Protein 2IMP (pdb70)

Foldseek 3Di:
DQEEAFWFAFLDGHDDPDDDKDFAAFQFFRDGNYIYDQDFLVLLVRLLVSLQVCQVVLLPDQLLVLLVLLLLLLVLLVVCLVVLLVLLCRLLFFASVLSSVLSNVLSVLLNVLSVCRVPDDFDWDDDPDPQKTKTKDKAFLEEEEEEEDSPSQLSSVSLPLSLNSSRRYAYEYETAQRRCVSVSVSSVSSSVVCPRTSRYIYDYHHCVGSVLSNQQPLSHQEYEYEEALVSVVSSVVNNVVNVHHYYFHAWAAEEAEELQFPLVLVLCQQLVQCLSTQNQDRAGHQHYEYADNCVVVNVVVNLVSQVPADEHRSVVDNPHSHTFFNDDVLLVLLLVLLVQQVVVPKDWPDFSDFDDDGGHDGGQTETEPGDLPRCSVADPNRHNYHYYHYDHDLCVRLVSSQPYQKAFYYEYGHDDPVSVVVSVVSHRHPYYYYSHHTDDDQQGWRDMDHSSDDQTTHHPSNSSVRIDIDIDIGHD

Organism: Escherichia coli (strain K12) (NCBI:txid83333)

Radius of gyration: 23.16 Å; Cα contacts (8 Å, |Δi|>4): 1154; chains: 1; bounding box: 42×64×69 Å

Secondary structure (DSSP, 8-state):
--EEPPEEETTEEE----S-EEEEE-TTT--EEEEEE---HHHHHHHHHHHHHHHHHHHHS-HHHHHHHHHHHHHHHHHTHHHHHHHHHHHH---HHHHHHHHHHHHHHHHHHHTTTTT---EEE--SSTTEEEEEEEEE-SEEEEE--SSSHHHHHHHHHHHHHHTT-EEEEE--TTS-HHHHHHHHHHHHHT--TTSEEE--S-IIIIIHHHHH-TTEEEEEEBS-HHHHHHHHHHHHTTT-B--B-----EEEE-TTS-HHHHHHHHHTTSSTTTT--SSS-SEEEEEGGGHHHHHHHHHHHHHT--BS-TTT-SS-SB---SSHHHHHHHHHHHHHHHHTT-EEEE------SSS-----EEEES--TTSGGGGS---SSEEEEEEESSHHHHHHHHH-SSEESEEEEE---HHHHHHHHHH--SSEEEESS-----TTS-B--EETTBSS-BSHHHHHHTTEEEEEEEEE-

Structure (mmCIF, N/CA/C/O backbone):
data_2IMP
#
_entry.id   2IMP
#
_cell.length_a   143.034
_cell.length_b   143.034
_cell.length_c   109.364
_cell.angle_alpha   90.00
_cell.angle_beta   90.00
_cell.angle_gamma   120.00
#
_symmetry.space_group_name_H-M   'P 64 2 2'
#
loop_
_entity.id
_entity.type
_entity.pdbx_description
1 polymer 'Lactaldehyde dehydrogenase'
2 non-polymer 'SULFATE ION'
3 non-polymer '1,4-DIHYDRONICOTINAMIDE ADENINE DINUCLEOTIDE'
4 non-polymer 'LACTIC ACID'
5 water water
#
loop_
_atom_site.group_PDB
_atom_site.id
_atom_site.type_symbol
_atom_site.label_atom_id
_atom_site.label_alt_id
_atom_site.label_comp_id
_atom_site.label_asym_id
_atom_site.label_entity_id
_atom_site.label_seq_id
_atom_site.pdbx_PDB_ins_code
_atom_site.Cartn_x
_atom_site.Cartn_y
_atom_site.Cartn_z
_atom_site.occupancy
_atom_site.B_iso_or_equiv
_atom_site.auth_seq_id
_atom_site.auth_comp_id
_atom_site.auth_asym_id
_atom_site.auth_atom_id
_atom_site.pdbx_PDB_model_num
ATOM 1 N N . VAL A 1 3 ? 53.976 13.726 66.295 1.00 48.15 3 VAL A N 1
ATOM 2 C CA . VAL A 1 3 ? 54.430 12.748 67.332 1.00 47.35 3 VAL A CA 1
ATOM 3 C C . VAL A 1 3 ? 53.597 11.431 67.303 1.00 44.41 3 VAL A C 1
ATOM 4 O O . VAL A 1 3 ? 54.164 10.337 67.261 1.00 46.84 3 VAL A O 1
ATOM 8 N N . PRO A 1 4 ? 52.255 11.530 67.346 1.00 40.39 4 PRO A N 1
ATOM 9 C CA . PRO A 1 4 ? 51.469 12.763 67.431 1.00 38.06 4 PRO A CA 1
ATOM 10 C C . PRO A 1 4 ? 51.327 13.177 68.912 1.00 35.77 4 PRO A C 1
ATOM 11 O O . PRO A 1 4 ? 50.785 12.433 69.730 1.00 35.99 4 PRO A O 1
ATOM 15 N N . VAL A 1 5 ? 51.839 14.356 69.239 1.00 32.29 5 VAL A N 1
ATOM 16 C CA . VAL A 1 5 ? 51.786 14.848 70.602 1.00 29.99 5 VAL A CA 1
ATOM 17 C C . VAL A 1 5 ? 50.358 14.985 71.158 1.00 29.80 5 VAL A C 1
ATOM 18 O O . VAL A 1 5 ? 49.429 15.351 70.439 1.00 30.78 5 VAL A O 1
ATOM 22 N N . GLN A 1 6 ? 50.200 14.650 72.432 1.00 28.95 6 GLN A N 1
ATOM 23 C CA . GLN A 1 6 ? 48.913 14.767 73.102 1.00 28.20 6 GLN A CA 1
ATOM 24 C C . GLN A 1 6 ? 48.927 16.007 74.018 1.00 26.09 6 GLN A C 1
ATOM 25 O O . GLN A 1 6 ? 49.587 16.019 75.056 1.00 27.09 6 GLN A O 1
ATOM 31 N N . HIS A 1 7 ? 48.211 17.044 73.600 1.00 23.49 7 HIS A N 1
ATOM 32 C CA . HIS A 1 7 ? 48.188 18.308 74.323 1.00 20.42 7 HIS A CA 1
ATOM 33 C C . HIS A 1 7 ? 47.366 18.381 75.619 1.00 18.86 7 HIS A C 1
ATOM 34 O O . HIS A 1 7 ? 46.302 17.771 75.742 1.00 18.23 7 HIS A O 1
ATOM 41 N N . PRO A 1 8 ? 47.888 19.120 76.611 1.00 18.09 8 PRO A N 1
ATOM 42 C CA . PRO A 1 8 ? 47.226 19.314 77.900 1.00 16.43 8 PRO A CA 1
ATOM 43 C C . PRO A 1 8 ? 46.542 20.698 77.835 1.00 18.41 8 PRO A C 1
ATOM 44 O O . PRO A 1 8 ? 46.863 21.514 76.963 1.00 16.60 8 PRO A O 1
ATOM 48 N N . MET A 1 9 ? 45.605 20.944 78.740 1.00 17.20 9 MET A N 1
ATOM 49 C CA . MET A 1 9 ? 44.963 22.242 78.787 1.00 17.03 9 MET A CA 1
ATOM 50 C C . MET A 1 9 ? 45.772 23.195 79.684 1.00 16.55 9 MET A C 1
ATOM 51 O O . MET A 1 9 ? 46.688 22.759 80.387 1.00 17.55 9 MET A O 1
ATOM 56 N N . TYR A 1 10 ? 45.468 24.481 79.630 1.00 13.94 10 TYR A N 1
ATOM 57 C CA . TYR A 1 10 ? 46.160 25.423 80.489 1.00 13.85 10 TYR A CA 1
ATOM 58 C C . TYR A 1 10 ? 45.166 26.081 81.445 1.00 14.19 10 TYR A C 1
ATOM 59 O O . TYR A 1 10 ? 44.417 26.976 81.057 1.00 13.81 10 TYR A O 1
ATOM 68 N N . ILE A 1 11 ? 45.154 25.596 82.681 1.00 15.84 11 ILE A N 1
ATOM 69 C CA . ILE A 1 11 ? 44.231 26.078 83.693 1.00 16.69 11 ILE A CA 1
ATOM 70 C C . ILE A 1 11 ? 44.888 26.554 85.006 1.00 17.38 11 ILE A C 1
ATOM 71 O O . ILE A 1 11 ? 45.695 25.846 85.607 1.00 18.70 11 ILE A O 1
ATOM 76 N N . ASP A 1 12 ? 44.523 27.761 85.422 1.00 14.77 12 ASP A N 1
ATOM 77 C CA . ASP A 1 12 ? 45.031 28.371 86.641 1.00 14.72 12 ASP A CA 1
ATOM 78 C C . ASP A 1 12 ? 46.575 28.438 86.773 1.00 14.65 12 ASP A C 1
ATOM 79 O O . ASP A 1 12 ? 47.140 28.072 87.808 1.00 11.39 12 ASP A O 1
ATOM 84 N N . GLY A 1 13 ? 47.237 28.894 85.714 1.00 13.99 13 GLY A N 1
ATOM 85 C CA . GLY A 1 13 ? 48.678 29.052 85.757 1.00 13.24 13 GLY A CA 1
ATOM 86 C C . GLY A 1 13 ? 49.552 27.830 85.554 1.00 17.10 13 GLY A C 1
ATOM 87 O O . GLY A 1 13 ? 50.760 27.892 85.795 1.00 17.33 13 GLY A O 1
ATOM 88 N N . GLN A 1 14 ? 48.966 26.726 85.108 1.00 15.26 14 GLN A N 1
ATOM 89 C CA . GLN A 1 14 ? 49.742 25.512 84.871 1.00 18.26 14 GLN A CA 1
ATOM 90 C C . GLN A 1 14 ? 49.123 24.586 83.809 1.00 17.90 14 GLN A C 1
ATOM 91 O O . GLN A 1 14 ? 47.907 24.593 83.603 1.00 18.22 14 GLN A O 1
ATOM 97 N N . PHE A 1 15 ? 49.960 23.820 83.122 1.00 17.43 15 PHE A N 1
ATOM 98 C CA . PHE A 1 15 ? 49.420 22.872 82.169 1.00 20.25 15 PHE A CA 1
ATOM 99 C C . PHE A 1 15 ? 48.859 21.649 82.914 1.00 21.12 15 PHE A C 1
ATOM 100 O O . PHE A 1 15 ? 49.518 21.106 83.799 1.00 21.91 15 PHE A O 1
ATOM 108 N N . VAL A 1 16 ? 47.636 21.258 82.583 1.00 22.90 16 VAL A N 1
ATOM 109 C CA . VAL A 1 16 ? 47.010 20.121 83.235 1.00 24.35 16 VAL A CA 1
ATOM 110 C C . VAL A 1 16 ? 46.799 18.915 82.308 1.00 24.92 16 VAL A C 1
ATOM 111 O O . VAL A 1 16 ? 46.054 18.995 81.331 1.00 25.39 16 VAL A O 1
ATOM 115 N N . THR A 1 17 ? 47.468 17.811 82.622 1.00 26.49 17 THR A N 1
ATOM 116 C CA . THR A 1 17 ? 47.341 16.606 81.816 1.00 28.98 17 THR A CA 1
ATOM 117 C C . THR A 1 17 ? 45.925 16.003 81.817 1.00 30.33 17 THR A C 1
ATOM 118 O O . THR A 1 17 ? 45.343 15.753 82.870 1.00 32.72 17 THR A O 1
ATOM 122 N N . TRP A 1 18 ? 45.399 15.781 80.621 1.00 32.44 18 TRP A N 1
ATOM 123 C CA . TRP A 1 18 ? 44.071 15.217 80.436 1.00 36.33 18 TRP A CA 1
ATOM 124 C C . TRP A 1 18 ? 43.927 13.759 80.926 1.00 39.55 18 TRP A C 1
ATOM 125 O O . TRP A 1 18 ? 44.662 12.875 80.487 1.00 40.94 18 TRP A O 1
ATOM 136 N N . ARG A 1 19 ? 42.977 13.527 81.826 1.00 43.29 19 ARG A N 1
ATOM 137 C CA . ARG A 1 19 ? 42.751 12.189 82.358 1.00 46.81 19 ARG A CA 1
ATOM 138 C C . ARG A 1 19 ? 41.605 11.413 81.676 1.00 47.99 19 ARG A C 1
ATOM 139 O O . ARG A 1 19 ? 41.385 10.235 81.963 1.00 49.47 19 ARG A O 1
ATOM 147 N N . GLY A 1 20 ? 40.889 12.083 80.779 1.00 48.73 20 GLY A N 1
ATOM 148 C CA . GLY A 1 20 ? 39.798 11.430 80.080 1.00 48.63 20 GLY A CA 1
ATOM 149 C C . GLY A 1 20 ? 40.322 10.399 79.100 1.00 49.31 20 GLY A C 1
ATOM 150 O O . GLY A 1 20 ? 41.523 10.345 78.822 1.00 49.16 20 GLY A O 1
ATOM 151 N N . ASP A 1 21 ? 39.421 9.575 78.576 1.00 49.56 21 ASP A N 1
ATOM 152 C CA . ASP A 1 21 ? 39.796 8.539 77.619 1.00 48.95 21 ASP A CA 1
ATOM 153 C C . ASP A 1 21 ? 39.582 8.941 76.153 1.00 47.09 21 ASP A C 1
ATOM 154 O O . ASP A 1 21 ? 40.127 8.318 75.240 1.00 47.47 21 ASP A O 1
ATOM 159 N N . ALA A 1 22 ? 38.783 9.984 75.948 1.00 44.11 22 ALA A N 1
ATOM 160 C CA . ALA A 1 22 ? 38.488 10.457 74.606 1.00 40.45 22 ALA A CA 1
ATOM 161 C C . ALA A 1 22 ? 39.387 11.605 74.110 1.00 38.76 22 ALA A C 1
ATOM 162 O O . ALA A 1 22 ? 39.587 12.608 74.800 1.00 38.14 22 ALA A O 1
ATOM 164 N N . TRP A 1 23 ? 39.930 11.421 72.913 1.00 35.34 23 TRP A N 1
ATOM 165 C CA . TRP A 1 23 ? 40.780 12.418 72.291 1.00 33.33 23 TRP A CA 1
ATOM 166 C C . TRP A 1 23 ? 40.303 12.816 70.887 1.00 30.99 23 TRP A C 1
ATOM 167 O O . TRP A 1 23 ? 39.607 12.058 70.218 1.00 31.04 23 TRP A O 1
ATOM 178 N N . ILE A 1 24 ? 40.673 14.015 70.467 1.00 29.29 24 ILE A N 1
ATOM 179 C CA . ILE A 1 24 ? 40.322 14.495 69.143 1.00 26.24 24 ILE A CA 1
ATOM 180 C C . ILE A 1 24 ? 41.573 14.622 68.259 1.00 25.58 24 ILE A C 1
ATOM 181 O O . ILE A 1 24 ? 42.542 15.281 68.641 1.00 23.43 24 ILE A O 1
ATOM 186 N N . ASP A 1 25 ? 41.559 13.970 67.104 1.00 25.60 25 ASP A N 1
ATOM 187 C CA . ASP A 1 25 ? 42.706 14.045 66.215 1.00 26.07 25 ASP A CA 1
ATOM 188 C C . ASP A 1 25 ? 42.806 15.363 65.432 1.00 24.60 25 ASP A C 1
ATOM 189 O O . ASP A 1 25 ? 41.821 15.834 64.872 1.00 23.92 25 ASP A O 1
ATOM 194 N N . VAL A 1 26 ? 43.992 15.955 65.430 1.00 23.35 26 VAL A N 1
ATOM 195 C CA . VAL A 1 26 ? 44.225 17.156 64.650 1.00 22.29 26 VAL A CA 1
ATOM 196 C C . VAL A 1 26 ? 44.972 16.766 63.359 1.00 24.09 26 VAL A C 1
ATOM 197 O O . VAL A 1 26 ? 46.084 16.240 63.406 1.00 23.94 26 VAL A O 1
ATOM 201 N N . VAL A 1 27 ? 44.331 17.007 62.225 1.00 24.54 27 VAL A N 1
ATOM 202 C CA . VAL A 1 27 ? 44.881 16.626 60.940 1.00 26.74 27 VAL A CA 1
ATOM 203 C C . VAL A 1 27 ? 45.464 17.747 60.064 1.00 26.71 27 VAL A C 1
ATOM 204 O O . VAL A 1 27 ? 45.034 18.896 60.137 1.00 29.27 27 VAL A O 1
ATOM 208 N N . ASN A 1 28 ? 46.453 17.387 59.251 1.00 26.12 28 ASN A N 1
ATOM 209 C CA . ASN A 1 28 ? 47.042 18.317 58.301 1.00 24.12 28 ASN A CA 1
ATOM 210 C C . ASN A 1 28 ? 46.158 18.345 57.037 1.00 24.58 28 ASN A C 1
ATOM 211 O O . ASN A 1 28 ? 46.106 17.372 56.294 1.00 27.17 28 ASN A O 1
ATOM 216 N N . PRO A 1 29 ? 45.458 19.458 56.792 1.00 24.15 29 PRO A N 1
ATOM 217 C CA . PRO A 1 29 ? 44.576 19.579 55.628 1.00 23.68 29 PRO A CA 1
ATOM 218 C C . PRO A 1 29 ? 45.216 19.286 54.242 1.00 24.27 29 PRO A C 1
ATOM 219 O O . PRO A 1 29 ? 44.510 19.022 53.268 1.00 21.71 29 PRO A O 1
ATOM 223 N N . ALA A 1 30 ? 46.538 19.340 54.166 1.00 26.53 30 ALA A N 1
ATOM 224 C CA . ALA A 1 30 ? 47.219 19.072 52.907 1.00 28.27 30 ALA A CA 1
ATOM 225 C C . ALA A 1 30 ? 47.498 17.570 52.655 1.00 29.08 30 ALA A C 1
ATOM 226 O O . ALA A 1 30 ? 47.459 17.105 51.517 1.00 28.87 30 ALA A O 1
ATOM 228 N N . THR A 1 31 ? 47.752 16.835 53.735 1.00 29.87 31 THR A N 1
ATOM 229 C CA . THR A 1 31 ? 48.073 15.415 53.654 1.00 30.85 31 THR A CA 1
ATOM 230 C C . THR A 1 31 ? 47.116 14.468 54.414 1.00 32.78 31 THR A C 1
ATOM 231 O O . THR A 1 31 ? 47.218 13.245 54.291 1.00 32.44 31 THR A O 1
ATOM 235 N N . GLU A 1 32 ? 46.206 15.043 55.191 1.00 32.88 32 GLU A N 1
ATOM 236 C CA . GLU A 1 32 ? 45.272 14.257 55.982 1.00 33.57 32 GLU A CA 1
ATOM 237 C C . GLU A 1 32 ? 45.932 13.420 57.098 1.00 32.93 32 GLU A C 1
ATOM 238 O O . GLU A 1 32 ? 45.293 12.563 57.705 1.00 34.77 32 GLU A O 1
ATOM 244 N N . ALA A 1 33 ? 47.208 13.678 57.354 1.00 30.84 33 ALA A N 1
ATOM 245 C CA . ALA A 1 33 ? 47.917 12.967 58.406 1.00 31.66 33 ALA A CA 1
ATOM 246 C C . ALA A 1 33 ? 47.700 13.594 59.803 1.00 31.48 33 ALA A C 1
ATOM 247 O O . ALA A 1 33 ? 47.575 14.815 59.926 1.00 31.53 33 ALA A O 1
ATOM 249 N N . VAL A 1 34 ? 47.650 12.749 60.830 1.00 29.72 34 VAL A N 1
ATOM 250 C CA . VAL A 1 34 ? 47.458 13.212 62.198 1.00 28.46 34 VAL A CA 1
ATOM 251 C C . VAL A 1 34 ? 48.719 13.881 62.790 1.00 28.46 34 VAL A C 1
ATOM 252 O O . VAL A 1 34 ? 49.730 13.226 63.030 1.00 28.32 34 VAL A O 1
ATOM 256 N N . ILE A 1 35 ? 48.638 15.186 63.014 1.00 27.34 35 ILE A N 1
ATOM 257 C CA . ILE A 1 35 ? 49.769 15.934 63.536 1.00 26.54 35 ILE A CA 1
ATOM 258 C C . ILE A 1 35 ? 49.776 16.110 65.071 1.00 25.61 35 ILE A C 1
ATOM 259 O O . ILE A 1 35 ? 50.813 16.371 65.681 1.00 26.39 35 ILE A O 1
ATOM 264 N N . SER A 1 36 ? 48.606 15.953 65.673 1.00 24.33 36 SER A N 1
ATOM 265 C CA . SER A 1 36 ? 48.471 16.075 67.112 1.00 22.99 36 SER A CA 1
ATOM 266 C C . SER A 1 36 ? 47.097 15.645 67.611 1.00 21.65 36 SER A C 1
ATOM 267 O O . SER A 1 36 ? 46.192 15.387 66.819 1.00 22.23 36 SER A O 1
ATOM 270 N N . ARG A 1 37 ? 46.965 15.566 68.927 1.00 21.19 37 ARG A N 1
ATOM 271 C CA . ARG A 1 37 ? 45.715 15.195 69.552 1.00 22.55 37 ARG A CA 1
ATOM 272 C C . ARG A 1 37 ? 45.374 16.067 70.774 1.00 22.80 37 ARG A C 1
ATOM 273 O O . ARG A 1 37 ? 46.246 16.404 71.577 1.00 22.41 37 ARG A O 1
ATOM 281 N N . ILE A 1 38 ? 44.108 16.446 70.887 1.00 21.34 38 ILE A N 1
ATOM 282 C CA . ILE A 1 38 ? 43.677 17.250 72.014 1.00 20.72 38 ILE A CA 1
ATOM 283 C C . ILE A 1 38 ? 42.553 16.587 72.801 1.00 21.31 38 ILE A C 1
ATOM 284 O O . ILE A 1 38 ? 41.780 15.796 72.258 1.00 20.81 38 ILE A O 1
ATOM 289 N N . PRO A 1 39 ? 42.458 16.898 74.093 1.00 21.03 39 PRO A N 1
ATOM 290 C CA . PRO A 1 39 ? 41.396 16.287 74.881 1.00 22.42 39 PRO A CA 1
ATOM 291 C C . PRO A 1 39 ? 39.987 16.636 74.400 1.00 23.83 39 PRO A C 1
ATOM 292 O O . PRO A 1 39 ? 39.728 17.751 73.940 1.00 23.69 39 PRO A O 1
ATOM 296 N N . ASP A 1 40 ? 39.098 15.651 74.468 1.00 23.56 40 ASP A N 1
ATOM 297 C CA . ASP A 1 40 ? 37.711 15.880 74.118 1.00 24.34 40 ASP A CA 1
ATOM 298 C C . ASP A 1 40 ? 37.033 16.521 75.344 1.00 23.66 40 ASP A C 1
ATOM 299 O O . ASP A 1 40 ? 36.142 15.947 75.972 1.00 22.61 40 ASP A O 1
ATOM 304 N N . GLY A 1 41 ? 37.546 17.703 75.680 1.00 21.65 41 GLY A N 1
ATOM 305 C CA . GLY A 1 41 ? 37.084 18.467 76.821 1.00 20.58 41 GLY A CA 1
ATOM 306 C C . GLY A 1 41 ? 35.597 18.485 77.070 1.00 19.31 41 GLY A C 1
ATOM 307 O O . GLY A 1 41 ? 34.788 18.315 76.161 1.00 20.20 41 GLY A O 1
ATOM 308 N N . GLN A 1 42 ? 35.244 18.692 78.328 1.00 19.20 42 GLN A N 1
ATOM 309 C CA . GLN A 1 42 ? 33.852 18.748 78.736 1.00 20.67 42 GLN A CA 1
ATOM 310 C C . GLN A 1 42 ? 33.562 19.993 79.587 1.00 20.29 42 GLN A C 1
ATOM 311 O O . GLN A 1 42 ? 34.489 20.682 80.017 1.00 20.75 42 GLN A O 1
ATOM 317 N N . ALA A 1 43 ? 32.286 20.265 79.828 1.00 21.60 43 ALA A N 1
ATOM 318 C CA . ALA A 1 43 ? 31.900 21.419 80.628 1.00 22.00 43 ALA A CA 1
ATOM 319 C C . ALA A 1 43 ? 32.724 21.592 81.931 1.00 22.31 43 ALA A C 1
ATOM 320 O O . ALA A 1 43 ? 33.208 22.686 82.228 1.00 22.06 43 ALA A O 1
ATOM 322 N N . GLU A 1 44 ? 32.885 20.511 82.688 1.00 23.72 44 GLU A N 1
ATOM 323 C CA . GLU A 1 44 ? 33.650 20.579 83.928 1.00 24.01 44 GLU A CA 1
ATOM 324 C C . GLU A 1 44 ? 35.057 21.198 83.752 1.00 22.08 44 GLU A C 1
ATOM 325 O O . GLU A 1 44 ? 35.519 21.943 84.612 1.00 22.02 44 GLU A O 1
ATOM 331 N N . ASP A 1 45 ? 35.718 20.884 82.641 1.00 20.74 45 ASP A N 1
ATOM 332 C CA . ASP A 1 45 ? 37.034 21.456 82.373 1.00 20.87 45 ASP A CA 1
ATOM 333 C C . ASP A 1 45 ? 36.938 22.979 82.179 1.00 20.17 45 ASP A C 1
ATOM 334 O O . ASP A 1 45 ? 37.782 23.741 82.658 1.00 19.78 45 ASP A O 1
ATOM 339 N N . ALA A 1 46 ? 35.893 23.398 81.472 1.00 18.09 46 ALA A N 1
ATOM 340 C CA . ALA A 1 46 ? 35.651 24.816 81.266 1.00 18.64 46 ALA A CA 1
ATOM 341 C C . ALA A 1 46 ? 35.374 25.511 82.613 1.00 18.09 46 ALA A C 1
ATOM 342 O O . ALA A 1 46 ? 35.881 26.602 82.879 1.00 16.05 46 ALA A O 1
ATOM 344 N N . ARG A 1 47 ? 34.576 24.847 83.454 1.00 18.65 47 ARG A N 1
ATOM 345 C CA . ARG A 1 47 ? 34.253 25.387 84.767 1.00 20.37 47 ARG A CA 1
ATOM 346 C C . ARG A 1 47 ? 35.495 25.599 85.639 1.00 20.67 47 ARG A C 1
ATOM 347 O O . ARG A 1 47 ? 35.605 26.608 86.334 1.00 20.64 47 ARG A O 1
ATOM 355 N N . LYS A 1 48 ? 36.420 24.641 85.600 1.00 21.06 48 LYS A N 1
ATOM 356 C CA . LYS A 1 48 ? 37.655 24.778 86.362 1.00 21.37 48 LYS A CA 1
ATOM 357 C C . LYS A 1 48 ? 38.442 26.023 85.914 1.00 19.51 48 LYS A C 1
ATOM 358 O O . LYS A 1 48 ? 38.971 26.775 86.737 1.00 19.42 48 LYS A O 1
ATOM 364 N N . ALA A 1 49 ? 38.496 26.222 84.600 1.00 17.27 49 ALA A N 1
ATOM 365 C CA . ALA A 1 49 ? 39.179 27.378 84.036 1.00 16.44 49 ALA A CA 1
ATOM 366 C C . ALA A 1 49 ? 38.462 28.684 84.415 1.00 14.52 49 ALA A C 1
ATOM 367 O O . ALA A 1 49 ? 39.089 29.665 84.814 1.00 13.38 49 ALA A O 1
ATOM 369 N N . ILE A 1 50 ? 37.139 28.669 84.288 1.00 15.39 50 ILE A N 1
ATOM 370 C CA . ILE A 1 50 ? 36.340 29.828 84.642 1.00 15.52 50 ILE A CA 1
ATOM 371 C C . ILE A 1 50 ? 36.462 30.173 86.138 1.00 15.65 50 ILE A C 1
ATOM 372 O O . ILE A 1 50 ? 36.604 31.343 86.503 1.00 16.67 50 ILE A O 1
ATOM 377 N N . ASP A 1 51 ? 36.424 29.149 86.990 1.00 14.69 51 ASP A N 1
ATOM 378 C CA . ASP A 1 51 ? 36.575 29.384 88.421 1.00 15.18 51 ASP A CA 1
ATOM 379 C C . ASP A 1 51 ? 37.952 29.975 88.753 1.00 13.84 51 ASP A C 1
ATOM 380 O O . ASP A 1 51 ? 38.083 30.825 89.636 1.00 14.07 51 ASP A O 1
ATOM 385 N N . ALA A 1 52 ? 38.970 29.500 88.044 1.00 12.60 52 ALA A N 1
ATOM 386 C CA . ALA A 1 52 ? 40.316 30.015 88.236 1.00 12.06 52 ALA A CA 1
ATOM 387 C C . ALA A 1 52 ? 40.402 31.493 87.784 1.00 11.25 52 ALA A C 1
ATOM 388 O O . ALA A 1 52 ? 41.006 32.335 88.448 1.00 12.28 52 ALA A O 1
ATOM 390 N N . ALA A 1 53 ? 39.782 31.780 86.645 1.00 13.19 53 ALA A N 1
ATOM 391 C CA . ALA A 1 53 ? 39.758 33.138 86.126 1.00 13.31 53 ALA A CA 1
ATOM 392 C C . ALA A 1 53 ? 39.051 34.097 87.102 1.00 14.50 53 ALA A C 1
ATOM 393 O O . ALA A 1 53 ? 39.462 35.247 87.277 1.00 13.60 53 ALA A O 1
ATOM 395 N N . GLU A 1 54 ? 37.992 33.596 87.728 1.00 14.88 54 GLU A N 1
ATOM 396 C CA . GLU A 1 54 ? 37.248 34.379 88.700 1.00 16.09 54 GLU A CA 1
ATOM 397 C C . GLU A 1 54 ? 38.093 34.711 89.943 1.00 16.24 54 GLU A C 1
ATOM 398 O O . GLU A 1 54 ? 38.099 35.849 90.413 1.00 15.99 54 GLU A O 1
ATOM 404 N N . ARG A 1 55 ? 38.808 33.711 90.457 1.00 14.85 55 ARG A N 1
ATOM 405 C CA . ARG A 1 55 ? 39.659 33.931 91.620 1.00 13.23 55 ARG A CA 1
ATOM 406 C C . ARG A 1 55 ? 40.765 34.978 91.377 1.00 12.98 55 ARG A C 1
ATOM 407 O O . ARG A 1 55 ? 41.111 35.743 92.271 1.00 12.91 55 ARG A O 1
ATOM 415 N N . ALA A 1 56 ? 41.301 35.003 90.160 1.00 12.31 56 ALA A N 1
ATOM 416 C CA . ALA A 1 56 ? 42.381 35.926 89.819 1.00 12.78 56 ALA A CA 1
ATOM 417 C C . ALA A 1 56 ? 41.955 37.338 89.382 1.00 13.68 56 ALA A C 1
ATOM 418 O O . ALA A 1 56 ? 42.750 38.276 89.451 1.00 12.80 56 ALA A O 1
ATOM 420 N N . GLN A 1 57 ? 40.709 37.475 88.942 1.00 11.53 57 GLN A N 1
ATOM 421 C CA . GLN A 1 57 ? 40.232 38.753 88.432 1.00 12.83 57 GLN A CA 1
ATOM 422 C C . GLN A 1 57 ? 40.368 40.000 89.357 1.00 12.69 57 GLN A C 1
ATOM 423 O O . GLN A 1 57 ? 40.865 41.032 88.917 1.00 12.99 57 GLN A O 1
ATOM 429 N N . PRO A 1 58 ? 39.930 39.914 90.628 1.00 13.56 58 PRO A N 1
ATOM 430 C CA . PRO A 1 58 ? 40.045 41.073 91.526 1.00 15.24 58 PRO A CA 1
ATOM 431 C C . PRO A 1 58 ? 41.495 41.614 91.621 1.00 17.34 58 PRO A C 1
ATOM 432 O O . PRO A 1 58 ? 41.725 42.815 91.470 1.00 17.41 58 PRO A O 1
ATOM 436 N N . GLU A 1 59 ? 42.445 40.720 91.887 1.00 17.58 59 GLU A N 1
ATOM 437 C CA . GLU A 1 59 ? 43.853 41.099 91.968 1.00 20.78 59 GLU A CA 1
ATOM 438 C C . GLU A 1 59 ? 44.388 41.677 90.638 1.00 19.56 59 GLU A C 1
ATOM 439 O O . GLU A 1 59 ? 45.183 42.619 90.632 1.00 18.79 59 GLU A O 1
ATOM 445 N N . TRP A 1 60 ? 43.960 41.073 89.531 1.00 15.89 60 TRP A N 1
ATOM 446 C CA . TRP A 1 60 ? 44.379 41.522 88.211 1.00 13.38 60 TRP A CA 1
ATOM 447 C C . TRP A 1 60 ? 43.837 42.933 87.909 1.00 14.56 60 TRP A C 1
ATOM 448 O O . TRP A 1 60 ? 44.591 43.825 87.521 1.00 14.47 60 TRP A O 1
ATOM 459 N N . GLU A 1 61 ? 42.537 43.134 88.112 1.00 12.84 61 GLU A N 1
ATOM 460 C CA . GLU A 1 61 ? 41.980 44.459 87.886 1.00 12.82 61 GLU A CA 1
ATOM 461 C C . GLU A 1 61 ? 42.588 45.511 88.843 1.00 13.02 61 GLU A C 1
ATOM 462 O O . GLU A 1 61 ? 42.734 46.677 88.483 1.00 11.75 61 GLU A O 1
ATOM 468 N N . ALA A 1 62 ? 42.956 45.074 90.045 1.00 13.56 62 ALA A N 1
ATOM 469 C CA . ALA A 1 62 ? 43.556 45.974 91.024 1.00 14.76 62 ALA A CA 1
ATOM 470 C C . ALA A 1 62 ? 44.947 46.486 90.592 1.00 15.80 62 ALA A C 1
ATOM 471 O O . ALA A 1 62 ? 45.420 47.522 91.065 1.00 16.88 62 ALA A O 1
ATOM 473 N N . LEU A 1 63 ? 45.596 45.740 89.705 1.00 14.82 63 LEU A N 1
ATOM 474 C CA . LEU A 1 63 ? 46.890 46.166 89.189 1.00 14.70 63 LEU A CA 1
ATOM 475 C C . LEU A 1 63 ? 46.776 47.440 88.324 1.00 15.52 63 LEU A C 1
ATOM 476 O O . LEU A 1 63 ? 45.839 47.573 87.533 1.00 14.58 63 LEU A O 1
ATOM 481 N N . PRO A 1 64 ? 47.707 48.391 88.487 1.00 14.68 64 PRO A N 1
ATOM 482 C CA . PRO A 1 64 ? 47.617 49.601 87.663 1.00 14.26 64 PRO A CA 1
ATOM 483 C C . PRO A 1 64 ? 47.595 49.126 86.192 1.00 14.19 64 PRO A C 1
ATOM 484 O O . PRO A 1 64 ? 48.243 48.132 85.864 1.00 13.87 64 PRO A O 1
ATOM 488 N N . ALA A 1 65 ? 46.850 49.820 85.331 1.00 12.16 65 ALA A N 1
ATOM 489 C CA . ALA A 1 65 ? 46.760 49.428 83.931 1.00 11.17 65 ALA A CA 1
ATOM 490 C C . ALA A 1 65 ? 48.120 49.266 83.216 1.00 11.57 65 ALA A C 1
ATOM 491 O O . ALA A 1 65 ? 48.303 48.342 82.418 1.00 10.38 65 ALA A O 1
ATOM 493 N N . ILE A 1 66 ? 49.062 50.159 83.501 1.00 11.62 66 ILE A N 1
ATOM 494 C CA . ILE A 1 66 ? 50.360 50.051 82.852 1.00 11.36 66 ILE A CA 1
ATOM 495 C C . ILE A 1 66 ? 51.067 48.718 83.180 1.00 13.72 66 ILE A C 1
ATOM 496 O O . ILE A 1 66 ? 51.832 48.194 82.371 1.00 13.70 66 ILE A O 1
ATOM 501 N N . GLU A 1 67 ? 50.797 48.175 84.365 1.00 13.10 67 GLU A N 1
ATOM 502 C CA . GLU A 1 67 ? 51.395 46.897 84.723 1.00 13.74 67 GLU A CA 1
ATOM 503 C C . GLU A 1 67 ? 50.782 45.733 83.924 1.00 12.76 67 GLU A C 1
ATOM 504 O O . GLU A 1 67 ? 51.470 44.768 83.598 1.00 12.12 67 GLU A O 1
ATOM 510 N N . ARG A 1 68 ? 49.493 45.835 83.611 1.00 11.13 68 ARG A N 1
ATOM 511 C CA . ARG A 1 68 ? 48.876 44.805 82.794 1.00 10.22 68 ARG A CA 1
ATOM 512 C C . ARG A 1 68 ? 49.448 44.901 81.365 1.00 10.70 68 ARG A C 1
ATOM 513 O O . ARG A 1 68 ? 49.701 43.893 80.703 1.00 9.71 68 ARG A O 1
ATOM 521 N N . ALA A 1 69 ? 49.675 46.136 80.924 1.00 10.24 69 ALA A N 1
ATOM 522 C CA . ALA A 1 69 ? 50.271 46.366 79.621 1.00 10.96 69 ALA A CA 1
ATOM 523 C C . ALA A 1 69 ? 51.678 45.731 79.556 1.00 12.00 69 ALA A C 1
ATOM 524 O O . ALA A 1 69 ? 52.063 45.119 78.556 1.00 11.74 69 ALA A O 1
ATOM 526 N N . SER A 1 70 ? 52.429 45.897 80.640 1.00 13.73 70 SER A N 1
ATOM 527 C CA . SER A 1 70 ? 53.761 45.321 80.724 1.00 16.30 70 SER A CA 1
ATOM 528 C C . SER A 1 70 ? 53.708 43.788 80.515 1.00 14.68 70 SER A C 1
ATOM 529 O O . SER A 1 70 ? 54.531 43.215 79.805 1.00 15.38 70 SER A O 1
ATOM 532 N N . TRP A 1 71 ? 52.720 43.149 81.136 1.00 14.92 71 TRP A N 1
ATOM 533 C CA . TRP A 1 71 ? 52.536 41.715 80.968 1.00 13.99 71 TRP A CA 1
ATOM 534 C C . TRP A 1 71 ? 52.235 41.349 79.501 1.00 14.53 71 TRP A C 1
ATOM 535 O O . TRP A 1 71 ? 52.773 40.373 78.968 1.00 12.53 71 TRP A O 1
ATOM 546 N N . LEU A 1 72 ? 51.377 42.149 78.868 1.00 11.58 72 LEU A N 1
ATOM 547 C CA . LEU A 1 72 ? 51.039 41.931 77.468 1.00 11.57 72 LEU A CA 1
ATOM 548 C C . LEU A 1 72 ? 52.269 42.068 76.554 1.00 10.86 72 LEU A C 1
ATOM 549 O O . LEU A 1 72 ? 52.452 41.287 75.629 1.00 12.14 72 LEU A O 1
ATOM 554 N N . ARG A 1 73 ? 53.106 43.062 76.831 1.00 11.29 73 ARG A N 1
ATOM 555 C CA . ARG A 1 73 ? 54.323 43.252 76.043 1.00 11.70 73 ARG A CA 1
ATOM 556 C C . ARG A 1 73 ? 55.297 42.064 76.154 1.00 11.77 73 ARG A C 1
ATOM 557 O O . ARG A 1 73 ? 56.010 41.746 75.206 1.00 12.60 73 ARG A O 1
ATOM 565 N N . LYS A 1 74 ? 55.322 41.429 77.321 1.00 11.76 74 LYS A N 1
ATOM 566 C CA . LYS A 1 74 ? 56.165 40.261 77.503 1.00 12.83 74 LYS A CA 1
ATOM 567 C C . LYS A 1 74 ? 55.676 39.111 76.623 1.00 13.75 74 LYS A C 1
ATOM 568 O O . LYS A 1 74 ? 56.473 38.342 76.086 1.00 14.23 74 LYS A O 1
ATOM 574 N N . ILE A 1 75 ? 54.355 39.012 76.480 1.00 13.46 75 ILE A N 1
ATOM 575 C CA . ILE A 1 75 ? 53.783 37.976 75.641 1.00 13.38 75 ILE A CA 1
ATOM 576 C C . ILE A 1 75 ? 54.097 38.197 74.145 1.00 12.64 75 ILE A C 1
ATOM 577 O O . ILE A 1 75 ? 54.498 37.271 73.446 1.00 13.35 75 ILE A O 1
ATOM 582 N N . SER A 1 76 ? 53.917 39.426 73.669 1.00 12.33 76 SER A N 1
ATOM 583 C CA . SER A 1 76 ? 54.226 39.712 72.278 1.00 13.19 76 SER A CA 1
ATOM 584 C C . SER A 1 76 ? 55.706 39.441 71.977 1.00 13.49 76 SER A C 1
ATOM 585 O O . SER A 1 76 ? 56.044 38.895 70.930 1.00 15.71 76 SER A O 1
ATOM 588 N N . ALA A 1 77 ? 56.574 39.833 72.907 1.00 13.47 77 ALA A N 1
ATOM 589 C CA . ALA A 1 77 ? 57.998 39.589 72.745 1.00 15.51 77 ALA A CA 1
ATOM 590 C C . ALA A 1 77 ? 58.304 38.075 72.684 1.00 15.13 77 ALA A C 1
ATOM 591 O O . ALA A 1 77 ? 59.191 37.639 71.956 1.00 16.02 77 ALA A O 1
ATOM 593 N N . GLY A 1 78 ? 57.543 37.296 73.449 1.00 14.91 78 GLY A N 1
ATOM 594 C CA . GLY A 1 78 ? 57.725 35.855 73.446 1.00 14.30 78 GLY A CA 1
ATOM 595 C C . GLY A 1 78 ? 57.299 35.295 72.098 1.00 16.05 78 GLY A C 1
ATOM 596 O O . GLY A 1 78 ? 57.920 34.368 71.568 1.00 15.03 78 GLY A O 1
ATOM 597 N N . ILE A 1 79 ? 56.232 35.863 71.538 1.00 13.38 79 ILE A N 1
ATOM 598 C CA . ILE A 1 79 ? 55.741 35.436 70.234 1.00 13.39 79 ILE A CA 1
ATOM 599 C C . ILE A 1 79 ? 56.758 35.692 69.092 1.00 15.02 79 ILE A C 1
ATOM 600 O O . ILE A 1 79 ? 57.006 34.812 68.260 1.00 14.56 79 ILE A O 1
ATOM 605 N N . ARG A 1 80 ? 57.335 36.892 69.064 1.00 14.39 80 ARG A N 1
ATOM 606 C CA . ARG A 1 80 ? 58.323 37.205 68.041 1.00 16.93 80 ARG A CA 1
ATOM 607 C C . ARG A 1 80 ? 59.547 36.258 68.107 1.00 18.86 80 ARG A C 1
ATOM 608 O O . ARG A 1 80 ? 60.101 35.874 67.080 1.00 19.95 80 ARG A O 1
ATOM 616 N N . GLU A 1 81 ? 59.942 35.891 69.325 1.00 19.56 81 GLU A N 1
ATOM 617 C CA . GLU A 1 81 ? 61.059 34.970 69.527 1.00 23.16 81 GLU A CA 1
ATOM 618 C C . GLU A 1 81 ? 60.800 33.567 68.918 1.00 22.76 81 GLU A C 1
ATOM 619 O O . GLU A 1 81 ? 61.720 32.890 68.467 1.00 23.77 81 GLU A O 1
ATOM 625 N N . ARG A 1 82 ? 59.538 33.157 68.922 1.00 22.65 82 ARG A N 1
ATOM 626 C CA . ARG A 1 82 ? 59.146 31.865 68.377 1.00 23.11 82 ARG A CA 1
ATOM 627 C C . ARG A 1 82 ? 58.341 31.964 67.061 1.00 21.95 82 ARG A C 1
ATOM 628 O O . ARG A 1 82 ? 57.681 31.004 66.659 1.00 22.39 82 ARG A O 1
ATOM 636 N N . ALA A 1 83 ? 58.417 33.122 66.409 1.00 19.01 83 ALA A N 1
ATOM 637 C CA . ALA A 1 83 ? 57.686 33.372 65.170 1.00 18.95 83 ALA A CA 1
ATOM 638 C C . ALA A 1 83 ? 57.700 32.219 64.125 1.00 18.69 83 ALA A C 1
ATOM 639 O O . ALA A 1 83 ? 56.647 31.703 63.750 1.00 18.11 83 ALA A O 1
ATOM 641 N N . SER A 1 84 ? 58.882 31.832 63.661 1.00 18.95 84 SER A N 1
ATOM 642 C CA . SER A 1 84 ? 58.964 30.758 62.676 1.00 19.80 84 SER A CA 1
ATOM 643 C C . SER A 1 84 ? 58.322 29.442 63.169 1.00 19.01 84 SER A C 1
ATOM 644 O O . SER A 1 84 ? 57.651 28.742 62.408 1.00 19.46 84 SER A O 1
ATOM 647 N N . GLU A 1 85 ? 58.532 29.124 64.441 1.00 18.26 85 GLU A N 1
ATOM 648 C CA . GLU A 1 85 ? 57.946 27.923 65.016 1.00 19.67 85 GLU A CA 1
ATOM 649 C C . GLU A 1 85 ? 56.398 27.952 64.966 1.00 18.93 85 GLU A C 1
ATOM 650 O O . GLU A 1 85 ? 55.754 26.974 64.577 1.00 16.68 85 GLU A O 1
ATOM 656 N N . ILE A 1 86 ? 55.830 29.087 65.375 1.00 17.27 86 ILE A N 1
ATOM 657 C CA . ILE A 1 86 ? 54.386 29.273 65.371 1.00 14.38 86 ILE A CA 1
ATOM 658 C C . ILE A 1 86 ? 53.801 29.332 63.936 1.00 14.27 86 ILE A C 1
ATOM 659 O O . ILE A 1 86 ? 52.731 28.785 63.664 1.00 13.26 86 ILE A O 1
ATOM 664 N N . SER A 1 87 ? 54.520 30.002 63.036 1.00 15.30 87 SER A N 1
ATOM 665 C CA . SER A 1 87 ? 54.095 30.092 61.646 1.00 15.20 87 SER A CA 1
ATOM 666 C C . SER A 1 87 ? 53.942 28.694 61.021 1.00 17.29 87 SER A C 1
ATOM 667 O O . SER A 1 87 ? 52.975 28.419 60.303 1.00 18.01 87 SER A O 1
ATOM 670 N N .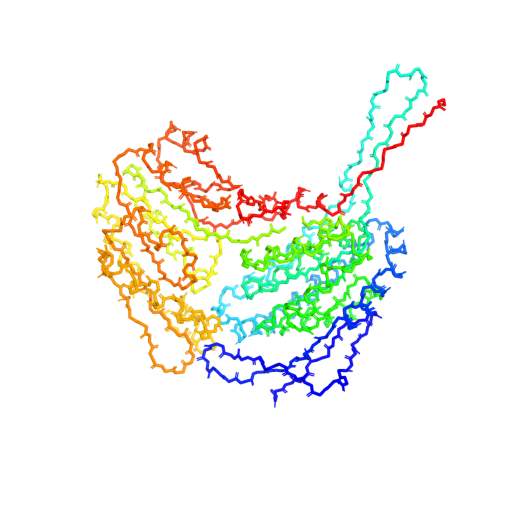 ALA A 1 88 ? 54.915 27.830 61.314 1.00 15.95 88 ALA A N 1
ATOM 671 C CA . ALA A 1 88 ? 54.899 26.464 60.817 1.00 16.97 88 ALA A CA 1
ATOM 672 C C . ALA A 1 88 ? 53.687 25.685 61.362 1.00 17.27 88 ALA A C 1
ATOM 673 O O . ALA A 1 88 ? 53.064 24.894 60.645 1.00 17.74 88 ALA A O 1
ATOM 675 N N . LEU A 1 89 ? 53.369 25.922 62.635 1.00 16.65 89 LEU A N 1
ATOM 676 C CA . LEU A 1 89 ? 52.216 25.279 63.244 1.00 15.36 89 LEU A CA 1
ATOM 677 C C . LEU A 1 89 ? 50.932 25.671 62.512 1.00 16.38 89 LEU A C 1
ATOM 678 O O . LEU A 1 89 ? 50.083 24.826 62.218 1.00 16.63 89 LEU A O 1
ATOM 683 N N . ILE A 1 90 ? 50.817 26.962 62.207 1.00 16.19 90 ILE A N 1
ATOM 684 C CA . ILE A 1 90 ? 49.654 27.461 61.489 1.00 16.81 90 ILE A CA 1
ATOM 685 C C . ILE A 1 90 ? 49.572 26.858 60.071 1.00 17.20 90 ILE A C 1
ATOM 686 O O . ILE A 1 90 ? 48.513 26.395 59.637 1.00 16.62 90 ILE A O 1
ATOM 691 N N . VAL A 1 91 ? 50.704 26.872 59.372 1.00 17.49 91 VAL A N 1
ATOM 692 C CA . VAL A 1 91 ? 50.776 26.284 58.039 1.00 18.73 91 VAL A CA 1
ATOM 693 C C . VAL A 1 91 ? 50.296 24.816 58.056 1.00 19.80 91 VAL A C 1
ATOM 694 O O . VAL A 1 91 ? 49.416 24.412 57.297 1.00 20.90 91 VAL A O 1
ATOM 698 N N . GLU A 1 92 ? 50.894 24.055 58.966 1.00 21.04 92 GLU A N 1
ATOM 699 C CA . GLU A 1 92 ? 50.609 22.643 59.154 1.00 21.31 92 GLU A CA 1
ATOM 700 C C . GLU A 1 92 ? 49.136 22.273 59.470 1.00 21.21 92 GLU A C 1
ATOM 701 O O . GLU A 1 92 ? 48.575 21.364 58.855 1.00 20.88 92 GLU A O 1
ATOM 707 N N . GLU A 1 93 ? 48.522 22.971 60.422 1.00 19.54 93 GLU A N 1
ATOM 708 C CA . GLU A 1 93 ? 47.142 22.664 60.784 1.00 18.36 93 GLU A CA 1
ATOM 709 C C . GLU A 1 93 ? 46.062 23.498 60.055 1.00 17.62 93 GLU A C 1
ATOM 710 O O . GLU A 1 93 ? 44.946 23.021 59.839 1.00 16.93 93 GLU A O 1
ATOM 716 N N . GLY A 1 94 ? 46.412 24.725 59.674 1.00 17.61 94 GLY A N 1
ATOM 717 C CA . GLY A 1 94 ? 45.462 25.593 58.999 1.00 18.12 94 GLY A CA 1
ATOM 718 C C . GLY A 1 94 ? 45.502 25.528 57.482 1.00 19.28 94 GLY A C 1
ATOM 719 O O . GLY A 1 94 ? 44.567 25.974 56.809 1.00 18.22 94 GLY A O 1
ATOM 720 N N . GLY A 1 95 ? 46.586 24.992 56.936 1.00 18.42 95 GLY A N 1
ATOM 721 C CA . GLY A 1 95 ? 46.695 24.882 55.496 1.00 19.81 95 GLY A CA 1
ATOM 722 C C . GLY A 1 95 ? 46.959 26.175 54.746 1.00 21.05 95 GLY A C 1
ATOM 723 O O . GLY A 1 95 ? 46.826 26.218 53.521 1.00 21.27 95 GLY A O 1
ATOM 724 N N . LYS A 1 96 ? 47.315 27.241 55.452 1.00 20.72 96 LYS A N 1
ATOM 725 C CA . LYS A 1 96 ? 47.603 28.481 54.751 1.00 22.62 96 LYS A CA 1
ATOM 726 C C . LYS A 1 96 ? 49.073 28.569 54.284 1.00 21.54 96 LYS A C 1
ATOM 727 O O . LYS A 1 96 ? 49.962 27.972 54.894 1.00 20.19 96 LYS A O 1
ATOM 733 N N . ILE A 1 97 ? 49.309 29.299 53.202 1.00 21.31 97 ILE A N 1
ATOM 734 C CA . ILE A 1 97 ? 50.655 29.432 52.667 1.00 21.49 97 ILE A CA 1
ATOM 735 C C . ILE A 1 97 ? 51.655 30.086 53.637 1.00 22.23 97 ILE A C 1
ATOM 736 O O . ILE A 1 97 ? 51.293 30.972 54.417 1.00 20.68 97 ILE A O 1
ATOM 741 N N . GLN A 1 98 ? 52.901 29.621 53.584 1.00 21.68 98 GLN A N 1
ATOM 742 C CA . GLN A 1 98 ? 53.957 30.127 54.452 1.00 21.87 98 GLN A CA 1
ATOM 743 C C . GLN A 1 98 ? 53.993 31.658 54.623 1.00 22.19 98 GLN A C 1
ATOM 744 O O . GLN A 1 98 ? 54.122 32.153 55.735 1.00 22.02 98 GLN A O 1
ATOM 750 N N . GLN A 1 99 ? 53.878 32.391 53.521 1.00 21.97 99 GLN A N 1
ATOM 751 C CA . GLN A 1 99 ? 53.919 33.845 53.591 1.00 22.60 99 GLN A CA 1
ATOM 752 C C . GLN A 1 99 ? 52.811 34.471 54.449 1.00 21.62 99 GLN A C 1
ATOM 753 O O . GLN A 1 99 ? 53.059 35.418 55.194 1.00 20.69 99 GLN A O 1
ATOM 759 N N . LEU A 1 100 ? 51.597 33.947 54.329 1.00 21.45 100 LEU A N 1
ATOM 760 C CA . LEU A 1 100 ? 50.497 34.478 55.114 1.00 21.34 100 LEU A CA 1
ATOM 761 C C . LEU A 1 100 ? 50.590 34.093 56.590 1.00 20.09 100 LEU A C 1
ATOM 762 O O . LEU A 1 100 ? 50.274 34.896 57.461 1.00 20.54 100 LEU A O 1
ATOM 767 N N . ALA A 1 101 ? 51.027 32.866 56.857 1.00 18.67 101 ALA A N 1
ATOM 768 C CA . ALA A 1 101 ? 51.210 32.443 58.234 1.00 18.25 101 ALA A CA 1
ATOM 769 C C . ALA A 1 101 ? 52.213 33.382 58.938 1.00 19.22 101 ALA A C 1
ATOM 770 O O . ALA A 1 101 ? 51.974 33.853 60.050 1.00 17.65 101 ALA A O 1
ATOM 772 N N . GLU A 1 102 ? 53.330 33.643 58.263 1.00 18.58 102 GLU A N 1
ATOM 773 C CA . GLU A 1 102 ? 54.334 34.548 58.804 1.00 20.15 102 GLU A CA 1
ATOM 774 C C . GLU A 1 102 ? 53.750 35.937 59.112 1.00 17.17 102 GLU A C 1
ATOM 775 O O . GLU A 1 102 ? 54.020 36.515 60.158 1.00 16.77 102 GLU A O 1
ATOM 781 N N . VAL A 1 103 ? 52.955 36.458 58.183 1.00 17.34 103 VAL A N 1
ATOM 782 C CA . VAL A 1 103 ? 52.319 37.744 58.395 1.00 17.42 103 VAL A CA 1
ATOM 783 C C . VAL A 1 103 ? 51.363 37.708 59.608 1.00 17.04 103 VAL A C 1
ATOM 784 O O . VAL A 1 103 ? 51.403 38.590 60.468 1.00 14.45 103 VAL A O 1
ATOM 788 N N . GLU A 1 104 ? 50.527 36.673 59.675 1.00 16.51 104 GLU A N 1
ATOM 789 C CA . GLU A 1 104 ? 49.618 36.549 60.805 1.00 16.04 104 GLU A CA 1
ATOM 790 C C . GLU A 1 104 ? 50.356 36.601 62.166 1.00 14.80 104 GLU A C 1
ATOM 791 O O . GLU A 1 104 ? 49.946 37.320 63.074 1.00 13.78 104 GLU A O 1
ATOM 797 N N . VAL A 1 105 ? 51.439 35.835 62.287 1.00 14.26 105 VAL A N 1
ATOM 798 C CA . VAL A 1 105 ? 52.215 35.825 63.524 1.00 13.26 105 VAL A CA 1
ATOM 799 C C . VAL A 1 105 ? 52.817 37.207 63.874 1.00 13.50 105 VAL A C 1
ATOM 800 O O . VAL A 1 105 ? 52.679 37.691 64.997 1.00 10.35 105 VAL A O 1
ATOM 804 N N . ALA A 1 106 ? 53.479 37.828 62.900 1.00 14.96 106 ALA A N 1
ATOM 805 C CA . ALA A 1 106 ? 54.048 39.149 63.121 1.00 13.71 106 ALA A CA 1
ATOM 806 C C . ALA A 1 106 ? 52.952 40.194 63.461 1.00 13.94 106 ALA A C 1
ATOM 807 O O . ALA A 1 106 ? 53.119 41.014 64.360 1.00 12.09 106 ALA A O 1
ATOM 809 N N . PHE A 1 107 ? 51.838 40.131 62.735 1.00 13.54 107 PHE A N 1
ATOM 810 C CA . PHE A 1 107 ? 50.716 41.037 62.970 1.00 14.10 107 PHE A CA 1
ATOM 811 C C . PHE A 1 107 ? 50.111 40.857 64.380 1.00 14.62 107 PHE A C 1
ATOM 812 O O . PHE A 1 107 ? 49.762 41.831 65.046 1.00 14.16 107 PHE A O 1
ATOM 820 N N . THR A 1 108 ? 49.993 39.600 64.808 1.00 12.86 108 THR A N 1
ATOM 821 C CA . THR A 1 108 ? 49.466 39.293 66.125 1.00 13.09 108 THR A CA 1
ATOM 822 C C . THR A 1 108 ? 50.301 39.950 67.251 1.00 12.91 108 THR A C 1
ATOM 823 O O . THR A 1 108 ? 49.753 40.512 68.202 1.00 13.15 108 THR A O 1
ATOM 827 N N . ALA A 1 109 ? 51.623 39.876 67.112 1.00 12.54 109 ALA A N 1
ATOM 828 C CA . ALA A 1 109 ? 52.519 40.492 68.076 1.00 12.04 109 ALA A CA 1
ATOM 829 C C . ALA A 1 109 ? 52.364 42.023 68.074 1.00 11.18 109 ALA A C 1
ATOM 830 O O . ALA A 1 109 ? 52.304 42.648 69.131 1.00 12.02 109 ALA A O 1
ATOM 832 N N . ASP A 1 110 ? 52.309 42.613 66.882 1.00 10.85 110 ASP A N 1
ATOM 833 C CA . ASP A 1 110 ? 52.118 44.056 66.788 1.00 13.03 110 ASP A CA 1
ATOM 834 C C . ASP A 1 110 ? 50.747 44.481 67.357 1.00 11.00 110 ASP A C 1
ATOM 835 O O . ASP A 1 110 ? 50.625 45.511 68.014 1.00 12.88 110 ASP A O 1
ATOM 840 N N . TYR A 1 111 ? 49.733 43.661 67.103 1.00 10.76 111 TYR A N 1
ATOM 841 C CA . TYR A 1 111 ? 48.394 43.935 67.613 1.00 9.83 111 TYR A CA 1
ATOM 842 C C . TYR A 1 111 ? 48.371 43.982 69.154 1.00 9.66 111 TYR A C 1
ATOM 843 O O . TYR A 1 111 ? 47.789 44.887 69.750 1.00 8.39 111 TYR A O 1
ATOM 852 N N . ILE A 1 112 ? 49.017 42.999 69.777 1.00 8.59 112 ILE A N 1
ATOM 853 C CA . ILE A 1 112 ? 49.098 42.957 71.234 1.00 8.80 112 ILE A CA 1
ATOM 854 C C . ILE A 1 112 ? 49.793 44.220 71.793 1.00 8.83 112 ILE A C 1
ATOM 855 O O . ILE A 1 112 ? 49.308 44.835 72.734 1.00 8.16 112 ILE A O 1
ATOM 860 N N . ASP A 1 113 ? 50.926 44.585 71.198 1.00 9.93 113 ASP A N 1
ATOM 861 C CA . ASP A 1 113 ? 51.631 45.791 71.607 1.00 12.04 113 ASP A CA 1
ATOM 862 C C . ASP A 1 113 ? 50.732 47.034 71.450 1.00 11.11 113 ASP A C 1
ATOM 863 O O . ASP A 1 113 ? 50.675 47.886 72.334 1.00 12.05 113 ASP A O 1
ATOM 868 N N . TYR A 1 114 ? 50.055 47.116 70.306 1.00 10.69 114 TYR A N 1
ATOM 869 C CA . TYR A 1 114 ? 49.135 48.217 70.049 1.00 11.55 114 TYR A CA 1
ATOM 870 C C . TYR A 1 114 ? 48.060 48.315 71.151 1.00 10.58 114 TYR A C 1
ATOM 871 O O . TYR A 1 114 ? 47.825 49.389 71.709 1.00 12.15 114 TYR A O 1
ATOM 880 N N . MET A 1 115 ? 47.432 47.184 71.462 1.00 10.02 115 MET A N 1
ATOM 881 C CA . MET A 1 115 ? 46.420 47.155 72.513 1.00 10.16 115 MET A CA 1
ATOM 882 C C . MET A 1 115 ? 46.971 47.541 73.903 1.00 9.85 115 MET A C 1
ATOM 883 O O . MET A 1 115 ? 46.317 48.258 74.661 1.00 9.68 115 MET A O 1
ATOM 888 N N . ALA A 1 116 ? 48.179 47.075 74.219 1.00 8.36 116 ALA A N 1
ATOM 889 C CA . ALA A 1 116 ? 48.793 47.407 75.500 1.00 9.36 116 ALA A CA 1
ATOM 890 C C . ALA A 1 116 ? 48.941 48.936 75.692 1.00 9.87 116 ALA A C 1
ATOM 891 O O . ALA A 1 116 ? 48.957 49.436 76.813 1.00 10.70 116 ALA A O 1
ATOM 893 N N . GLU A 1 117 ? 49.036 49.645 74.572 1.00 10.09 117 GLU A N 1
ATOM 894 C CA . GLU A 1 117 ? 49.179 51.094 74.582 1.00 11.70 117 GLU A CA 1
ATOM 895 C C . GLU A 1 117 ? 47.921 51.842 75.081 1.00 10.34 117 GLU A C 1
ATOM 896 O O . GLU A 1 117 ? 47.974 53.041 75.342 1.00 9.39 117 GLU A O 1
ATOM 902 N N . TRP A 1 118 ? 46.805 51.125 75.193 1.00 10.62 118 TRP A N 1
ATOM 903 C CA . TRP A 1 118 ? 45.570 51.730 75.690 1.00 9.52 118 TRP A CA 1
ATOM 904 C C . TRP A 1 118 ? 45.558 51.927 77.218 1.00 8.88 118 TRP A C 1
ATOM 905 O O . TRP A 1 118 ? 44.723 52.659 77.747 1.00 8.66 118 TRP A O 1
ATOM 916 N N . ALA A 1 119 ? 46.505 51.282 77.899 1.00 9.51 119 ALA A N 1
ATOM 917 C CA . ALA A 1 119 ? 46.602 51.327 79.358 1.00 9.74 119 ALA A CA 1
ATOM 918 C C . ALA A 1 119 ? 46.262 52.677 80.040 1.00 12.14 119 ALA A C 1
ATOM 919 O O . ALA A 1 119 ? 45.363 52.742 80.877 1.00 13.74 119 ALA A O 1
ATOM 921 N N . ARG A 1 120 ? 46.997 53.726 79.697 1.00 12.55 120 ARG A N 1
ATOM 922 C CA . ARG A 1 120 ? 46.765 55.042 80.288 1.00 12.90 120 ARG A CA 1
ATOM 923 C C . ARG A 1 120 ? 45.827 55.931 79.450 1.00 15.40 120 ARG A C 1
ATOM 924 O O . ARG A 1 120 ? 45.694 57.123 79.720 1.00 16.58 120 ARG A O 1
ATOM 932 N N . ARG A 1 121 ? 45.185 55.341 78.448 1.00 14.15 121 ARG A N 1
ATOM 933 C CA . ARG A 1 121 ? 44.343 56.111 77.549 1.00 13.76 121 ARG A CA 1
ATOM 934 C C . ARG A 1 121 ? 42.811 55.937 77.618 1.00 14.44 121 ARG A C 1
ATOM 935 O O . ARG A 1 121 ? 42.089 56.899 77.349 1.00 15.22 121 ARG A O 1
ATOM 943 N N . TYR A 1 122 ? 42.303 54.751 77.942 1.00 12.17 122 TYR A N 1
ATOM 944 C CA . TYR A 1 122 ? 40.850 54.645 77.997 1.00 13.12 122 TYR A CA 1
ATOM 945 C C . TYR A 1 122 ? 40.295 55.534 79.123 1.00 14.58 122 TYR A C 1
ATOM 946 O O . TYR A 1 122 ? 40.724 55.445 80.275 1.00 15.34 122 TYR A O 1
ATOM 955 N N . GLU A 1 123 ? 39.371 56.415 78.761 1.00 14.55 123 GLU A N 1
ATOM 956 C CA . GLU A 1 123 ? 38.853 57.383 79.716 1.00 16.12 123 GLU A CA 1
ATOM 957 C C . GLU A 1 123 ? 37.424 57.218 80.242 1.00 15.13 123 GLU A C 1
ATOM 958 O O . GLU A 1 123 ? 36.530 56.760 79.539 1.00 15.80 123 GLU A O 1
ATOM 964 N N . GLY A 1 124 ? 37.254 57.626 81.496 1.00 14.82 124 GLY A N 1
ATOM 965 C CA . GLY A 1 124 ? 35.956 57.635 82.128 1.00 13.48 124 GLY A CA 1
ATOM 966 C C . GLY A 1 124 ? 35.531 59.077 81.880 1.00 14.94 124 GLY A C 1
ATOM 967 O O . GLY A 1 124 ? 36.251 59.818 81.209 1.00 12.25 124 GLY A O 1
ATOM 968 N N . GLU A 1 125 ? 34.390 59.502 82.404 1.00 14.86 125 GLU A N 1
ATOM 969 C CA . GLU A 1 125 ? 33.954 60.868 82.158 1.00 15.97 125 GLU A CA 1
ATOM 970 C C . GLU A 1 125 ? 33.361 61.584 83.373 1.00 14.94 125 GLU A C 1
ATOM 971 O O . GLU A 1 125 ? 32.872 60.954 84.306 1.00 14.79 125 GLU A O 1
ATOM 977 N N . ILE A 1 126 ? 33.447 62.906 83.349 1.00 14.70 126 ILE A N 1
ATOM 978 C CA . ILE A 1 126 ? 32.860 63.733 84.385 1.00 14.49 126 ILE A CA 1
ATOM 979 C C . ILE A 1 126 ? 31.718 64.559 83.758 1.00 15.42 126 ILE A C 1
ATOM 980 O O . ILE A 1 126 ? 31.942 65.407 82.888 1.00 16.83 126 ILE A O 1
ATOM 985 N N . ILE A 1 127 ? 30.499 64.258 84.189 1.00 15.98 127 ILE A N 1
ATOM 986 C CA . ILE A 1 127 ? 29.304 64.874 83.640 1.00 14.70 127 ILE A CA 1
ATOM 987 C C . ILE A 1 127 ? 28.636 65.945 84.503 1.00 13.85 127 ILE A C 1
ATOM 988 O O . ILE A 1 127 ? 28.432 65.751 85.702 1.00 11.01 127 ILE A O 1
ATOM 993 N N . GLN A 1 128 ? 28.300 67.067 83.873 1.00 13.32 128 GLN A N 1
ATOM 994 C CA . GLN A 1 128 ? 27.620 68.144 84.576 1.00 13.55 128 GLN A CA 1
ATOM 995 C C . GLN A 1 128 ? 26.259 67.691 85.120 1.00 12.84 128 GLN A C 1
ATOM 996 O O . GLN A 1 128 ? 25.479 67.052 84.408 1.00 10.25 128 GLN A O 1
ATOM 1002 N N . SER A 1 129 ? 25.994 68.009 86.377 1.00 12.09 129 SER A N 1
ATOM 1003 C CA . SER A 1 129 ? 24.728 67.650 86.993 1.00 13.40 129 SER A CA 1
ATOM 1004 C C . SER A 1 129 ? 23.750 68.831 87.096 1.00 12.70 129 SER A C 1
ATOM 1005 O O . SER A 1 129 ? 24.180 69.980 87.082 1.00 14.54 129 SER A O 1
ATOM 1008 N N . ASP A 1 130 ? 22.453 68.544 87.169 1.00 13.27 130 ASP A N 1
ATOM 1009 C CA . ASP A 1 130 ? 21.457 69.603 87.340 1.00 14.67 130 ASP A CA 1
ATOM 1010 C C . ASP A 1 130 ? 21.358 70.024 88.830 1.00 16.00 130 ASP A C 1
ATOM 1011 O O . ASP A 1 130 ? 20.795 71.070 89.163 1.00 15.26 130 ASP A O 1
ATOM 1016 N N . ARG A 1 131 ? 21.915 69.179 89.699 1.00 14.95 131 ARG A N 1
ATOM 1017 C CA . ARG A 1 131 ? 21.897 69.406 91.140 1.00 18.69 131 ARG A CA 1
ATOM 1018 C C . ARG A 1 131 ? 23.095 70.175 91.702 1.00 20.22 131 ARG A C 1
ATOM 1019 O O . ARG A 1 131 ? 24.246 69.796 91.479 1.00 18.45 131 ARG A O 1
ATOM 1027 N N . PRO A 1 132 ? 22.825 71.253 92.456 1.00 21.31 132 PRO A N 1
ATOM 1028 C CA . PRO A 1 132 ? 23.872 72.076 93.059 1.00 21.77 132 PRO A CA 1
ATOM 1029 C C . PRO A 1 132 ? 24.833 71.218 93.916 1.00 21.40 132 PRO A C 1
ATOM 1030 O O . PRO A 1 132 ? 24.394 70.394 94.722 1.00 21.28 132 PRO A O 1
ATOM 1034 N N . GLY A 1 133 ? 26.131 71.417 93.719 1.00 21.75 133 GLY A N 1
ATOM 1035 C CA . GLY A 1 133 ? 27.115 70.686 94.498 1.00 23.63 133 GLY A CA 1
ATOM 1036 C C . GLY A 1 133 ? 27.266 69.204 94.204 1.00 23.57 133 GLY A C 1
ATOM 1037 O O . GLY A 1 133 ? 27.977 68.503 94.927 1.00 23.46 133 GLY A O 1
ATOM 1038 N N . GLU A 1 134 ? 26.597 68.707 93.167 1.00 22.08 134 GLU A N 1
ATOM 1039 C CA . GLU A 1 134 ? 26.731 67.296 92.831 1.00 20.02 134 GLU A CA 1
ATOM 1040 C C . GLU A 1 134 ? 27.687 67.020 91.664 1.00 19.04 134 GLU A C 1
ATOM 1041 O O . GLU A 1 134 ? 27.717 67.755 90.679 1.00 18.98 134 GLU A O 1
ATOM 1047 N N . ASN A 1 135 ? 28.472 65.963 91.808 1.00 20.10 135 ASN A N 1
ATOM 1048 C CA . ASN A 1 135 ? 29.387 65.525 90.767 1.00 20.78 135 ASN A CA 1
ATOM 1049 C C . ASN A 1 135 ? 28.975 64.157 90.205 1.00 20.02 135 ASN A C 1
ATOM 1050 O O . ASN A 1 135 ? 28.775 63.208 90.965 1.00 20.26 135 ASN A O 1
ATOM 1055 N N . ILE A 1 136 ? 28.825 64.072 88.891 1.00 17.19 136 ILE A N 1
ATOM 1056 C CA . ILE A 1 136 ? 28.483 62.811 88.268 1.00 15.08 136 ILE A CA 1
ATOM 1057 C C . ILE A 1 136 ? 29.732 62.189 87.628 1.00 15.38 136 ILE A C 1
ATOM 1058 O O . ILE A 1 136 ? 30.204 62.647 86.589 1.00 15.15 136 ILE A O 1
ATOM 1063 N N . LEU A 1 137 ? 30.271 61.175 88.292 1.00 14.27 137 LEU A N 1
ATOM 1064 C CA . LEU A 1 137 ? 31.468 60.505 87.827 1.00 14.05 137 LEU A CA 1
ATOM 1065 C C . LEU A 1 137 ? 31.203 59.170 87.133 1.00 12.51 137 LEU A C 1
ATOM 1066 O O . LEU A 1 137 ? 30.666 58.246 87.738 1.00 11.13 137 LEU A O 1
ATOM 1071 N N . LEU A 1 138 ? 31.581 59.092 85.865 1.00 11.06 138 LEU A N 1
ATOM 1072 C CA . LEU A 1 138 ? 31.405 57.869 85.107 1.00 12.84 138 LEU A CA 1
ATOM 1073 C C . LEU A 1 138 ? 32.734 57.108 84.912 1.00 12.19 138 LEU A C 1
ATOM 1074 O O . LEU A 1 138 ? 33.582 57.490 84.099 1.00 14.22 138 LEU A O 1
ATOM 1079 N N . PHE A 1 139 ? 32.912 56.058 85.700 1.00 11.92 139 PHE A N 1
ATOM 1080 C CA . PHE A 1 139 ? 34.117 55.250 85.618 1.00 11.48 139 PHE A CA 1
ATOM 1081 C C . PHE A 1 139 ? 33.997 54.070 84.653 1.00 12.27 139 PHE A C 1
ATOM 1082 O O . PHE A 1 139 ? 32.913 53.517 84.462 1.00 12.28 139 PHE A O 1
ATOM 1090 N N . LYS A 1 140 ? 35.122 53.696 84.057 1.00 12.47 140 LYS A N 1
ATOM 1091 C CA . LYS A 1 140 ? 35.173 52.544 83.170 1.00 12.31 140 LYS A CA 1
ATOM 1092 C C . LYS A 1 140 ? 35.761 51.339 83.927 1.00 14.46 140 LYS A C 1
ATOM 1093 O O . LYS A 1 140 ? 36.935 51.349 84.295 1.00 15.20 140 LYS A O 1
ATOM 1099 N N . ARG A 1 141 ? 34.936 50.332 84.183 1.00 12.18 141 ARG A N 1
ATOM 1100 C CA . ARG A 1 141 ? 35.386 49.153 84.914 1.00 11.80 141 ARG A CA 1
ATOM 1101 C C . ARG A 1 141 ? 35.452 47.891 84.051 1.00 11.58 141 ARG A C 1
ATOM 1102 O O . ARG A 1 141 ? 34.820 47.822 83.001 1.00 9.31 141 ARG A O 1
ATOM 1110 N N . ALA A 1 142 ? 36.218 46.904 84.505 1.00 10.66 142 ALA A N 1
ATOM 1111 C CA . ALA A 1 142 ? 36.301 45.644 83.790 1.00 11.34 142 ALA A CA 1
ATOM 1112 C C . ALA A 1 142 ? 34.973 44.860 83.920 1.00 11.22 142 ALA A C 1
ATOM 1113 O O . ALA A 1 142 ? 34.187 45.123 84.831 1.00 10.07 142 ALA A O 1
ATOM 1115 N N . LEU A 1 143 ? 34.723 43.936 83.005 1.00 8.68 143 LEU A N 1
ATOM 1116 C CA . LEU A 1 143 ? 33.515 43.130 83.083 1.00 10.96 143 LEU A CA 1
ATOM 1117 C C . LEU A 1 143 ? 33.662 42.031 84.139 1.00 11.38 143 LEU A C 1
ATOM 1118 O O . LEU A 1 143 ? 32.721 41.692 84.849 1.00 10.81 143 LEU A O 1
ATOM 1123 N N . GLY A 1 144 ? 34.874 41.496 84.222 1.00 13.24 144 GLY A N 1
ATOM 1124 C CA . GLY A 1 144 ? 35.163 40.433 85.164 1.00 13.05 144 GLY A CA 1
ATOM 1125 C C . GLY A 1 144 ? 35.753 39.284 84.379 1.00 13.75 144 GLY A C 1
ATOM 1126 O O . GLY A 1 144 ? 36.820 39.422 83.784 1.00 14.42 144 GLY A O 1
ATOM 1127 N N . VAL A 1 145 ? 35.063 38.150 84.375 1.00 14.04 145 VAL A N 1
ATOM 1128 C CA . VAL A 1 145 ? 35.526 36.985 83.631 1.00 11.75 145 VAL A CA 1
ATOM 1129 C C . VAL A 1 145 ? 34.942 36.917 82.216 1.00 11.63 145 VAL A C 1
ATOM 1130 O O . VAL A 1 145 ? 33.727 36.977 82.047 1.00 12.68 145 VAL A O 1
ATOM 1134 N N . THR A 1 146 ? 35.808 36.801 81.216 1.00 10.30 146 THR A N 1
ATOM 1135 C CA . THR A 1 146 ? 35.353 36.705 79.839 1.00 10.15 146 THR A CA 1
ATOM 1136 C C . THR A 1 146 ? 35.855 35.428 79.140 1.00 12.28 146 THR A C 1
ATOM 1137 O O . THR A 1 146 ? 36.833 34.807 79.578 1.00 12.24 146 THR A O 1
ATOM 1141 N N . THR A 1 147 ? 35.169 35.032 78.074 1.00 9.89 147 THR A N 1
ATOM 1142 C CA . THR A 1 147 ? 35.574 33.851 77.339 1.00 11.37 147 THR A CA 1
ATOM 1143 C C . THR A 1 147 ? 35.692 34.109 75.835 1.00 12.45 147 THR A C 1
ATOM 1144 O O . THR A 1 147 ? 35.023 34.995 75.290 1.00 10.74 147 THR A O 1
ATOM 1148 N N . GLY A 1 148 ? 36.563 33.343 75.188 1.00 10.84 148 GLY A N 1
ATOM 1149 C CA . GLY A 1 148 ? 36.768 33.498 73.766 1.00 11.86 148 GLY A CA 1
ATOM 1150 C C . GLY A 1 148 ? 36.729 32.165 73.051 1.00 12.30 148 GLY A C 1
ATOM 1151 O O . GLY A 1 148 ? 37.419 31.214 73.420 1.00 12.74 148 GLY A O 1
ATOM 1152 N N . ILE A 1 149 ? 35.898 32.102 72.026 1.00 11.98 149 ILE A N 1
ATOM 1153 C CA . ILE A 1 149 ? 35.753 30.910 71.215 1.00 12.47 149 ILE A CA 1
ATOM 1154 C C . ILE A 1 149 ? 36.261 31.205 69.789 1.00 13.92 149 ILE A C 1
ATOM 1155 O O . ILE A 1 149 ? 35.691 32.041 69.084 1.00 12.68 149 ILE A O 1
ATOM 1160 N N . LEU A 1 150 ? 37.332 30.529 69.386 1.00 13.91 150 LEU A N 1
ATOM 1161 C CA . LEU A 1 150 ? 37.951 30.808 68.096 1.00 13.20 150 LEU A CA 1
ATOM 1162 C C . LEU A 1 150 ? 37.684 29.842 66.919 1.00 13.73 150 LEU A C 1
ATOM 1163 O O . LEU A 1 150 ? 37.447 28.651 67.109 1.00 11.17 150 LEU A O 1
ATOM 1168 N N . PRO A 1 151 ? 37.745 30.375 65.687 1.00 13.76 151 PRO A N 1
ATOM 1169 C CA . PRO A 1 151 ? 37.532 29.651 64.434 1.00 14.23 151 PRO A CA 1
ATOM 1170 C C . PRO A 1 151 ? 38.885 29.121 63.898 1.00 15.37 151 PRO A C 1
ATOM 1171 O O . PRO A 1 151 ? 3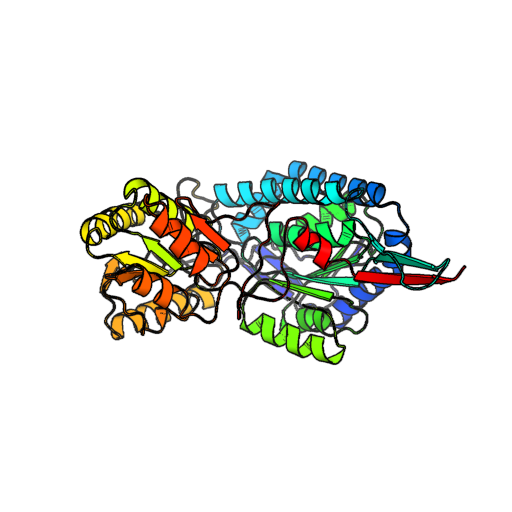9.933 29.380 64.496 1.00 14.40 151 PRO A O 1
ATOM 1175 N N . TRP A 1 152 ? 38.850 28.397 62.780 1.00 15.41 152 TRP A N 1
ATOM 1176 C CA . TRP A 1 152 ? 40.081 27.860 62.192 1.00 18.04 152 TRP A CA 1
ATOM 1177 C C . TRP A 1 152 ? 40.875 28.862 61.330 1.00 18.54 152 TRP A C 1
ATOM 1178 O O . TRP A 1 152 ? 42.071 28.678 61.111 1.00 17.48 152 TRP A O 1
ATOM 1189 N N . ASN A 1 153 ? 40.195 29.894 60.832 1.00 19.15 153 ASN A N 1
ATOM 1190 C CA . ASN A 1 153 ? 40.842 30.919 60.015 1.00 21.07 153 ASN A CA 1
ATOM 1191 C C . ASN A 1 153 ? 41.487 32.020 60.891 1.00 20.04 153 ASN A C 1
ATOM 1192 O O . ASN A 1 153 ? 40.842 32.552 61.795 1.00 18.64 153 ASN A O 1
ATOM 1197 N N . PHE A 1 154 ? 42.742 32.361 60.610 1.00 18.94 154 PHE A N 1
ATOM 1198 C CA . PHE A 1 154 ? 43.450 33.331 61.442 1.00 18.34 154 PHE A CA 1
ATOM 1199 C C . PHE A 1 154 ? 43.319 32.960 62.934 1.00 17.34 154 PHE A C 1
ATOM 1200 O O . PHE A 1 154 ? 43.061 33.812 63.786 1.00 14.93 154 PHE A O 1
ATOM 1208 N N . PRO A 1 155 ? 43.504 31.666 63.247 1.00 16.30 155 PRO A N 1
ATOM 1209 C CA . PRO A 1 155 ? 43.403 31.132 64.607 1.00 15.11 155 PRO A CA 1
ATOM 1210 C C . PRO A 1 155 ? 44.315 31.806 65.645 1.00 14.67 155 PRO A C 1
ATOM 1211 O O . PRO A 1 155 ? 43.889 32.061 66.771 1.00 15.51 155 PRO A O 1
ATOM 1215 N N . PHE A 1 156 ? 45.562 32.068 65.263 1.00 14.04 156 PHE A N 1
ATOM 1216 C CA . PHE A 1 156 ? 46.508 32.691 66.175 1.00 12.27 156 PHE A CA 1
ATOM 1217 C C . PHE A 1 156 ? 46.144 34.154 66.479 1.00 12.94 156 PHE A C 1
ATOM 1218 O O . PHE A 1 156 ? 46.021 34.552 67.643 1.00 12.36 156 PHE A O 1
ATOM 1226 N N . PHE A 1 157 ? 45.969 34.939 65.420 1.00 11.79 157 PHE A N 1
ATOM 1227 C CA . PHE A 1 157 ? 45.588 36.328 65.583 1.00 11.11 157 PHE A CA 1
ATOM 1228 C C . PHE A 1 157 ? 44.322 36.489 66.448 1.00 11.49 157 PHE A C 1
ATOM 1229 O O . PHE A 1 157 ? 44.279 37.319 67.355 1.00 12.26 157 PHE A O 1
ATOM 1237 N N . LEU A 1 158 ? 43.304 35.683 66.168 1.00 9.94 158 LEU A N 1
ATOM 1238 C CA . LEU A 1 158 ? 42.078 35.782 66.938 1.00 11.44 158 LEU A CA 1
ATOM 1239 C C . LEU A 1 158 ? 42.253 35.549 68.451 1.00 11.50 158 LEU A C 1
ATOM 1240 O O . LEU A 1 158 ? 41.435 36.013 69.246 1.00 11.56 158 LEU A O 1
ATOM 1245 N N . ILE A 1 159 ? 43.304 34.829 68.841 1.00 9.02 159 ILE A N 1
ATOM 1246 C CA . ILE A 1 159 ? 43.564 34.668 70.263 1.00 9.37 159 ILE A CA 1
ATOM 1247 C C . ILE A 1 159 ? 43.835 36.061 70.875 1.00 9.44 159 ILE A C 1
ATOM 1248 O O . ILE A 1 159 ? 43.246 36.452 71.875 1.00 10.14 159 ILE A O 1
ATOM 1253 N N . ALA A 1 160 ? 44.738 36.788 70.225 1.00 9.83 160 ALA A N 1
ATOM 1254 C CA . ALA A 1 160 ? 45.117 38.121 70.656 1.00 13.57 160 ALA A CA 1
ATOM 1255 C C . ALA A 1 160 ? 43.980 39.139 70.511 1.00 13.12 160 ALA A C 1
ATOM 1256 O O . ALA A 1 160 ? 43.776 39.985 71.382 1.00 12.12 160 ALA A O 1
ATOM 1258 N N . ARG A 1 161 ? 43.247 39.038 69.407 1.00 12.64 161 ARG A N 1
ATOM 1259 C CA . ARG A 1 161 ? 42.146 39.956 69.164 1.00 12.88 161 ARG A CA 1
ATOM 1260 C C . ARG A 1 161 ? 41.143 39.998 70.331 1.00 12.69 161 ARG A C 1
ATOM 1261 O O . ARG A 1 161 ? 40.476 41.012 70.557 1.00 11.47 161 ARG A O 1
ATOM 1269 N N . LYS A 1 162 ? 41.051 38.889 71.062 1.00 9.17 162 LYS A N 1
ATOM 1270 C CA . LYS A 1 162 ? 40.153 38.834 72.205 1.00 11.35 162 LYS A CA 1
ATOM 1271 C C . LYS A 1 162 ? 40.871 39.009 73.568 1.00 9.28 162 LYS A C 1
ATOM 1272 O O . LYS A 1 162 ? 40.460 39.830 74.366 1.00 9.24 162 LYS A O 1
ATOM 1278 N N . MET A 1 163 ? 41.952 38.263 73.798 1.00 8.76 163 MET A N 1
ATOM 1279 C CA . MET A 1 163 ? 42.674 38.348 75.067 1.00 9.10 163 MET A CA 1
ATOM 1280 C C . MET A 1 163 ? 43.428 39.676 75.351 1.00 8.13 163 MET A C 1
ATOM 1281 O O . MET A 1 163 ? 43.499 40.106 76.501 1.00 9.29 163 MET A O 1
ATOM 1286 N N . ALA A 1 164 ? 43.980 40.308 74.318 1.00 7.10 164 ALA A N 1
ATOM 1287 C CA . ALA A 1 164 ? 44.707 41.560 74.511 1.00 7.42 164 ALA A CA 1
ATOM 1288 C C . ALA A 1 164 ? 43.825 42.694 75.110 1.00 8.25 164 ALA A C 1
ATOM 1289 O O . ALA A 1 164 ? 44.166 43.268 76.146 1.00 10.09 164 ALA A O 1
ATOM 1291 N N . PRO A 1 165 ? 42.685 43.007 74.467 1.00 8.85 165 PRO A N 1
ATOM 1292 C CA . PRO A 1 165 ? 41.803 44.063 74.989 1.00 9.94 165 PRO A CA 1
ATOM 1293 C C . PRO A 1 165 ? 41.240 43.614 76.360 1.00 8.00 165 PRO A C 1
ATOM 1294 O O . PRO A 1 165 ? 41.133 44.407 77.293 1.00 9.16 165 PRO A O 1
ATOM 1298 N N . ALA A 1 166 ? 40.882 42.335 76.452 1.00 9.28 166 ALA A N 1
ATOM 1299 C CA . ALA A 1 166 ? 40.342 41.789 77.693 1.00 8.93 166 ALA A CA 1
ATOM 1300 C C . ALA A 1 166 ? 41.278 41.991 78.897 1.00 9.08 166 ALA A C 1
ATOM 1301 O O . ALA A 1 166 ? 40.879 42.565 79.916 1.00 9.53 166 ALA A O 1
ATOM 1303 N N . LEU A 1 167 ? 42.519 41.525 78.764 1.00 9.91 167 LEU A N 1
ATOM 1304 C CA . LEU A 1 167 ? 43.494 41.672 79.843 1.00 8.95 167 LEU A CA 1
ATOM 1305 C C . LEU A 1 167 ? 43.866 43.129 80.171 1.00 9.62 167 LEU A C 1
ATOM 1306 O O . LEU A 1 167 ? 43.957 43.509 81.341 1.00 10.39 167 LEU A O 1
ATOM 1311 N N . LEU A 1 168 ? 44.088 43.921 79.128 1.00 10.71 168 LEU A N 1
ATOM 1312 C CA . LEU A 1 168 ? 44.443 45.321 79.307 1.00 9.93 168 LEU A CA 1
ATOM 1313 C C . LEU A 1 168 ? 43.460 46.075 80.226 1.00 9.52 168 LEU A C 1
ATOM 1314 O O . LEU A 1 168 ? 43.873 46.809 81.114 1.00 10.45 168 LEU A O 1
ATOM 1319 N N . THR A 1 169 ? 42.166 45.852 80.001 1.00 8.78 169 THR A N 1
ATOM 1320 C CA . THR A 1 169 ? 41.113 46.501 80.770 1.00 9.04 169 THR A CA 1
ATOM 1321 C C . THR A 1 169 ? 40.798 45.878 82.155 1.00 9.12 169 THR A C 1
ATOM 1322 O O . THR A 1 169 ? 39.855 46.294 82.835 1.00 10.04 169 THR A O 1
ATOM 1326 N N . GLY A 1 170 ? 41.583 44.882 82.557 1.00 9.54 170 GLY A N 1
ATOM 1327 C CA . GLY A 1 170 ? 41.373 44.274 83.860 1.00 8.83 170 GLY A CA 1
ATOM 1328 C C . GLY A 1 170 ? 40.517 43.020 83.939 1.00 8.54 170 GLY A C 1
ATOM 1329 O O . GLY A 1 170 ? 40.172 42.580 85.036 1.00 8.89 170 GLY A O 1
ATOM 1330 N N . ASN A 1 171 ? 40.142 42.461 82.796 1.00 6.04 171 ASN A N 1
ATOM 1331 C CA . ASN A 1 171 ? 39.361 41.227 82.779 1.00 6.94 171 ASN A CA 1
ATOM 1332 C C . ASN A 1 171 ? 40.279 40.002 82.734 1.00 7.30 171 ASN A C 1
ATOM 1333 O O . ASN A 1 171 ? 41.444 40.123 82.376 1.00 6.76 171 ASN A O 1
ATOM 1338 N N . THR A 1 172 ? 39.758 38.848 83.126 1.00 8.52 172 THR A N 1
ATOM 1339 C CA . THR A 1 172 ? 40.514 37.617 82.981 1.00 9.68 172 THR A CA 1
ATOM 1340 C C . THR A 1 172 ? 39.844 36.833 81.851 1.00 11.48 172 THR A C 1
ATOM 1341 O O . THR A 1 172 ? 38.707 37.144 81.488 1.00 12.82 172 THR A O 1
ATOM 1345 N N . ILE A 1 173 ? 40.513 35.847 81.278 1.00 12.10 173 ILE A N 1
ATOM 1346 C CA . ILE A 1 173 ? 39.885 35.159 80.172 1.00 10.62 173 ILE A CA 1
ATOM 1347 C C . ILE A 1 173 ? 40.161 33.653 80.059 1.00 10.89 173 ILE A C 1
ATOM 1348 O O . ILE A 1 173 ? 41.190 33.146 80.513 1.00 11.55 173 ILE A O 1
ATOM 1353 N N . VAL A 1 174 ? 39.190 32.969 79.473 1.00 10.97 174 VAL A N 1
ATOM 1354 C CA . VAL A 1 174 ? 39.268 31.555 79.182 1.00 9.73 174 VAL A CA 1
ATOM 1355 C C . VAL A 1 174 ? 39.034 31.369 77.689 1.00 10.83 174 VAL A C 1
ATOM 1356 O O . VAL A 1 174 ? 37.961 31.693 77.173 1.00 13.09 174 VAL A O 1
ATOM 1360 N N . ILE A 1 175 ? 40.044 30.875 76.996 1.00 9.49 175 ILE A N 1
ATOM 1361 C CA . ILE A 1 175 ? 39.936 30.683 75.569 1.00 10.10 175 ILE A CA 1
ATOM 1362 C C . ILE A 1 175 ? 39.857 29.222 75.090 1.00 12.75 175 ILE A C 1
ATOM 1363 O O . ILE A 1 175 ? 40.515 28.334 75.636 1.00 11.83 175 ILE A O 1
ATOM 1368 N N . LYS A 1 176 ? 39.017 28.998 74.086 1.00 13.52 176 LYS A N 1
ATOM 1369 C CA . LYS A 1 176 ? 38.906 27.692 73.453 1.00 12.80 176 LYS A CA 1
ATOM 1370 C C . LYS A 1 176 ? 39.164 27.824 71.956 1.00 12.29 176 LYS A C 1
ATOM 1371 O O . LYS A 1 176 ? 38.379 28.437 71.236 1.00 12.59 176 LYS A O 1
ATOM 1377 N N . PRO A 1 177 ? 40.286 27.279 71.477 1.00 12.97 177 PRO A N 1
ATOM 1378 C CA . PRO A 1 177 ? 40.557 27.391 70.046 1.00 12.69 177 PRO A CA 1
ATOM 1379 C C . PRO A 1 177 ? 39.664 26.392 69.288 1.00 13.20 177 PRO A C 1
ATOM 1380 O O . PRO A 1 177 ? 39.008 25.553 69.904 1.00 12.05 177 PRO A O 1
ATOM 1384 N N . SER A 1 178 ? 39.617 26.511 67.968 1.00 14.27 178 SER A N 1
ATOM 1385 C CA . SER A 1 178 ? 38.858 25.552 67.179 1.00 14.18 178 SER A CA 1
ATOM 1386 C C . SER A 1 178 ? 39.501 24.160 67.311 1.00 14.90 178 SER A C 1
ATOM 1387 O O . SER A 1 178 ? 40.725 24.069 67.443 1.00 15.32 178 SER A O 1
ATOM 1390 N N . GLU A 1 179 ? 38.699 23.101 67.300 1.00 15.71 179 GLU A N 1
ATOM 1391 C CA . GLU A 1 179 ? 39.261 21.760 67.401 1.00 18.33 179 GLU A CA 1
ATOM 1392 C C . GLU A 1 179 ? 40.164 21.386 66.202 1.00 17.48 179 GLU A C 1
ATOM 1393 O O . GLU A 1 179 ? 40.953 20.447 66.278 1.00 16.59 179 GLU A O 1
ATOM 1399 N N . PHE A 1 180 ? 40.029 22.142 65.114 1.00 16.69 180 PHE A N 1
ATOM 1400 C CA . PHE A 1 180 ? 40.813 21.920 63.906 1.00 16.30 180 PHE A CA 1
ATOM 1401 C C . PHE A 1 180 ? 42.179 22.625 63.913 1.00 16.84 180 PHE A C 1
ATOM 1402 O O . PHE A 1 180 ? 43.105 22.206 63.218 1.00 16.49 180 PHE A O 1
ATOM 1410 N N . THR A 1 181 ? 42.287 23.694 64.698 1.00 15.06 181 THR A N 1
ATOM 1411 C CA . THR A 1 181 ? 43.527 24.463 64.774 1.00 13.86 181 THR A CA 1
ATOM 1412 C C . THR A 1 181 ? 43.939 24.870 66.218 1.00 15.41 181 THR A C 1
ATOM 1413 O O . THR A 1 181 ? 44.094 26.053 66.523 1.00 15.64 181 THR A O 1
ATOM 1417 N N . PRO A 1 182 ? 44.135 23.883 67.102 1.00 13.77 182 PRO A N 1
ATOM 1418 C CA . PRO A 1 182 ? 44.515 24.156 68.488 1.00 14.37 182 PRO A CA 1
ATOM 1419 C C . PRO A 1 182 ? 46.031 24.299 68.757 1.00 15.46 182 PRO A C 1
ATOM 1420 O O . PRO A 1 182 ? 46.434 24.903 69.754 1.00 16.40 182 PRO A O 1
ATOM 1424 N N . ASN A 1 183 ? 46.850 23.738 67.875 1.00 16.75 183 ASN A N 1
ATOM 1425 C CA . ASN A 1 183 ? 48.295 23.770 68.064 1.00 16.31 183 ASN A CA 1
ATOM 1426 C C . ASN A 1 183 ? 48.917 25.151 68.269 1.00 16.23 183 ASN A C 1
ATOM 1427 O O . ASN A 1 183 ? 49.718 25.340 69.188 1.00 16.61 183 ASN A O 1
ATOM 1432 N N . ASN A 1 184 ? 48.548 26.096 67.413 1.00 14.74 184 ASN A N 1
ATOM 1433 C CA . ASN A 1 184 ? 49.050 27.450 67.547 1.00 13.58 184 ASN A CA 1
ATOM 1434 C C . ASN A 1 184 ? 48.644 28.049 68.909 1.00 12.28 184 ASN A C 1
ATOM 1435 O O . ASN A 1 184 ? 49.379 28.842 69.495 1.00 12.90 184 ASN A O 1
ATOM 1440 N N . ALA A 1 185 ? 47.475 27.636 69.398 1.00 11.63 185 ALA A N 1
ATOM 1441 C CA . ALA A 1 185 ? 46.975 28.104 70.684 1.00 11.44 185 ALA A CA 1
ATOM 1442 C C . ALA A 1 185 ? 47.770 27.520 71.868 1.00 13.60 185 ALA A C 1
ATOM 1443 O O . ALA A 1 185 ? 47.961 28.180 72.890 1.00 12.02 185 ALA A O 1
ATOM 1445 N N . ILE A 1 186 ? 48.206 26.270 71.721 1.00 14.06 186 ILE A N 1
ATOM 1446 C CA . ILE A 1 186 ? 49.023 25.650 72.749 1.00 12.43 186 ILE A CA 1
ATOM 1447 C C . ILE A 1 186 ? 50.362 26.393 72.849 1.00 11.09 186 ILE A C 1
ATOM 1448 O O . ILE A 1 186 ? 50.874 26.637 73.933 1.00 13.25 186 ILE A O 1
ATOM 1453 N N . ALA A 1 187 ? 50.908 26.748 71.690 1.00 13.11 187 ALA A N 1
ATOM 1454 C CA . ALA A 1 187 ? 52.150 27.496 71.658 1.00 13.63 187 ALA A CA 1
ATOM 1455 C C . ALA A 1 187 ? 51.962 28.876 72.339 1.00 14.15 187 ALA A C 1
ATOM 1456 O O . ALA A 1 187 ? 52.852 29.375 73.027 1.00 13.31 187 ALA A O 1
ATOM 1458 N N . PHE A 1 188 ? 50.787 29.469 72.144 1.00 14.33 188 PHE A N 1
ATOM 1459 C CA . PHE A 1 188 ? 50.495 30.744 72.788 1.00 13.27 188 PHE A CA 1
ATOM 1460 C C . PHE A 1 188 ? 50.478 30.577 74.316 1.00 12.79 188 PHE A C 1
ATOM 1461 O O . PHE A 1 188 ? 51.018 31.406 75.047 1.00 13.55 188 PHE A O 1
ATOM 1469 N N . ALA A 1 189 ? 49.859 29.491 74.777 1.00 13.16 189 ALA A N 1
ATOM 1470 C CA . ALA A 1 189 ? 49.796 29.203 76.206 1.00 14.33 189 ALA A CA 1
ATOM 1471 C C . ALA A 1 189 ? 51.195 28.969 76.832 1.00 15.63 189 ALA A C 1
ATOM 1472 O O . ALA A 1 189 ? 51.461 29.389 77.961 1.00 15.66 189 ALA A O 1
ATOM 1474 N N . LYS A 1 190 ? 52.069 28.291 76.090 1.00 16.23 190 LYS A N 1
ATOM 1475 C CA . LYS A 1 190 ? 53.421 28.050 76.575 1.00 16.60 190 LYS A CA 1
ATOM 1476 C C . LYS A 1 190 ? 54.170 29.367 76.832 1.00 15.97 190 LYS A C 1
ATOM 1477 O O . LYS A 1 190 ? 54.921 29.491 77.801 1.00 17.29 190 LYS A O 1
ATOM 1483 N N . ILE A 1 191 ? 53.956 30.339 75.948 1.00 15.73 191 ILE A N 1
ATOM 1484 C CA . ILE A 1 191 ? 54.574 31.650 76.111 1.00 13.40 191 ILE A CA 1
ATOM 1485 C C . ILE A 1 191 ? 54.038 32.348 77.378 1.00 14.80 191 ILE A C 1
ATOM 1486 O O . ILE A 1 191 ? 54.798 32.915 78.163 1.00 14.75 191 ILE A O 1
ATOM 1491 N N . VAL A 1 192 ? 52.723 32.272 77.561 1.00 13.51 192 VAL A N 1
ATOM 1492 C CA . VAL A 1 192 ? 52.086 32.834 78.740 1.00 14.10 192 VAL A CA 1
ATOM 1493 C C . VAL A 1 192 ? 52.649 32.198 80.024 1.00 14.74 192 VAL A C 1
ATOM 1494 O O . VAL A 1 192 ? 52.932 32.878 81.015 1.00 13.99 192 VAL A O 1
ATOM 1498 N N . ASP A 1 193 ? 52.811 30.882 79.978 1.00 15.84 193 ASP A N 1
ATOM 1499 C CA . ASP A 1 193 ? 53.353 30.156 81.115 1.00 17.46 193 ASP A CA 1
ATOM 1500 C C . ASP A 1 193 ? 54.830 30.510 81.386 1.00 17.02 193 ASP A C 1
ATOM 1501 O O . ASP A 1 193 ? 55.226 30.743 82.524 1.00 18.76 193 ASP A O 1
ATOM 1506 N N . GLU A 1 194 ? 55.619 30.563 80.320 1.00 17.87 194 GLU A N 1
ATOM 1507 C CA . GLU A 1 194 ? 57.033 30.891 80.434 1.00 20.64 194 GLU A CA 1
ATOM 1508 C C . GLU A 1 194 ? 57.340 32.289 80.994 1.00 19.57 194 GLU A C 1
ATOM 1509 O O . GLU A 1 194 ? 58.273 32.444 81.776 1.00 18.69 194 GLU A O 1
ATOM 1515 N N . ILE A 1 195 ? 56.565 33.294 80.590 1.00 18.29 195 ILE A N 1
ATOM 1516 C CA . ILE A 1 195 ? 56.804 34.644 81.087 1.00 18.71 195 ILE A CA 1
ATOM 1517 C C . ILE A 1 195 ? 56.230 34.888 82.486 1.00 17.98 195 ILE A C 1
ATOM 1518 O O . ILE A 1 195 ? 56.448 35.935 83.079 1.00 20.20 195 ILE A O 1
ATOM 1523 N N . GLY A 1 196 ? 55.480 33.911 82.985 1.00 16.83 196 GLY A N 1
ATOM 1524 C CA . GLY A 1 196 ? 54.922 34.012 84.319 1.00 16.63 196 GLY A CA 1
ATOM 1525 C C . GLY A 1 196 ? 53.664 34.823 84.562 1.00 16.95 196 GLY A C 1
ATOM 1526 O O . GLY A 1 196 ? 53.452 35.280 85.690 1.00 16.14 196 GLY A O 1
ATOM 1527 N N . LEU A 1 197 ? 52.831 35.022 83.542 1.00 15.13 197 LEU A N 1
ATOM 1528 C CA . LEU A 1 197 ? 51.593 35.769 83.750 1.00 12.98 197 LEU A CA 1
ATOM 1529 C C . LEU A 1 197 ? 50.834 35.262 85.004 1.00 13.34 197 LEU A C 1
ATOM 1530 O O . LEU A 1 197 ? 50.679 34.054 85.187 1.00 12.66 197 LEU A O 1
ATOM 1535 N N . PRO A 1 198 ? 50.371 36.176 85.872 1.00 13.41 198 PRO A N 1
ATOM 1536 C CA . PRO A 1 198 ? 49.649 35.737 87.073 1.00 14.17 198 PRO A CA 1
ATOM 1537 C C . PRO A 1 198 ? 48.618 34.628 86.754 1.00 14.68 198 PRO A C 1
ATOM 1538 O O . PRO A 1 198 ? 47.835 34.742 85.805 1.00 12.92 198 PRO A O 1
ATOM 1542 N N . ARG A 1 199 ? 48.645 33.571 87.558 1.00 12.38 199 ARG A N 1
ATOM 1543 C CA . ARG A 1 199 ? 47.747 32.437 87.388 1.00 13.48 199 ARG A CA 1
ATOM 1544 C C . ARG A 1 199 ? 46.254 32.818 87.288 1.00 12.29 199 ARG A C 1
ATOM 1545 O O . ARG A 1 199 ? 45.776 33.686 88.019 1.00 12.67 199 ARG A O 1
ATOM 1553 N N . GLY A 1 200 ? 45.543 32.154 86.382 1.00 13.25 200 GLY A N 1
ATOM 1554 C CA . GLY A 1 200 ? 44.126 32.414 86.217 1.00 12.44 200 GLY A CA 1
ATOM 1555 C C . GLY A 1 200 ? 43.753 33.515 85.242 1.00 12.68 200 GLY A C 1
ATOM 1556 O O . GLY A 1 200 ? 42.628 33.527 84.745 1.00 11.72 200 GLY A O 1
ATOM 1557 N N . VAL A 1 201 ? 44.672 34.438 84.963 1.00 11.29 201 VAL A N 1
ATOM 1558 C CA . VAL A 1 201 ? 44.366 35.529 84.039 1.00 11.37 201 VAL A CA 1
ATOM 1559 C C . VAL A 1 201 ? 44.119 35.049 82.593 1.00 13.67 201 VAL A C 1
ATOM 1560 O O . VAL A 1 201 ? 43.201 35.524 81.918 1.00 14.02 201 VAL A O 1
ATOM 1564 N N . PHE A 1 202 ? 44.954 34.116 82.139 1.00 13.53 202 PHE A N 1
ATOM 1565 C CA . PHE A 1 202 ? 44.807 33.513 80.818 1.00 13.56 202 PHE A CA 1
ATOM 1566 C C . PHE A 1 202 ? 44.690 31.986 80.926 1.00 13.14 202 PHE A C 1
ATOM 1567 O O . PHE A 1 202 ? 45.594 31.322 81.430 1.00 14.84 202 PHE A O 1
ATOM 1575 N N . ASN A 1 203 ? 43.567 31.455 80.464 1.00 12.34 203 ASN A N 1
ATOM 1576 C CA . ASN A 1 203 ? 43.319 30.025 80.509 1.00 12.58 203 ASN A CA 1
ATOM 1577 C C . ASN A 1 203 ? 42.978 29.443 79.125 1.00 12.89 203 ASN A C 1
ATOM 1578 O O . ASN A 1 203 ? 42.282 30.081 78.329 1.00 14.20 203 ASN A O 1
ATOM 1583 N N . LEU A 1 204 ? 43.476 28.248 78.842 1.00 12.86 204 LEU A N 1
ATOM 1584 C CA . LEU A 1 204 ? 43.184 27.617 77.568 1.00 12.76 204 LEU A CA 1
ATOM 1585 C C . LEU A 1 204 ? 42.495 26.260 77.727 1.00 14.41 204 LEU A C 1
ATOM 1586 O O . LEU A 1 204 ? 43.070 25.331 78.299 1.00 16.57 204 LEU A O 1
ATOM 1591 N N . VAL A 1 205 ? 41.256 26.157 77.264 1.00 14.15 205 VAL A N 1
ATOM 1592 C CA . VAL A 1 205 ? 40.559 24.879 77.335 1.00 15.20 205 VAL A CA 1
ATOM 1593 C C . VAL A 1 205 ? 40.379 24.267 75.936 1.00 15.66 205 VAL A C 1
ATOM 1594 O O . VAL A 1 205 ? 40.225 24.995 74.958 1.00 14.52 205 VAL A O 1
ATOM 1598 N N . LEU A 1 206 ? 40.425 22.942 75.849 1.00 16.32 206 LEU A N 1
ATOM 1599 C CA . LEU A 1 206 ? 40.333 22.275 74.557 1.00 16.65 206 LEU A CA 1
ATOM 1600 C C . LEU A 1 206 ? 39.138 21.331 74.372 1.00 17.06 206 LEU A C 1
ATOM 1601 O O . LEU A 1 206 ? 38.802 20.559 75.272 1.00 17.85 206 LEU A O 1
ATOM 1606 N N . GLY A 1 207 ? 38.515 21.397 73.197 1.00 16.57 207 GLY A N 1
ATOM 1607 C CA . GLY A 1 207 ? 37.378 20.539 72.923 1.00 18.11 207 GLY A CA 1
ATOM 1608 C C . GLY A 1 207 ? 36.466 21.022 71.811 1.00 19.32 207 GLY A C 1
ATOM 1609 O O . GLY A 1 207 ? 36.805 21.933 71.046 1.00 19.17 207 GLY A O 1
ATOM 1610 N N . ARG A 1 208 ? 35.297 20.400 71.724 1.00 19.05 208 ARG A N 1
ATOM 1611 C CA . ARG A 1 208 ? 34.314 20.744 70.711 1.00 20.83 208 ARG A CA 1
ATOM 1612 C C . ARG A 1 208 ? 33.419 21.927 71.096 1.00 20.23 208 ARG A C 1
ATOM 1613 O O . ARG A 1 208 ? 33.380 22.345 72.255 1.00 19.50 208 ARG A O 1
ATOM 1621 N N . GLY A 1 209 ? 32.698 22.445 70.110 1.00 19.63 209 GLY A N 1
ATOM 1622 C CA . GLY A 1 209 ? 31.815 23.561 70.366 1.00 19.78 209 GLY A CA 1
ATOM 1623 C C . GLY A 1 209 ? 30.622 23.196 71.223 1.00 19.95 209 GLY A C 1
ATOM 1624 O O . GLY A 1 209 ? 30.326 23.876 72.207 1.00 17.80 209 GLY A O 1
ATOM 1625 N N . GLU A 1 210 ? 29.942 22.115 70.850 1.00 22.24 210 GLU A N 1
ATOM 1626 C CA . GLU A 1 210 ? 28.763 21.640 71.573 1.00 24.72 210 GLU A CA 1
ATOM 1627 C C . GLU A 1 210 ? 28.987 21.392 73.083 1.00 21.66 210 GLU A C 1
ATOM 1628 O O . GLU A 1 210 ? 28.069 21.529 73.891 1.00 23.04 210 GLU A O 1
ATOM 1634 N N . THR A 1 211 ? 30.208 21.020 73.439 1.00 20.39 211 THR A N 1
ATOM 1635 C CA . THR A 1 211 ? 30.557 20.750 74.827 1.00 20.07 211 THR A CA 1
ATOM 1636 C C . THR A 1 211 ? 31.247 21.938 75.550 1.00 20.15 211 THR A C 1
ATOM 1637 O O . THR A 1 211 ? 30.602 22.717 76.258 1.00 18.55 211 THR A O 1
ATOM 1641 N N . VAL A 1 212 ? 32.556 22.049 75.362 1.00 17.86 212 VAL A N 1
ATOM 1642 C CA . VAL A 1 212 ? 33.319 23.118 75.977 1.00 15.69 212 VAL A CA 1
ATOM 1643 C C . VAL A 1 212 ? 32.833 24.528 75.570 1.00 14.92 212 VAL A C 1
ATOM 1644 O O . VAL A 1 212 ? 32.664 25.400 76.420 1.00 15.18 212 VAL A O 1
ATOM 1648 N N . GLY A 1 213 ? 32.610 24.725 74.273 1.00 13.77 213 GLY A N 1
ATOM 1649 C CA . GLY A 1 213 ? 32.151 26.017 73.790 1.00 14.73 213 GLY A CA 1
ATOM 1650 C C . GLY A 1 213 ? 30.871 26.463 74.470 1.00 15.18 213 GLY A C 1
ATOM 1651 O O . GLY A 1 213 ? 30.747 27.615 74.894 1.00 14.86 213 GLY A O 1
ATOM 1652 N N . GLN A 1 214 ? 29.907 25.553 74.569 1.00 16.83 214 GLN A N 1
ATOM 1653 C CA . GLN A 1 214 ? 28.642 25.873 75.213 1.00 15.96 214 GLN A CA 1
ATOM 1654 C C . GLN A 1 214 ? 28.792 26.260 76.694 1.00 16.06 214 GLN A C 1
ATOM 1655 O O . GLN A 1 214 ? 28.080 27.140 77.184 1.00 13.85 214 GLN A O 1
ATOM 1661 N N . GLU A 1 215 ? 29.716 25.608 77.394 1.00 14.24 215 GLU A N 1
ATOM 1662 C CA . GLU A 1 215 ? 29.944 25.946 78.798 1.00 15.25 215 GLU A CA 1
ATOM 1663 C C . GLU A 1 215 ? 30.565 27.368 78.935 1.00 14.54 215 GLU A C 1
ATOM 1664 O O . GLU A 1 215 ? 30.275 28.105 79.879 1.00 13.73 215 GLU A O 1
ATOM 1670 N N . LEU A 1 216 ? 31.396 27.742 77.967 1.00 13.46 216 LEU A N 1
ATOM 1671 C CA . LEU A 1 216 ? 31.998 29.067 77.983 1.00 12.44 216 LEU A CA 1
ATOM 1672 C C . LEU A 1 216 ? 30.954 30.173 77.696 1.00 14.41 216 LEU A C 1
ATOM 1673 O O . LEU A 1 216 ? 31.145 31.341 78.040 1.00 15.36 216 LEU A O 1
ATOM 1678 N N . ALA A 1 217 ? 29.853 29.773 77.069 1.00 13.00 217 ALA A N 1
ATOM 1679 C CA . ALA A 1 217 ? 28.773 30.697 76.762 1.00 14.92 217 ALA A CA 1
ATOM 1680 C C . ALA A 1 217 ? 27.649 30.706 77.826 1.00 16.03 217 ALA A C 1
ATOM 1681 O O . ALA A 1 217 ? 27.049 31.750 78.103 1.00 15.92 217 ALA A O 1
ATOM 1683 N N . GLY A 1 218 ? 27.406 29.542 78.427 1.00 15.33 218 GLY A N 1
ATOM 1684 C CA . GLY A 1 218 ? 26.346 29.416 79.411 1.00 13.68 218 GLY A CA 1
ATOM 1685 C C . GLY A 1 218 ? 26.681 29.499 80.886 1.00 14.37 218 GLY A C 1
ATOM 1686 O O . GLY A 1 218 ? 25.776 29.551 81.715 1.00 15.37 218 GLY A O 1
ATOM 1687 N N . ASN A 1 219 ? 27.958 29.496 81.243 1.00 15.92 219 ASN A N 1
ATOM 1688 C CA . ASN A 1 219 ? 28.312 29.588 82.654 1.00 16.56 219 ASN A CA 1
ATOM 1689 C C . ASN A 1 219 ? 27.965 30.977 83.255 1.00 16.97 219 ASN A C 1
ATOM 1690 O O . ASN A 1 219 ? 28.375 32.012 82.727 1.00 17.94 219 ASN A O 1
ATOM 1695 N N . PRO A 1 220 ? 27.202 30.998 84.360 1.00 16.86 220 PRO A N 1
ATOM 1696 C CA . PRO A 1 220 ? 26.788 32.238 85.030 1.00 15.28 220 PRO A CA 1
ATOM 1697 C C . PRO A 1 220 ? 27.914 33.180 85.521 1.00 15.62 220 PRO A C 1
ATOM 1698 O O . PRO A 1 220 ? 27.677 34.363 85.751 1.00 15.88 220 PRO A O 1
ATOM 1702 N N . LYS A 1 221 ? 29.122 32.657 85.685 1.00 15.65 221 LYS A N 1
ATOM 1703 C CA . LYS A 1 221 ? 30.226 33.491 86.135 1.00 15.50 221 LYS A CA 1
ATOM 1704 C C . LYS A 1 221 ? 30.879 34.312 85.005 1.00 15.11 221 LYS A C 1
ATOM 1705 O O . LYS A 1 221 ? 31.694 35.200 85.256 1.00 14.92 221 LYS A O 1
ATOM 1711 N N . VAL A 1 222 ? 30.520 33.985 83.769 1.00 13.64 222 VAL A N 1
ATOM 1712 C CA . VAL A 1 222 ? 31.055 34.689 82.610 1.00 13.37 222 VAL A CA 1
ATOM 1713 C C . VAL A 1 222 ? 30.312 36.016 82.327 1.00 12.85 222 VAL A C 1
ATOM 1714 O O . VAL A 1 222 ? 29.106 36.010 82.114 1.00 13.98 222 VAL A O 1
ATOM 1718 N N . ALA A 1 223 ? 31.034 37.134 82.357 1.00 11.23 223 ALA A N 1
ATOM 1719 C CA . ALA A 1 223 ? 30.430 38.435 82.088 1.00 11.58 223 ALA A CA 1
ATOM 1720 C C . ALA A 1 223 ? 30.165 38.661 80.575 1.00 13.23 223 ALA A C 1
ATOM 1721 O O . ALA A 1 223 ? 29.195 39.307 80.183 1.00 13.94 223 ALA A O 1
ATOM 1723 N N . MET A 1 224 ? 31.044 38.112 79.745 1.00 12.80 224 MET A N 1
ATOM 1724 C CA . MET A 1 224 ? 30.898 38.221 78.303 1.00 12.05 224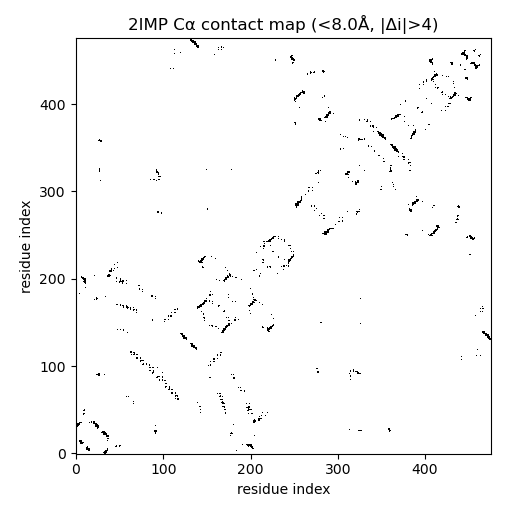 MET A CA 1
ATOM 1725 C C . MET A 1 224 ? 31.555 37.079 77.519 1.00 12.53 224 MET A C 1
ATOM 1726 O O . MET A 1 224 ? 32.660 36.642 77.845 1.00 11.97 224 MET A O 1
ATOM 1731 N N . VAL A 1 225 ? 30.844 36.587 76.512 1.00 11.76 225 VAL A N 1
ATOM 1732 C CA . VAL A 1 225 ? 31.383 35.559 75.651 1.00 11.54 225 VAL A CA 1
ATOM 1733 C C . VAL A 1 225 ? 31.689 36.131 74.253 1.00 12.44 225 VAL A C 1
ATOM 1734 O O . VAL A 1 225 ? 30.822 36.722 73.609 1.00 13.15 225 VAL A O 1
ATOM 1738 N N . SER A 1 226 ? 32.938 35.994 73.828 1.00 11.68 226 SER A N 1
ATOM 1739 C CA . SER A 1 226 ? 33.358 36.482 72.527 1.00 11.80 226 SER A CA 1
ATOM 1740 C C . SER A 1 226 ? 33.660 35.347 71.555 1.00 13.17 226 SER A C 1
ATOM 1741 O O . SER A 1 226 ? 34.408 34.426 71.881 1.00 13.76 226 SER A O 1
ATOM 1744 N N . MET A 1 227 ? 33.075 35.416 70.368 1.00 13.90 227 MET A N 1
ATOM 1745 C CA . MET A 1 227 ? 33.287 34.370 69.391 1.00 13.94 227 MET A CA 1
ATOM 1746 C C . MET A 1 227 ? 33.326 34.822 67.928 1.00 14.76 227 MET A C 1
ATOM 1747 O O . MET A 1 227 ? 32.617 35.742 67.517 1.00 14.90 227 MET A O 1
ATOM 1752 N N . THR A 1 228 ? 34.187 34.165 67.166 1.00 13.43 228 THR A N 1
ATOM 1753 C CA . THR A 1 228 ? 34.313 34.418 65.748 1.00 14.39 228 THR A CA 1
ATOM 1754 C C . THR A 1 228 ? 34.146 33.102 64.965 1.00 14.90 228 THR A C 1
ATOM 1755 O O . THR A 1 228 ? 34.690 32.073 65.380 1.00 14.73 228 THR A O 1
ATOM 1759 N N . GLY A 1 229 ? 33.375 33.135 63.880 1.00 13.51 229 GLY A N 1
ATOM 1760 C CA . GLY A 1 229 ? 33.155 31.931 63.093 1.00 15.24 229 GLY A CA 1
ATOM 1761 C C . GLY A 1 229 ? 31.844 31.901 62.320 1.00 15.46 229 GLY A C 1
ATOM 1762 O O . GLY A 1 229 ? 31.412 32.922 61.788 1.00 16.19 229 GLY A O 1
ATOM 1763 N N . SER A 1 230 ? 31.202 30.734 62.264 1.00 17.00 230 SER A N 1
ATOM 1764 C CA . SER A 1 230 ? 29.945 30.575 61.525 1.00 17.84 230 SER A CA 1
ATOM 1765 C C . SER A 1 230 ? 28.708 31.173 62.205 1.00 17.34 230 SER A C 1
ATOM 1766 O O . SER A 1 230 ? 28.611 31.190 63.433 1.00 18.15 230 SER A O 1
ATOM 1769 N N . VAL A 1 231 ? 27.771 31.649 61.392 1.00 16.95 231 VAL A N 1
ATOM 1770 C CA . VAL A 1 231 ? 26.544 32.225 61.912 1.00 17.53 231 VAL A CA 1
ATOM 1771 C C . VAL A 1 231 ? 25.708 31.198 62.709 1.00 18.91 231 VAL A C 1
ATOM 1772 O O . VAL A 1 231 ? 25.012 31.549 63.662 1.00 19.29 231 VAL A O 1
ATOM 1776 N N . SER A 1 232 ? 25.801 29.932 62.307 1.00 18.65 232 SER A N 1
ATOM 1777 C CA . SER A 1 232 ? 25.082 28.868 62.992 1.00 20.38 232 SER A CA 1
ATOM 1778 C C . SER A 1 232 ? 25.559 28.691 64.449 1.00 19.71 232 SER A C 1
ATOM 1779 O O . SER A 1 232 ? 24.754 28.556 65.377 1.00 21.31 232 SER A O 1
ATOM 1782 N N . ALA A 1 233 ? 26.875 28.691 64.629 1.00 17.79 233 ALA A N 1
ATOM 1783 C CA . ALA A 1 233 ? 27.445 28.574 65.961 1.00 16.36 233 ALA A CA 1
ATOM 1784 C C . ALA A 1 233 ? 27.171 29.835 66.807 1.00 14.96 233 ALA A C 1
ATOM 1785 O O . ALA A 1 233 ? 26.903 29.745 68.006 1.00 14.84 233 ALA A O 1
ATOM 1787 N N . GLY A 1 234 ? 27.23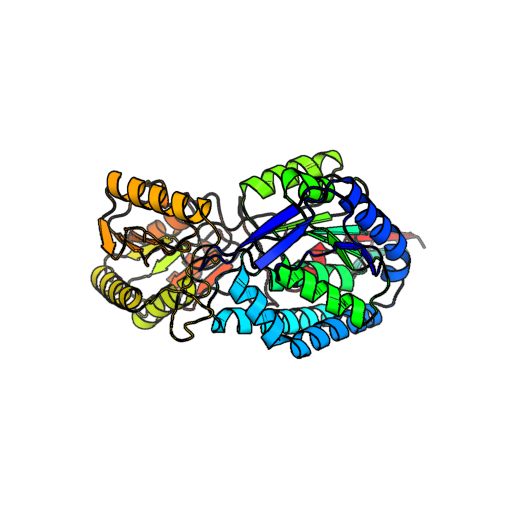5 30.995 66.152 1.00 13.00 234 GLY A N 1
ATOM 1788 C CA . GLY A 1 234 ? 26.973 32.251 66.829 1.00 13.74 234 GLY A CA 1
ATOM 1789 C C . GLY A 1 234 ? 25.561 32.271 67.386 1.00 15.75 234 GLY A C 1
ATOM 1790 O O . GLY A 1 234 ? 25.320 32.786 68.484 1.00 14.41 234 GLY A O 1
ATOM 1791 N N . GLU A 1 235 ? 24.618 31.721 66.624 1.00 17.41 235 GLU A N 1
ATOM 1792 C CA . GLU A 1 235 ? 23.229 31.656 67.070 1.00 18.44 235 GLU A CA 1
ATOM 1793 C C . GLU A 1 235 ? 23.068 30.799 68.342 1.00 17.81 235 GLU A C 1
ATOM 1794 O O . GLU A 1 235 ? 22.355 31.165 69.277 1.00 17.65 235 GLU A O 1
ATOM 1800 N N . LYS A 1 236 ? 23.734 29.650 68.344 1.00 16.85 236 LYS A N 1
ATOM 1801 C CA . LYS A 1 236 ? 23.677 28.754 69.481 1.00 16.68 236 LYS A CA 1
ATOM 1802 C C . LYS A 1 236 ? 24.351 29.362 70.713 1.00 15.85 236 LYS A C 1
ATOM 1803 O O . LYS A 1 236 ? 23.906 29.167 71.841 1.00 15.59 236 LYS A O 1
ATOM 1809 N N . ILE A 1 237 ? 25.429 30.099 70.468 1.00 16.41 237 ILE A N 1
ATOM 1810 C CA . ILE A 1 237 ? 26.156 30.770 71.534 1.00 13.53 237 ILE A CA 1
ATOM 1811 C C . ILE A 1 237 ? 25.309 31.867 72.195 1.00 13.86 237 ILE A C 1
ATOM 1812 O O . ILE A 1 237 ? 25.213 31.943 73.419 1.00 14.84 237 ILE A O 1
ATOM 1817 N N . MET A 1 238 ? 24.689 32.700 71.365 1.00 14.18 238 MET A N 1
ATOM 1818 C CA . MET A 1 238 ? 23.857 33.771 71.881 1.00 14.75 238 MET A CA 1
ATOM 1819 C C . MET A 1 238 ? 22.609 33.245 72.602 1.00 15.05 238 MET A C 1
ATOM 1820 O O . MET A 1 238 ? 22.233 33.758 73.651 1.00 13.63 238 MET A O 1
ATOM 1825 N N . ALA A 1 239 ? 21.978 32.223 72.026 1.00 14.96 239 ALA A N 1
ATOM 1826 C CA . ALA A 1 239 ? 20.810 31.641 72.657 1.00 14.64 239 ALA A CA 1
ATOM 1827 C C . ALA A 1 239 ? 21.151 31.134 74.074 1.00 14.89 239 ALA A C 1
ATOM 1828 O O . ALA A 1 239 ? 20.396 31.337 75.025 1.00 13.49 239 ALA A O 1
ATOM 1830 N N . THR A 1 240 ? 22.308 30.491 74.192 1.00 14.30 240 THR A N 1
ATOM 1831 C CA . THR A 1 240 ? 22.750 29.978 75.479 1.00 15.36 240 THR A CA 1
ATOM 1832 C C . THR A 1 240 ? 23.119 31.100 76.459 1.00 14.45 240 THR A C 1
ATOM 1833 O O . THR A 1 240 ? 22.803 31.029 77.648 1.00 12.94 240 THR A O 1
ATOM 1837 N N . ALA A 1 241 ? 23.774 32.137 75.942 1.00 13.54 241 ALA A N 1
ATOM 1838 C CA . ALA A 1 241 ? 24.134 33.279 76.771 1.00 13.09 241 ALA A CA 1
ATOM 1839 C C . ALA A 1 241 ? 22.884 33.965 77.362 1.00 14.00 241 ALA A C 1
ATOM 1840 O O . ALA A 1 241 ? 22.915 34.500 78.469 1.00 15.27 241 ALA A O 1
ATOM 1842 N N . ALA A 1 242 ? 21.791 33.912 76.603 1.00 14.14 242 ALA A N 1
ATOM 1843 C CA . ALA A 1 242 ? 20.528 34.500 77.012 1.00 15.36 242 ALA A CA 1
ATOM 1844 C C . ALA A 1 242 ? 20.040 34.021 78.391 1.00 16.31 242 ALA A C 1
ATOM 1845 O O . ALA A 1 242 ? 19.466 34.796 79.154 1.00 16.22 242 ALA A O 1
ATOM 1847 N N . LYS A 1 243 ? 20.275 32.746 78.693 1.00 17.90 243 LYS A N 1
ATOM 1848 C CA . LYS A 1 243 ? 19.866 32.175 79.972 1.00 19.52 243 LYS A CA 1
ATOM 1849 C C . LYS A 1 243 ? 20.347 32.980 81.202 1.00 18.98 243 LYS A C 1
ATOM 1850 O O . LYS A 1 243 ? 19.674 33.031 82.228 1.00 20.59 243 LYS A O 1
ATOM 1856 N N . ASN A 1 244 ? 21.518 33.588 81.082 1.00 17.13 244 ASN A N 1
ATOM 1857 C CA . ASN A 1 244 ? 22.066 34.385 82.166 1.00 16.67 244 ASN A CA 1
ATOM 1858 C C . ASN A 1 244 ? 22.228 35.867 81.796 1.00 14.65 244 ASN A C 1
ATOM 1859 O O . ASN A 1 244 ? 22.895 36.626 82.503 1.00 16.49 244 ASN A O 1
ATOM 1864 N N . ILE A 1 245 ? 21.593 36.269 80.701 1.00 13.93 245 ILE A N 1
ATOM 1865 C CA . ILE A 1 245 ? 21.711 37.641 80.233 1.00 12.31 245 ILE A CA 1
ATOM 1866 C C . ILE A 1 245 ? 23.205 38.024 80.043 1.00 13.88 245 ILE A C 1
ATOM 1867 O O . ILE A 1 245 ? 23.638 39.141 80.336 1.00 12.59 245 ILE A O 1
ATOM 1872 N N . THR A 1 246 ? 23.974 37.051 79.569 1.00 14.34 246 THR A N 1
ATOM 1873 C CA . THR A 1 246 ? 25.396 37.245 79.336 1.00 14.37 246 THR A CA 1
ATOM 1874 C C . THR A 1 246 ? 25.701 38.047 78.060 1.00 12.95 246 THR A C 1
ATOM 1875 O O . THR A 1 246 ? 25.179 37.758 76.983 1.00 13.58 246 THR A O 1
ATOM 1879 N N . LYS A 1 247 ? 26.531 39.068 78.199 1.00 13.61 247 LYS A N 1
ATOM 1880 C CA . LYS A 1 247 ? 26.890 39.873 77.052 1.00 12.75 247 LYS A CA 1
ATOM 1881 C C . LYS A 1 247 ? 27.589 39.043 75.967 1.00 11.82 247 LYS A C 1
ATOM 1882 O O . LYS A 1 247 ? 28.387 38.158 76.282 1.00 12.57 247 LYS A O 1
ATOM 1888 N N . VAL A 1 248 ? 27.262 39.305 74.708 1.00 11.75 248 VAL A N 1
ATOM 1889 C CA . VAL A 1 248 ? 27.913 38.602 73.618 1.00 12.14 248 VAL A CA 1
ATOM 1890 C C . VAL A 1 248 ? 28.642 39.537 72.637 1.00 12.69 248 VAL A C 1
ATOM 1891 O O . VAL A 1 248 ? 28.222 40.666 72.392 1.00 13.18 248 VAL A O 1
ATOM 1904 N N . LEU A 1 250 ? 30.108 38.967 68.877 1.00 13.23 250 LEU A N 1
ATOM 1905 C CA . LEU A 1 250 ? 30.207 38.042 67.761 1.00 13.39 250 LEU A CA 1
ATOM 1906 C C . LEU A 1 250 ? 30.598 38.620 66.398 1.00 13.62 250 LEU A C 1
ATOM 1907 O O . LEU A 1 250 ? 30.203 39.724 66.021 1.00 13.16 250 LEU A O 1
ATOM 1912 N N . GLU A 1 251 ? 31.381 37.827 65.685 1.00 15.67 251 GLU A N 1
ATOM 1913 C CA . GLU A 1 251 ? 31.811 38.118 64.329 1.00 17.47 251 GLU A CA 1
ATOM 1914 C C . GLU A 1 251 ? 31.544 36.841 63.512 1.00 17.97 251 GLU A C 1
ATOM 1915 O O . GLU A 1 251 ? 32.251 35.842 63.661 1.00 14.95 251 GLU A O 1
ATOM 1921 N N . LEU A 1 252 ? 30.508 36.877 62.682 1.00 17.41 252 LEU A N 1
ATOM 1922 C CA . LEU A 1 252 ? 30.109 35.690 61.942 1.00 19.97 252 LEU A CA 1
ATOM 1923 C C . LEU A 1 252 ? 30.322 35.685 60.405 1.00 22.37 252 LEU A C 1
ATOM 1924 O O . LEU A 1 252 ? 29.530 35.105 59.669 1.00 24.70 252 LEU A O 1
ATOM 1929 N N . GLY A 1 253 ? 31.397 36.319 59.946 1.00 27.09 253 GLY A N 1
ATOM 1930 C CA . GLY A 1 253 ? 31.701 36.352 58.523 1.00 29.14 253 GLY A CA 1
ATOM 1931 C C . GLY A 1 253 ? 30.611 36.920 57.631 1.00 32.75 253 GLY A C 1
ATOM 1932 O O . GLY A 1 253 ? 29.873 37.821 58.044 1.00 31.66 253 GLY A O 1
ATOM 1933 N N . GLY A 1 254 ? 30.522 36.399 56.404 1.00 33.15 254 GLY A N 1
ATOM 1934 C CA . GLY A 1 254 ? 29.513 36.860 55.463 1.00 34.86 254 GLY A CA 1
ATOM 1935 C C . GLY A 1 254 ? 29.791 36.593 53.986 1.00 33.99 254 GLY A C 1
ATOM 1936 O O . GLY A 1 254 ? 30.318 35.546 53.617 1.00 34.39 254 GLY A O 1
ATOM 1937 N N . LYS A 1 255 ? 29.406 37.555 53.147 1.00 33.42 255 LYS A N 1
ATOM 1938 C CA . LYS A 1 255 ? 29.574 37.516 51.691 1.00 31.50 255 LYS A CA 1
ATOM 1939 C C . LYS A 1 255 ? 30.034 38.880 51.105 1.00 29.24 255 LYS A C 1
ATOM 1940 O O . LYS A 1 255 ? 29.285 39.534 50.377 1.00 29.18 255 LYS A O 1
ATOM 1946 N N . ALA A 1 256 ? 31.259 39.283 51.433 1.00 27.20 256 ALA A N 1
ATOM 1947 C CA . ALA A 1 256 ? 31.815 40.560 50.977 1.00 25.52 256 ALA A CA 1
ATOM 1948 C C . ALA A 1 256 ? 31.607 40.890 49.488 1.00 25.20 256 ALA A C 1
ATOM 1949 O O . ALA A 1 256 ? 32.158 40.223 48.619 1.00 26.28 256 ALA A O 1
ATOM 1951 N N . PRO A 1 257 ? 30.800 41.920 49.188 1.00 23.58 257 PRO A N 1
ATOM 1952 C CA . PRO A 1 257 ? 30.603 42.243 47.776 1.00 24.24 257 PRO A CA 1
ATOM 1953 C C . PRO A 1 257 ? 31.602 43.307 47.271 1.00 24.25 257 PRO A C 1
ATOM 1954 O O . PRO A 1 257 ? 32.011 44.196 48.020 1.00 23.61 257 PRO A O 1
ATOM 1958 N N . ALA A 1 258 ? 31.980 43.187 46.003 1.00 24.38 258 ALA A N 1
ATOM 1959 C CA . ALA A 1 258 ? 32.891 44.126 45.359 1.00 24.32 258 ALA A CA 1
ATOM 1960 C C . ALA A 1 258 ? 32.262 44.779 44.109 1.00 24.81 258 ALA A C 1
ATOM 1961 O O . ALA A 1 258 ? 31.758 44.085 43.230 1.00 25.10 258 ALA A O 1
ATOM 1963 N N . ILE A 1 259 ? 32.283 46.105 44.055 1.00 25.26 259 ILE A N 1
ATOM 1964 C CA . ILE A 1 259 ? 31.714 46.830 42.930 1.00 25.71 259 ILE A CA 1
ATOM 1965 C C . ILE A 1 259 ? 32.754 47.498 42.001 1.00 27.47 259 ILE A C 1
ATOM 1966 O O . ILE A 1 259 ? 33.483 48.406 42.410 1.00 28.34 259 ILE A O 1
ATOM 1971 N N . VAL A 1 260 ? 32.802 47.031 40.759 1.00 27.76 260 VAL A N 1
ATOM 1972 C CA . VAL A 1 260 ? 33.720 47.570 39.763 1.00 29.24 260 VAL A CA 1
ATOM 1973 C C . VAL A 1 260 ? 33.014 48.466 38.721 1.00 29.55 260 VAL A C 1
ATOM 1974 O O . VAL A 1 260 ? 32.290 47.970 37.863 1.00 30.42 260 VAL A O 1
ATOM 1978 N N . MET A 1 261 ? 33.218 49.774 38.817 1.00 31.47 261 MET A N 1
ATOM 1979 C CA . MET A 1 261 ? 32.606 50.703 37.876 1.00 33.45 261 MET A CA 1
ATOM 1980 C C . MET A 1 261 ? 33.360 50.785 36.530 1.00 35.74 261 MET A C 1
ATOM 1981 O O . MET A 1 261 ? 34.493 50.317 36.422 1.00 35.77 261 MET A O 1
ATOM 1986 N N . ASP A 1 262 ? 32.726 51.358 35.513 1.00 37.96 262 ASP A N 1
ATOM 1987 C CA . ASP A 1 262 ? 33.386 51.475 34.219 1.00 39.59 262 ASP A CA 1
ATOM 1988 C C . ASP A 1 262 ? 34.645 52.360 34.271 1.00 40.06 262 ASP A C 1
ATOM 1989 O O . ASP A 1 262 ? 35.665 52.040 33.665 1.00 40.57 262 ASP A O 1
ATOM 1994 N N . ASP A 1 263 ? 34.547 53.461 35.009 1.00 40.54 263 ASP A N 1
ATOM 1995 C CA . ASP A 1 263 ? 35.654 54.396 35.160 1.00 40.55 263 ASP A CA 1
ATOM 1996 C C . ASP A 1 263 ? 36.682 53.942 36.208 1.00 41.03 263 ASP A C 1
ATOM 1997 O O . ASP A 1 263 ? 37.412 54.755 36.772 1.00 42.15 263 ASP A O 1
ATOM 2002 N N . ALA A 1 264 ? 36.725 52.640 36.456 1.00 41.62 264 ALA A N 1
ATOM 2003 C CA . ALA A 1 264 ? 37.637 52.091 37.443 1.00 42.88 264 ALA A CA 1
ATOM 2004 C C . ALA A 1 264 ? 38.992 51.621 36.902 1.00 43.91 264 ALA A C 1
ATOM 2005 O O . ALA A 1 264 ? 39.079 51.072 35.804 1.00 44.73 264 ALA A O 1
ATOM 2007 N N . ASP A 1 265 ? 40.039 51.853 37.686 1.00 43.39 265 ASP A N 1
ATOM 2008 C CA . ASP A 1 265 ? 41.366 51.406 37.312 1.00 44.14 265 ASP A CA 1
ATOM 2009 C C . ASP A 1 265 ? 41.384 49.869 37.188 1.00 44.52 265 ASP A C 1
ATOM 2010 O O . ASP A 1 265 ? 41.632 49.166 38.167 1.00 44.11 265 ASP A O 1
ATOM 2015 N N . LEU A 1 266 ? 41.085 49.372 35.990 1.00 45.32 266 LEU A N 1
ATOM 2016 C CA . LEU A 1 266 ? 41.042 47.938 35.737 1.00 45.43 266 LEU A CA 1
ATOM 2017 C C . LEU A 1 266 ? 42.193 47.131 36.365 1.00 45.16 266 LEU A C 1
ATOM 2018 O O . LEU A 1 266 ? 41.961 46.107 37.006 1.00 45.72 266 LEU A O 1
ATOM 2023 N N . GLU A 1 267 ? 43.422 47.595 36.171 1.00 45.21 267 GLU A N 1
ATOM 2024 C CA . GLU A 1 267 ? 44.576 46.908 36.734 1.00 45.56 267 GLU A CA 1
ATOM 2025 C C . GLU A 1 267 ? 44.502 46.791 38.269 1.00 42.74 267 GLU A C 1
ATOM 2026 O O . GLU A 1 267 ? 44.676 45.713 38.835 1.00 42.48 267 GLU A O 1
ATOM 2032 N N . LEU A 1 268 ? 44.235 47.919 38.916 1.00 40.54 268 LEU A N 1
ATOM 2033 C CA . LEU A 1 268 ? 44.114 47.966 40.364 1.00 39.03 268 LEU A CA 1
ATOM 2034 C C . LEU A 1 268 ? 42.998 47.030 40.888 1.00 38.60 268 LEU A C 1
ATOM 2035 O O . LEU A 1 268 ? 43.223 46.210 41.779 1.00 38.59 268 LEU A O 1
ATOM 2040 N N . ALA A 1 269 ? 41.811 47.159 40.305 1.00 38.35 269 ALA A N 1
ATOM 2041 C CA . ALA A 1 269 ? 40.674 46.336 40.693 1.00 37.25 269 ALA A CA 1
ATOM 2042 C C . ALA A 1 269 ? 40.956 44.823 40.640 1.00 36.33 269 ALA A C 1
ATOM 2043 O O . ALA A 1 269 ? 40.723 44.110 41.613 1.00 35.30 269 ALA A O 1
ATOM 2045 N N . VAL A 1 270 ? 41.452 44.346 39.501 1.00 37.32 270 VAL A N 1
ATOM 2046 C CA . VAL A 1 270 ? 41.759 42.927 39.360 1.00 37.23 270 VAL A CA 1
ATOM 2047 C C . VAL A 1 270 ? 42.778 42.429 40.401 1.00 37.83 270 VAL A C 1
ATOM 2048 O O . VAL A 1 270 ? 42.585 41.386 41.029 1.00 36.25 270 VAL A O 1
ATOM 2052 N N . LYS A 1 271 ? 43.858 43.185 40.565 1.00 39.37 271 LYS A N 1
ATOM 2053 C CA . LYS A 1 271 ? 44.876 42.835 41.541 1.00 41.94 271 LYS A CA 1
ATOM 2054 C C . LYS A 1 271 ? 44.313 42.820 42.979 1.00 42.42 271 LYS A C 1
ATOM 2055 O O . LYS A 1 271 ? 44.576 41.903 43.757 1.00 41.54 271 LYS A O 1
ATOM 2061 N N . ALA A 1 272 ? 43.529 43.843 43.306 1.00 43.18 272 ALA A N 1
ATOM 2062 C CA . ALA A 1 272 ? 42.921 43.933 44.624 1.00 44.85 272 ALA A CA 1
ATOM 2063 C C . ALA A 1 272 ? 41.990 42.745 44.938 1.00 46.20 272 ALA A C 1
ATOM 2064 O O . ALA A 1 272 ? 41.956 42.251 46.061 1.00 46.13 272 ALA A O 1
ATOM 2066 N N . ILE A 1 273 ? 41.251 42.296 43.929 1.00 48.79 273 ILE A N 1
ATOM 2067 C CA . ILE A 1 273 ? 40.333 41.179 44.097 1.00 51.43 273 ILE A CA 1
ATOM 2068 C C . ILE A 1 273 ? 41.020 39.797 44.184 1.00 54.95 273 ILE A C 1
ATOM 2069 O O . ILE A 1 273 ? 40.593 38.935 44.950 1.00 54.85 273 ILE A O 1
ATOM 2074 N N . VAL A 1 274 ? 42.076 39.599 43.401 1.00 59.24 274 VAL A N 1
ATOM 2075 C CA . VAL A 1 274 ? 42.800 38.333 43.435 1.00 64.28 274 VAL A CA 1
ATOM 2076 C C . VAL A 1 274 ? 43.830 38.259 44.584 1.00 68.31 274 VAL A C 1
ATOM 2077 O O . VAL A 1 274 ? 44.043 37.196 45.169 1.00 68.95 274 VAL A O 1
ATOM 2081 N N . ASP A 1 275 ? 44.455 39.395 44.889 1.00 72.51 275 ASP A N 1
ATOM 2082 C CA . ASP A 1 275 ? 45.426 39.461 45.974 1.00 76.25 275 ASP A CA 1
ATOM 2083 C C . ASP A 1 275 ? 44.765 39.548 47.364 1.00 78.37 275 ASP A C 1
ATOM 2084 O O . ASP A 1 275 ? 45.431 39.714 48.385 1.00 79.21 275 ASP A O 1
ATOM 2089 N N . SER A 1 276 ? 43.441 39.447 47.356 1.00 80.79 276 SER A N 1
ATOM 2090 C CA . SER A 1 276 ? 42.630 39.440 48.564 1.00 83.40 276 SER A CA 1
ATOM 2091 C C . SER A 1 276 ? 41.997 38.047 48.742 1.00 84.86 276 SER A C 1
ATOM 2092 O O . SER A 1 276 ? 41.972 37.481 49.833 1.00 84.97 276 SER A O 1
ATOM 2095 N N . ARG A 1 277 ? 41.501 37.516 47.630 1.00 86.77 277 ARG A N 1
ATOM 2096 C CA . ARG A 1 277 ? 40.909 36.189 47.598 1.00 88.68 277 ARG A CA 1
ATOM 2097 C C . ARG A 1 277 ? 41.992 35.098 47.662 1.00 90.12 277 ARG A C 1
ATOM 2098 O O . ARG A 1 277 ? 41.700 33.902 47.687 1.00 90.49 277 ARG A O 1
ATOM 2106 N N . VAL A 1 278 ? 43.240 35.554 47.678 1.00 91.45 278 VAL A N 1
ATOM 2107 C CA . VAL A 1 278 ? 44.394 34.672 47.740 1.00 92.75 278 VAL A CA 1
ATOM 2108 C C . VAL A 1 278 ? 45.098 34.683 49.116 1.00 93.68 278 VAL A C 1
ATOM 2109 O O . VAL A 1 278 ? 45.846 33.764 49.445 1.00 93.88 278 VAL A O 1
ATOM 2113 N N . ILE A 1 279 ? 44.847 35.732 49.899 1.00 94.81 279 ILE A N 1
ATOM 2114 C CA . ILE A 1 279 ? 45.454 35.845 51.219 1.00 95.99 279 ILE A CA 1
ATOM 2115 C C . ILE A 1 279 ? 44.870 34.870 52.269 1.00 97.34 279 ILE A C 1
ATOM 2116 O O . ILE A 1 279 ? 44.350 35.294 53.305 1.00 97.41 279 ILE A O 1
ATOM 2121 N N . ASN A 1 280 ? 44.988 33.575 51.961 1.00 98.51 280 ASN A N 1
ATOM 2122 C CA . ASN A 1 280 ? 44.523 32.453 52.781 1.00 99.52 280 ASN A CA 1
ATOM 2123 C C . ASN A 1 280 ? 43.715 31.420 51.964 1.00 99.96 280 ASN A C 1
ATOM 2124 O O . ASN A 1 280 ? 42.589 31.076 52.325 1.00 100.21 280 ASN A O 1
ATOM 2129 N N . SER A 1 281 ? 44.301 30.956 50.864 1.00 100.12 281 SER A N 1
ATOM 2130 C CA . SER A 1 281 ? 43.642 29.982 49.999 1.00 100.10 281 SER A CA 1
ATOM 2131 C C . SER A 1 281 ? 42.148 30.289 49.746 1.00 99.96 281 SER A C 1
ATOM 2132 O O . SER A 1 281 ? 41.325 29.378 49.631 1.00 100.15 281 SER A O 1
ATOM 2135 N N . GLY A 1 282 ? 41.823 31.575 49.660 1.00 99.44 282 GLY A N 1
ATOM 2136 C CA . GLY A 1 282 ? 40.445 31.966 49.447 1.00 98.79 282 GLY A CA 1
ATOM 2137 C C . GLY A 1 282 ? 39.597 31.419 50.577 1.00 98.39 282 GLY A C 1
ATOM 2138 O O . GLY A 1 282 ? 38.636 30.690 50.345 1.00 98.31 282 GLY A O 1
ATOM 2139 N N . GLN A 1 283 ? 39.965 31.768 51.806 1.00 97.84 283 GLN A N 1
ATOM 2140 C CA . GLN A 1 283 ? 39.250 31.307 52.990 1.00 97.16 283 GLN A CA 1
ATOM 2141 C C . GLN A 1 283 ? 38.945 32.420 54.021 1.00 96.93 283 GLN A C 1
ATOM 2142 O O . GLN A 1 283 ? 38.391 32.155 55.087 1.00 97.20 283 GLN A O 1
ATOM 2148 N N . VAL A 1 284 ? 39.312 33.652 53.680 1.00 96.44 284 VAL A N 1
ATOM 2149 C CA . VAL A 1 284 ? 39.094 34.798 54.557 1.00 95.64 284 VAL A CA 1
ATOM 2150 C C . VAL A 1 284 ? 37.658 35.382 54.496 1.00 94.94 284 VAL A C 1
ATOM 2151 O O . VAL A 1 284 ? 36.971 35.251 53.482 1.00 94.68 284 VAL A O 1
ATOM 2155 N N . CYS A 1 285 ? 37.228 36.023 55.581 1.00 93.96 285 CYS A N 1
ATOM 2156 C CA . CYS A 1 285 ? 35.890 36.610 55.641 1.00 92.28 285 CYS A CA 1
ATOM 2157 C C . CYS A 1 285 ? 35.825 38.124 55.305 1.00 90.17 285 CYS A C 1
ATOM 2158 O O . CYS A 1 285 ? 34.832 38.789 55.603 1.00 90.35 285 CYS A O 1
ATOM 2161 N N . ASN A 1 286 ? 36.880 38.647 54.686 1.00 87.48 286 ASN A N 1
ATOM 2162 C CA . ASN A 1 286 ? 36.923 40.061 54.328 1.00 84.23 286 ASN A CA 1
ATOM 2163 C C . ASN A 1 286 ? 37.033 40.321 52.814 1.00 81.25 286 ASN A C 1
ATOM 2164 O O . ASN A 1 286 ? 36.672 41.393 52.330 1.00 81.33 286 ASN A O 1
ATOM 2169 N N . CYS A 1 287 ? 37.530 39.327 52.086 1.00 77.65 287 CYS A N 1
ATOM 2170 C CA . CYS A 1 287 ? 37.729 39.460 50.651 1.00 73.83 287 CYS A CA 1
ATOM 2171 C C . CYS A 1 287 ? 36.543 39.053 49.744 1.00 69.66 287 CYS A C 1
ATOM 2172 O O . CYS A 1 287 ? 35.934 37.994 49.911 1.00 69.80 287 CYS A O 1
ATOM 2175 N N . ALA A 1 288 ? 36.256 39.930 48.788 1.00 63.83 288 ALA A N 1
ATOM 2176 C CA . ALA A 1 288 ? 35.171 39.782 47.828 1.00 57.87 288 ALA A CA 1
ATOM 2177 C C . ALA A 1 288 ? 34.738 38.350 47.441 1.00 54.06 288 ALA A C 1
ATOM 2178 O O . ALA A 1 288 ? 35.477 37.616 46.792 1.00 52.87 288 ALA A O 1
ATOM 2180 N N . GLU A 1 289 ? 33.525 37.987 47.845 1.00 50.13 289 GLU A N 1
ATOM 2181 C CA . GLU A 1 289 ? 32.947 36.694 47.517 1.00 46.47 289 GLU A CA 1
ATOM 2182 C C . GLU A 1 289 ? 31.746 36.871 46.556 1.00 42.86 289 GLU A C 1
ATOM 2183 O O . GLU A 1 289 ? 31.080 35.919 46.158 1.00 43.12 289 GLU A O 1
ATOM 2189 N N . ARG A 1 290 ? 31.503 38.133 46.226 1.00 38.68 290 ARG A N 1
ATOM 2190 C CA . ARG A 1 290 ? 30.458 38.566 45.309 1.00 35.42 290 ARG A CA 1
ATOM 2191 C C . ARG A 1 290 ? 30.966 39.740 44.451 1.00 33.32 290 ARG A C 1
ATOM 2192 O O . ARG A 1 290 ? 31.080 40.863 44.937 1.00 32.84 290 ARG A O 1
ATOM 2200 N N . VAL A 1 291 ? 31.278 39.470 43.191 1.00 30.90 291 VAL A N 1
ATOM 2201 C CA . VAL A 1 291 ? 31.802 40.509 42.323 1.00 28.73 291 VAL A CA 1
ATOM 2202 C C . VAL A 1 291 ? 30.799 41.110 41.314 1.00 28.42 291 VAL A C 1
ATOM 2203 O O . VAL A 1 291 ? 30.313 40.420 40.418 1.00 28.52 291 VAL A O 1
ATOM 2207 N N . TYR A 1 292 ? 30.501 42.394 41.485 1.00 27.81 292 TYR A N 1
ATOM 2208 C CA . TYR A 1 292 ? 29.595 43.095 40.589 1.00 28.05 292 TYR A CA 1
ATOM 2209 C C . TYR A 1 292 ? 30.345 44.018 39.611 1.00 28.85 292 TYR A C 1
ATOM 2210 O O . TYR A 1 292 ? 31.020 44.960 40.027 1.00 28.14 292 TYR A O 1
ATOM 2219 N N . VAL A 1 293 ? 30.226 43.721 38.320 1.00 29.71 293 VAL A N 1
ATOM 2220 C CA . VAL A 1 293 ? 30.897 44.497 37.282 1.00 30.14 293 VAL A CA 1
ATOM 2221 C C . VAL A 1 293 ? 29.929 45.114 36.256 1.00 31.53 293 VAL A C 1
ATOM 2222 O O . VAL A 1 293 ? 29.120 44.394 35.673 1.00 31.20 293 VAL A O 1
ATOM 2226 N N . GLN A 1 294 ? 30.004 46.422 36.026 1.00 31.57 294 GLN A N 1
ATOM 2227 C CA . GLN A 1 294 ? 29.085 46.990 35.053 1.00 35.68 294 GLN A CA 1
ATOM 2228 C C . GLN A 1 294 ? 29.476 46.780 33.580 1.00 36.85 294 GLN A C 1
ATOM 2229 O O . GLN A 1 294 ? 30.650 46.629 33.245 1.00 37.09 294 GLN A O 1
ATOM 2235 N N . LYS A 1 295 ? 28.454 46.755 32.734 1.00 38.94 295 LYS A N 1
ATOM 2236 C CA . LYS A 1 295 ? 28.582 46.542 31.297 1.00 40.33 295 LYS A CA 1
ATOM 2237 C C . LYS A 1 295 ? 29.793 47.223 30.610 1.00 39.55 295 LYS A C 1
ATOM 2238 O O . LYS A 1 295 ? 30.666 46.556 30.059 1.00 38.94 295 LYS A O 1
ATOM 2244 N N . GLY A 1 296 ? 29.812 48.550 30.650 1.00 39.60 296 GLY A N 1
ATOM 2245 C CA . GLY A 1 296 ? 30.880 49.309 30.025 1.00 39.86 296 GLY A CA 1
ATOM 2246 C C . GLY A 1 296 ? 32.267 48.696 30.055 1.00 39.74 296 GLY A C 1
ATOM 2247 O O . GLY A 1 296 ? 32.996 48.775 29.068 1.00 40.06 296 GLY A O 1
ATOM 2248 N N . ILE A 1 297 ? 32.639 48.086 31.177 1.00 39.20 297 ILE A N 1
ATOM 2249 C CA . ILE A 1 297 ? 33.963 47.491 31.311 1.00 38.04 297 ILE A CA 1
ATOM 2250 C C . ILE A 1 297 ? 33.959 45.963 31.558 1.00 36.83 297 ILE A C 1
ATOM 2251 O O . ILE A 1 297 ? 35.012 45.340 31.678 1.00 36.34 297 ILE A O 1
ATOM 2256 N N . TYR A 1 298 ? 32.764 45.385 31.616 1.00 36.81 298 TYR A N 1
ATOM 2257 C CA . TYR A 1 298 ? 32.604 43.954 31.853 1.00 36.56 298 TYR A CA 1
ATOM 2258 C C . TYR A 1 298 ? 33.625 43.051 31.123 1.00 38.25 298 TYR A C 1
ATOM 2259 O O . TYR A 1 298 ? 34.476 42.427 31.758 1.00 38.17 298 TYR A O 1
ATOM 2268 N N . ASP A 1 299 ? 33.521 42.994 29.796 1.00 40.03 299 ASP A N 1
ATOM 2269 C CA . ASP A 1 299 ? 34.417 42.172 28.990 1.00 39.68 299 ASP A CA 1
ATOM 2270 C C . ASP A 1 299 ? 35.909 42.303 29.340 1.00 37.92 299 ASP A C 1
ATOM 2271 O O . ASP A 1 299 ? 36.593 41.304 29.542 1.00 36.79 299 ASP A O 1
ATOM 2276 N N . GLN A 1 300 ? 36.406 43.532 29.394 1.00 38.23 300 GLN A N 1
ATOM 2277 C CA . GLN A 1 300 ? 37.796 43.740 29.759 1.00 39.19 300 GLN A CA 1
ATOM 2278 C C . GLN A 1 300 ? 38.124 43.156 31.152 1.00 38.90 300 GLN A C 1
ATOM 2279 O O . GLN A 1 300 ? 39.077 42.392 31.311 1.00 38.22 300 GLN A O 1
ATOM 2285 N N . PHE A 1 301 ? 37.311 43.525 32.141 1.00 37.91 301 PHE A N 1
ATOM 2286 C CA . PHE A 1 301 ? 37.504 43.056 33.507 1.00 36.49 301 PHE A CA 1
ATOM 2287 C C . PHE A 1 301 ? 37.497 41.521 33.659 1.00 35.95 301 PHE A C 1
ATOM 2288 O O . PHE A 1 301 ? 38.417 40.948 34.239 1.00 36.23 301 PHE A O 1
ATOM 2296 N N . VAL A 1 302 ? 36.457 40.873 33.140 1.00 36.77 302 VAL A N 1
ATOM 2297 C CA . VAL A 1 302 ? 36.360 39.421 33.233 1.00 39.09 302 VAL A CA 1
ATOM 2298 C C . VAL A 1 302 ? 37.573 38.676 32.639 1.00 40.42 302 VAL A C 1
ATOM 2299 O O . VAL A 1 302 ? 38.009 37.658 33.178 1.00 41.19 302 VAL A O 1
ATOM 2303 N N . ASN A 1 303 ? 38.104 39.190 31.532 1.00 42.88 303 ASN A N 1
ATOM 2304 C CA . ASN A 1 303 ? 39.274 38.581 30.909 1.00 44.41 303 ASN A CA 1
ATOM 2305 C C . ASN A 1 303 ? 40.540 38.692 31.783 1.00 43.32 303 ASN A C 1
ATOM 2306 O O . ASN A 1 303 ? 41.202 37.692 32.058 1.00 42.43 303 ASN A O 1
ATOM 2311 N N . ARG A 1 304 ? 40.865 39.908 32.210 1.00 43.68 304 ARG A N 1
ATOM 2312 C CA . ARG A 1 304 ? 42.026 40.092 33.066 1.00 44.13 304 ARG A CA 1
ATOM 2313 C C . ARG A 1 304 ? 41.910 39.283 34.361 1.00 42.06 304 ARG A C 1
ATOM 2314 O O . ARG A 1 304 ? 42.882 38.685 34.819 1.00 42.06 304 ARG A O 1
ATOM 2322 N N . LEU A 1 305 ? 40.709 39.266 34.933 1.00 40.52 305 LEU A N 1
ATOM 2323 C CA . LEU A 1 305 ? 40.473 38.505 36.150 1.00 38.94 305 LEU A CA 1
ATOM 2324 C C . LEU A 1 305 ? 40.642 36.994 35.912 1.00 37.44 305 LEU A C 1
ATOM 2325 O O . LEU A 1 305 ? 41.190 36.276 36.751 1.00 37.81 305 LEU A O 1
ATOM 2330 N N . GLY A 1 306 ? 40.175 36.539 34.752 1.00 36.78 306 GLY A N 1
ATOM 2331 C CA . GLY A 1 306 ? 40.299 35.135 34.402 1.00 35.42 306 GLY A CA 1
ATOM 2332 C C . GLY A 1 306 ? 41.761 34.749 34.273 1.00 34.97 306 GLY A C 1
ATOM 2333 O O . GLY A 1 306 ? 42.177 33.683 34.729 1.00 33.63 306 GLY A O 1
ATOM 2334 N N . GLU A 1 307 ? 42.548 35.616 33.643 1.00 36.21 307 GLU A N 1
ATOM 2335 C CA . GLU A 1 307 ? 43.973 35.355 33.482 1.00 38.26 307 GLU A CA 1
ATOM 2336 C C . GLU A 1 307 ? 44.717 35.331 34.829 1.00 37.60 307 GLU A C 1
ATOM 2337 O O . GLU A 1 307 ? 45.619 34.520 35.041 1.00 38.08 307 GLU A O 1
ATOM 2343 N N . ALA A 1 308 ? 44.320 36.227 35.728 1.00 36.83 308 ALA A N 1
ATOM 2344 C CA . ALA A 1 308 ? 44.930 36.289 37.047 1.00 35.93 308 ALA A CA 1
ATOM 2345 C C . ALA A 1 308 ? 44.698 35.004 37.856 1.00 34.97 308 ALA A C 1
ATOM 2346 O O . ALA A 1 308 ? 45.596 34.515 38.534 1.00 35.52 308 ALA A O 1
ATOM 2348 N N . MET A 1 309 ? 43.490 34.461 37.758 1.00 35.93 309 MET A N 1
ATOM 2349 C CA . MET A 1 309 ? 43.154 33.243 38.484 1.00 35.80 309 MET A CA 1
ATOM 2350 C C . MET A 1 309 ? 43.818 31.962 37.944 1.00 35.14 309 MET A C 1
ATOM 2351 O O . MET A 1 309 ? 43.998 30.991 38.686 1.00 33.93 309 MET A O 1
ATOM 2356 N N . GLN A 1 310 ? 44.157 31.958 36.657 1.00 34.17 310 GLN A N 1
ATOM 2357 C CA . GLN A 1 310 ? 44.830 30.802 36.081 1.00 32.97 310 GLN A CA 1
ATOM 2358 C C . GLN A 1 310 ? 46.239 30.620 36.667 1.00 31.99 310 GLN A C 1
ATOM 2359 O O . GLN A 1 310 ? 46.712 29.498 36.851 1.00 32.25 310 GLN A O 1
ATOM 2365 N N . ALA A 1 311 ? 46.880 31.750 36.952 1.00 31.80 311 ALA A N 1
ATOM 2366 C CA . ALA A 1 311 ? 48.220 31.776 37.522 1.00 31.43 311 ALA A CA 1
ATOM 2367 C C . ALA A 1 311 ? 48.271 31.322 38.994 1.00 32.50 311 ALA A C 1
ATOM 2368 O O . ALA A 1 311 ? 49.344 31.044 39.533 1.00 32.55 311 ALA A O 1
ATOM 2370 N N . VAL A 1 312 ? 47.104 31.270 39.629 1.00 33.19 312 VAL A N 1
ATOM 2371 C CA . VAL A 1 312 ? 47.013 30.841 41.018 1.00 32.50 312 VAL A CA 1
ATOM 2372 C C . VAL A 1 312 ? 47.242 29.331 41.194 1.00 32.63 312 VAL A C 1
ATOM 2373 O O . VAL A 1 312 ? 46.394 28.522 40.828 1.00 35.13 312 VAL A O 1
ATOM 2377 N N . GLN A 1 313 ? 48.399 28.972 41.738 1.00 33.06 313 GLN A N 1
ATOM 2378 C CA . GLN A 1 313 ? 48.742 27.575 41.969 1.00 32.96 313 GLN A CA 1
ATOM 2379 C C . GLN A 1 313 ? 48.348 27.085 43.378 1.00 32.52 313 GLN A C 1
ATOM 2380 O O . GLN A 1 313 ? 48.492 27.816 44.358 1.00 31.24 313 GLN A O 1
ATOM 2386 N N . PHE A 1 314 ? 47.851 25.859 43.470 1.00 31.88 314 PHE A N 1
ATOM 2387 C CA . PHE A 1 314 ? 47.483 25.312 44.764 1.00 31.55 314 PHE A CA 1
ATOM 2388 C C . PHE A 1 314 ? 48.294 24.061 45.134 1.00 31.51 314 PHE A C 1
ATOM 2389 O O . PHE A 1 314 ? 48.801 23.364 44.253 1.00 32.91 314 PHE A O 1
ATOM 2397 N N . GLY A 1 315 ? 48.427 23.801 46.429 1.00 30.70 315 GLY A N 1
ATOM 2398 C CA . GLY A 1 315 ? 49.178 22.641 46.871 1.00 29.21 315 GLY A CA 1
ATOM 2399 C C . GLY A 1 315 ? 49.575 22.698 48.335 1.00 29.44 315 GLY A C 1
ATOM 2400 O O . GLY A 1 315 ? 49.107 23.556 49.088 1.00 28.23 315 GLY A O 1
ATOM 2401 N N . ASN A 1 316 ? 50.436 21.769 48.738 1.00 28.85 316 ASN A N 1
ATOM 2402 C CA . ASN A 1 316 ? 50.917 21.691 50.112 1.00 29.30 316 ASN A CA 1
ATOM 2403 C C . ASN A 1 316 ? 51.804 22.902 50.521 1.00 29.69 316 ASN A C 1
ATOM 2404 O O . ASN A 1 316 ? 52.928 23.047 50.039 1.00 29.22 316 ASN A O 1
ATOM 2409 N N . PRO A 1 317 ? 51.297 23.764 51.421 1.00 29.40 317 PRO A N 1
ATOM 2410 C CA . PRO A 1 317 ? 52.010 24.954 51.902 1.00 29.16 317 PRO A CA 1
ATOM 2411 C C . PRO A 1 317 ? 53.418 24.646 52.459 1.00 28.49 317 PRO A C 1
ATOM 2412 O O . PRO A 1 317 ? 54.354 25.419 52.272 1.00 28.66 317 PRO A O 1
ATOM 2416 N N . ALA A 1 318 ? 53.540 23.522 53.153 1.00 30.23 318 ALA A N 1
ATOM 2417 C CA . ALA A 1 318 ? 54.811 23.123 53.745 1.00 32.64 318 ALA A CA 1
ATOM 2418 C C . ALA A 1 318 ? 55.914 22.748 52.728 1.00 33.80 318 ALA A C 1
ATOM 2419 O O . ALA A 1 318 ? 57.102 22.916 53.004 1.00 33.35 318 ALA A O 1
ATOM 2421 N N . GLU A 1 319 ? 55.508 22.258 51.562 1.00 35.45 319 GLU A N 1
ATOM 2422 C CA . GLU A 1 319 ? 56.465 21.844 50.544 1.00 37.70 319 GLU A CA 1
ATOM 2423 C C . GLU A 1 319 ? 56.628 22.817 49.368 1.00 38.07 319 GLU A C 1
ATOM 2424 O O . GLU A 1 319 ? 57.539 22.677 48.553 1.00 38.92 319 GLU A O 1
ATOM 2430 N N . ARG A 1 320 ? 55.734 23.793 49.299 1.00 37.55 320 ARG A N 1
ATOM 2431 C CA . ARG A 1 320 ? 55.773 24.789 48.244 1.00 36.73 320 ARG A CA 1
ATOM 2432 C C . ARG A 1 320 ? 55.650 26.230 48.758 1.00 36.56 320 ARG A C 1
ATOM 2433 O O . ARG A 1 320 ? 54.624 26.611 49.317 1.00 36.06 320 ARG A O 1
ATOM 2441 N N . ASN A 1 321 ? 56.712 27.006 48.587 1.00 35.75 321 ASN A N 1
ATOM 2442 C CA . ASN A 1 321 ? 56.697 28.397 49.000 1.00 36.97 321 ASN A CA 1
ATOM 2443 C C . ASN A 1 321 ? 56.485 29.327 47.796 1.00 36.46 321 ASN A C 1
ATOM 2444 O O . ASN A 1 321 ? 56.744 30.528 47.863 1.00 36.28 321 ASN A O 1
ATOM 2449 N N . ASP A 1 322 ? 56.022 28.732 46.700 1.00 34.91 322 ASP A N 1
ATOM 2450 C CA . ASP A 1 322 ? 55.767 29.458 45.461 1.00 34.66 322 ASP A CA 1
ATOM 2451 C C . ASP A 1 322 ? 54.304 29.359 44.986 1.00 33.47 322 ASP A C 1
ATOM 2452 O O . ASP A 1 322 ? 53.993 29.640 43.829 1.00 33.41 322 ASP A O 1
ATOM 2457 N N . ILE A 1 323 ? 53.430 28.931 45.890 1.00 31.86 323 ILE A N 1
ATOM 2458 C CA . ILE A 1 323 ? 52.012 28.806 45.589 1.00 29.94 323 ILE A CA 1
ATOM 2459 C C . ILE A 1 323 ? 51.161 29.886 46.276 1.00 29.37 323 ILE A C 1
ATOM 2460 O O . ILE A 1 323 ? 51.512 30.379 47.348 1.00 28.66 323 ILE A O 1
ATOM 2465 N N . ALA A 1 324 ? 50.049 30.238 45.649 1.00 27.99 324 ALA A N 1
ATOM 2466 C CA . ALA A 1 324 ? 49.161 31.247 46.193 1.00 27.98 324 ALA A CA 1
ATOM 2467 C C . ALA A 1 324 ? 47.976 30.667 46.990 1.00 27.72 324 ALA A C 1
ATOM 2468 O O . ALA A 1 324 ? 47.228 31.400 47.635 1.00 27.71 324 ALA A O 1
ATOM 2470 N N . MET A 1 325 ? 47.829 29.349 46.947 1.00 28.71 325 MET A N 1
ATOM 2471 C CA . MET A 1 325 ? 46.722 28.703 47.634 1.00 27.72 325 MET A CA 1
ATOM 2472 C C . MET A 1 325 ? 47.026 27.332 48.263 1.00 25.25 325 MET A C 1
ATOM 2473 O O . MET A 1 325 ? 47.717 26.502 47.673 1.00 26.08 325 MET A O 1
ATOM 2478 N N . GLY A 1 326 ? 46.499 27.122 49.464 1.00 22.83 326 GLY A N 1
ATOM 2479 C CA . GLY A 1 326 ? 46.684 25.861 50.152 1.00 19.99 326 GLY A CA 1
ATOM 2480 C C . GLY A 1 326 ? 45.391 25.065 50.100 1.00 19.24 326 GLY A C 1
ATOM 2481 O O . GLY A 1 326 ? 44.486 25.397 49.338 1.00 17.36 326 GLY A O 1
ATOM 2482 N N . PRO A 1 327 ? 45.267 24.003 50.900 1.00 19.99 327 PRO A N 1
ATOM 2483 C CA . PRO A 1 327 ? 44.040 23.204 50.886 1.00 21.38 327 PRO A CA 1
ATOM 2484 C C . PRO A 1 327 ? 42.947 23.807 51.796 1.00 23.05 327 PRO A C 1
ATOM 2485 O O . PRO A 1 327 ? 43.226 24.678 52.623 1.00 22.91 327 PRO A O 1
ATOM 2489 N N . LEU A 1 328 ? 41.712 23.353 51.615 1.00 24.43 328 LEU A N 1
ATOM 2490 C CA . LEU A 1 328 ? 40.630 23.800 52.472 1.00 24.81 328 LEU A CA 1
ATOM 2491 C C . LEU A 1 328 ? 40.792 23.160 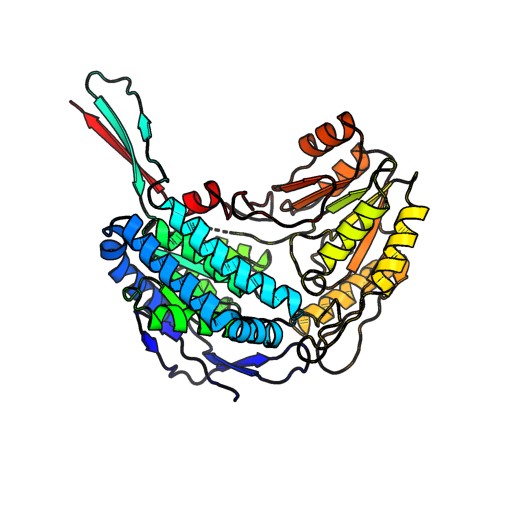53.872 1.00 25.92 328 LEU A C 1
ATOM 2492 O O . LEU A 1 328 ? 41.452 22.124 53.996 1.00 25.65 328 LEU A O 1
ATOM 2497 N N . ILE A 1 329 ? 40.200 23.765 54.898 1.00 25.78 329 ILE A N 1
ATOM 2498 C CA . ILE A 1 329 ? 40.350 23.260 56.262 1.00 25.22 329 ILE A CA 1
ATOM 2499 C C . ILE A 1 329 ? 40.022 21.763 56.487 1.00 25.87 329 ILE A C 1
ATOM 2500 O O . ILE A 1 329 ? 40.808 21.041 57.099 1.00 25.87 329 ILE A O 1
ATOM 2505 N N . ASN A 1 330 ? 38.875 21.308 55.995 1.00 27.73 330 ASN A N 1
ATOM 2506 C CA . ASN A 1 330 ? 38.494 19.910 56.169 1.00 28.43 330 ASN A CA 1
ATOM 2507 C C . ASN A 1 330 ? 37.567 19.338 55.069 1.00 29.50 330 ASN A C 1
ATOM 2508 O O . ASN A 1 330 ? 37.153 20.048 54.154 1.00 29.03 330 ASN A O 1
ATOM 2513 N N . ALA A 1 331 ? 37.258 18.051 55.192 1.00 31.52 331 ALA A N 1
ATOM 2514 C CA . ALA A 1 331 ? 36.403 17.355 54.242 1.00 32.35 331 ALA A CA 1
ATOM 2515 C C . ALA A 1 331 ? 35.035 18.020 54.002 1.00 33.45 331 ALA A C 1
ATOM 2516 O O . ALA A 1 331 ? 34.643 18.251 52.858 1.00 34.52 331 ALA A O 1
ATOM 2518 N N . ALA A 1 332 ? 34.315 18.314 55.079 1.00 33.98 332 ALA A N 1
ATOM 2519 C CA . ALA A 1 332 ? 33.012 18.947 54.943 1.00 33.65 332 ALA A CA 1
ATOM 2520 C C . ALA A 1 332 ? 33.078 20.264 54.173 1.00 33.58 332 ALA A C 1
ATOM 2521 O O . ALA A 1 332 ? 32.190 20.578 53.383 1.00 34.27 332 ALA A O 1
ATOM 2523 N N . ALA A 1 333 ? 34.137 21.025 54.425 1.00 33.63 333 ALA A N 1
ATOM 2524 C CA . ALA A 1 333 ? 34.340 22.290 53.739 1.00 33.28 333 ALA A CA 1
ATOM 2525 C C . ALA A 1 333 ? 34.442 22.081 52.220 1.00 33.77 333 ALA A C 1
ATOM 2526 O O . ALA A 1 333 ? 33.779 22.766 51.437 1.00 34.33 333 ALA A O 1
ATOM 2528 N N . LEU A 1 334 ? 35.275 21.118 51.831 1.00 34.44 334 LEU A N 1
ATOM 2529 C CA . LEU A 1 334 ? 35.450 20.782 50.426 1.00 35.51 334 LEU A CA 1
ATOM 2530 C C . LEU A 1 334 ? 34.124 20.338 49.782 1.00 37.52 334 LEU A C 1
ATOM 2531 O O . LEU A 1 334 ? 33.751 20.814 48.712 1.00 37.70 334 LEU A O 1
ATOM 2536 N N . GLU A 1 335 ? 33.422 19.431 50.459 1.00 39.70 335 GLU A N 1
ATOM 2537 C CA . GLU A 1 335 ? 32.140 18.950 49.968 1.00 42.42 335 GLU A CA 1
ATOM 2538 C C . GLU A 1 335 ? 31.121 20.075 49.742 1.00 42.95 335 GLU A C 1
ATOM 2539 O O . GLU A 1 335 ? 30.467 20.130 48.701 1.00 43.11 335 GLU A O 1
ATOM 2545 N N . ARG A 1 336 ? 30.992 20.966 50.720 1.00 44.21 336 ARG A N 1
ATOM 2546 C CA . ARG A 1 336 ? 30.062 22.073 50.576 1.00 45.85 336 ARG A CA 1
ATOM 2547 C C . ARG A 1 336 ? 30.390 22.983 49.376 1.00 45.46 336 ARG A C 1
ATOM 2548 O O . ARG A 1 336 ? 29.490 23.513 48.724 1.00 44.63 336 ARG A O 1
ATOM 2556 N N . VAL A 1 337 ? 31.678 23.154 49.094 1.00 45.58 337 VAL A N 1
ATOM 2557 C CA . VAL A 1 337 ? 32.074 23.964 47.951 1.00 45.63 337 VAL A CA 1
ATOM 2558 C C . VAL A 1 337 ? 31.610 23.320 46.632 1.00 44.88 337 VAL A C 1
ATOM 2559 O O . VAL A 1 337 ? 31.026 23.984 45.778 1.00 44.90 337 VAL A O 1
ATOM 2563 N N . GLU A 1 338 ? 31.877 22.023 46.496 1.00 44.93 338 GLU A N 1
ATOM 2564 C CA . GLU A 1 338 ? 31.464 21.278 45.314 1.00 45.79 338 GLU A CA 1
ATOM 2565 C C . GLU A 1 338 ? 29.955 21.430 45.053 1.00 45.62 338 GLU A C 1
ATOM 2566 O O . GLU A 1 338 ? 29.526 21.830 43.970 1.00 45.16 338 GLU A O 1
ATOM 2572 N N . GLN A 1 339 ? 29.176 21.098 46.079 1.00 45.76 339 GLN A N 1
ATOM 2573 C CA . GLN A 1 339 ? 27.729 21.180 46.014 1.00 46.52 339 GLN A CA 1
ATOM 2574 C C . GLN A 1 339 ? 27.211 22.569 45.615 1.00 46.30 339 GLN A C 1
ATOM 2575 O O . GLN A 1 339 ? 26.279 22.687 44.820 1.00 47.26 339 GLN A O 1
ATOM 2581 N N . LYS A 1 340 ? 27.818 23.609 46.174 1.00 45.08 340 LYS A N 1
ATOM 2582 C CA . LYS A 1 340 ? 27.404 24.960 45.840 1.00 44.82 340 LYS A CA 1
ATOM 2583 C C . LYS A 1 340 ? 27.760 25.351 44.398 1.00 43.21 340 LYS A C 1
ATOM 2584 O O . LYS A 1 340 ? 26.971 25.998 43.713 1.00 41.43 340 LYS A O 1
ATOM 2590 N N . VAL A 1 341 ? 28.946 24.951 43.947 1.00 41.90 341 VAL A N 1
ATOM 2591 C CA . VAL A 1 341 ? 29.335 25.236 42.574 1.00 41.29 341 VAL A CA 1
ATOM 2592 C C . VAL A 1 341 ? 28.416 24.481 41.594 1.00 40.62 341 VAL A C 1
ATOM 2593 O O . VAL A 1 341 ? 27.927 25.047 40.617 1.00 39.57 341 VAL A O 1
ATOM 2597 N N . ALA A 1 342 ? 28.184 23.204 41.889 1.00 40.91 342 ALA A N 1
ATOM 2598 C CA . ALA A 1 342 ? 27.301 22.388 41.069 1.00 42.70 342 ALA A CA 1
ATOM 2599 C C . ALA A 1 342 ? 25.887 23.005 40.986 1.00 43.63 342 ALA A C 1
ATOM 2600 O O . ALA A 1 342 ? 25.339 23.189 39.898 1.00 43.01 342 ALA A O 1
ATOM 2602 N N . ARG A 1 343 ? 25.315 23.322 42.145 1.00 44.87 343 ARG A N 1
ATOM 2603 C CA . ARG A 1 343 ? 24.010 23.959 42.170 1.00 45.83 343 ARG A CA 1
ATOM 2604 C C . ARG A 1 343 ? 24.003 25.214 41.289 1.00 46.03 343 ARG A C 1
ATOM 2605 O O . ARG A 1 343 ? 23.119 25.402 40.454 1.00 45.78 343 ARG A O 1
ATOM 2613 N N . ALA A 1 344 ? 25.006 26.063 41.495 1.00 44.96 344 ALA A N 1
ATOM 2614 C CA . ALA A 1 344 ? 25.132 27.275 40.708 1.00 45.07 344 ALA A CA 1
ATOM 2615 C C . ALA A 1 344 ? 25.056 26.979 39.200 1.00 45.49 344 ALA A C 1
ATOM 2616 O O . ALA A 1 344 ? 24.304 27.619 38.466 1.00 44.93 344 ALA A O 1
ATOM 2618 N N . VAL A 1 345 ? 25.841 25.998 38.761 1.00 46.07 345 VAL A N 1
ATOM 2619 C CA . VAL A 1 345 ? 25.844 25.608 37.360 1.00 46.94 345 VAL A CA 1
ATOM 2620 C C . VAL A 1 345 ? 24.443 25.179 36.878 1.00 47.02 345 VAL A C 1
ATOM 2621 O O . VAL A 1 345 ? 23.949 25.666 35.861 1.00 46.94 345 VAL A O 1
ATOM 2625 N N . GLU A 1 346 ? 23.818 24.278 37.631 1.00 47.10 346 GLU A N 1
ATOM 2626 C CA . GLU A 1 346 ? 22.480 23.809 37.300 1.00 48.31 346 GLU A CA 1
ATOM 2627 C C . GLU A 1 346 ? 21.476 24.968 37.172 1.00 47.59 346 GLU A C 1
ATOM 2628 O O . GLU A 1 346 ? 20.548 24.921 36.366 1.00 48.08 346 GLU A O 1
ATOM 2634 N N . GLU A 1 347 ? 21.686 26.000 37.979 1.00 46.99 347 GLU A N 1
ATOM 2635 C CA . GLU A 1 347 ? 20.825 27.170 37.960 1.00 46.63 347 GLU A CA 1
ATOM 2636 C C . GLU A 1 347 ? 21.093 28.117 36.772 1.00 46.05 347 GLU A C 1
ATOM 2637 O O . GLU A 1 347 ? 20.342 29.067 36.542 1.00 46.27 347 GLU A O 1
ATOM 2643 N N . GLY A 1 348 ? 22.164 27.846 36.030 1.00 45.00 348 GLY A N 1
ATOM 2644 C CA . GLY A 1 348 ? 22.483 28.674 34.880 1.00 45.36 348 GLY A CA 1
ATOM 2645 C C . GLY A 1 348 ? 23.848 29.336 34.897 1.00 45.47 348 GLY A C 1
ATOM 2646 O O . GLY A 1 348 ? 24.214 30.026 33.944 1.00 45.28 348 GLY A O 1
ATOM 2647 N N . ALA A 1 349 ? 24.602 29.136 35.972 1.00 45.36 349 ALA A N 1
ATOM 2648 C CA . ALA A 1 349 ? 25.929 29.730 36.084 1.00 45.30 349 ALA A CA 1
ATOM 2649 C C . ALA A 1 349 ? 26.934 29.209 35.034 1.00 45.21 349 ALA A C 1
ATOM 2650 O O . ALA A 1 349 ? 27.043 28.006 34.804 1.00 45.02 349 ALA A O 1
ATOM 2652 N N . ARG A 1 350 ? 27.661 30.130 34.414 1.00 44.83 350 ARG A N 1
ATOM 2653 C CA . ARG A 1 350 ? 28.635 29.772 33.395 1.00 45.14 350 ARG A CA 1
ATOM 2654 C C . ARG A 1 350 ? 30.082 29.621 33.936 1.00 45.07 350 ARG A C 1
ATOM 2655 O O . ARG A 1 350 ? 30.703 30.600 34.352 1.00 44.93 350 ARG A O 1
ATOM 2663 N N . VAL A 1 351 ? 30.597 28.394 33.931 1.00 43.69 351 VAL A N 1
ATOM 2664 C CA . VAL A 1 351 ? 31.951 28.144 34.412 1.00 43.26 351 VAL A CA 1
ATOM 2665 C C . VAL A 1 351 ? 33.073 28.626 33.457 1.00 43.59 351 VAL A C 1
ATOM 2666 O O . VAL A 1 351 ? 33.384 27.968 32.460 1.00 43.77 351 VAL A O 1
ATOM 2670 N N . ALA A 1 352 ? 33.663 29.773 33.780 1.00 42.04 352 ALA A N 1
ATOM 2671 C CA . ALA A 1 352 ? 34.737 30.336 32.974 1.00 40.94 352 ALA A CA 1
ATOM 2672 C C . ALA A 1 352 ? 36.129 29.800 33.352 1.00 40.50 352 ALA A C 1
ATOM 2673 O O . ALA A 1 352 ? 37.114 30.047 32.655 1.00 39.91 352 ALA A O 1
ATOM 2675 N N . PHE A 1 353 ? 36.182 29.067 34.460 1.00 40.47 353 PHE A N 1
ATOM 2676 C CA . PHE A 1 353 ? 37.425 28.490 34.956 1.00 40.41 353 PHE A CA 1
ATOM 2677 C C . PHE A 1 353 ? 37.243 27.659 36.247 1.00 39.23 353 PHE A C 1
ATOM 2678 O O . PHE A 1 353 ? 36.488 28.047 37.138 1.00 37.82 353 PHE A O 1
ATOM 2686 N N . GLY A 1 354 ? 37.935 26.526 36.323 1.00 38.91 354 GLY A N 1
ATOM 2687 C CA . GLY A 1 354 ? 37.831 25.667 37.488 1.00 39.12 354 GLY A CA 1
ATOM 2688 C C . GLY A 1 354 ? 36.504 24.937 37.507 1.00 40.24 354 GLY A C 1
ATOM 2689 O O . GLY A 1 354 ? 36.118 24.323 36.514 1.00 40.36 354 GLY A O 1
ATOM 2690 N N . GLY A 1 355 ? 35.809 24.994 38.639 1.00 40.14 355 GLY A N 1
ATOM 2691 C CA . GLY A 1 355 ? 34.513 24.346 38.753 1.00 40.85 355 GLY A CA 1
ATOM 2692 C C . GLY A 1 355 ? 34.531 22.839 38.930 1.00 41.22 355 GLY A C 1
ATOM 2693 O O . GLY A 1 355 ? 33.490 22.188 38.843 1.00 41.16 355 GLY A O 1
ATOM 2694 N N . LYS A 1 356 ? 35.705 22.275 39.180 1.00 41.82 356 LYS A N 1
ATOM 2695 C CA . LYS A 1 356 ? 35.826 20.834 39.367 1.00 42.94 356 LYS A CA 1
ATOM 2696 C C . LYS A 1 356 ? 36.763 20.450 40.525 1.00 43.04 356 LYS A C 1
ATOM 2697 O O . LYS A 1 356 ? 37.965 20.698 40.468 1.00 43.65 356 LYS A O 1
ATOM 2703 N N . ALA A 1 357 ? 36.205 19.846 41.564 1.00 43.44 357 ALA A N 1
ATOM 2704 C CA . ALA A 1 357 ? 37.003 19.460 42.717 1.00 43.65 357 ALA A CA 1
ATOM 2705 C C . ALA A 1 357 ? 38.102 18.419 42.431 1.00 44.05 357 ALA A C 1
ATOM 2706 O O . ALA A 1 357 ? 37.904 17.481 41.661 1.00 43.81 357 ALA A O 1
ATOM 2708 N N . VAL A 1 358 ? 39.259 18.620 43.049 1.00 45.26 358 VAL A N 1
ATOM 2709 C CA . VAL A 1 358 ? 40.380 17.702 42.908 1.00 46.33 358 VAL A CA 1
ATOM 2710 C C . VAL A 1 358 ? 40.185 16.445 43.780 1.00 47.31 358 VAL A C 1
ATOM 2711 O O . VAL A 1 358 ? 39.652 16.539 44.885 1.00 47.95 358 VAL A O 1
ATOM 2715 N N . GLU A 1 359 ? 40.603 15.284 43.286 1.00 48.00 359 GLU A N 1
ATOM 2716 C CA . GLU A 1 359 ? 40.444 14.063 4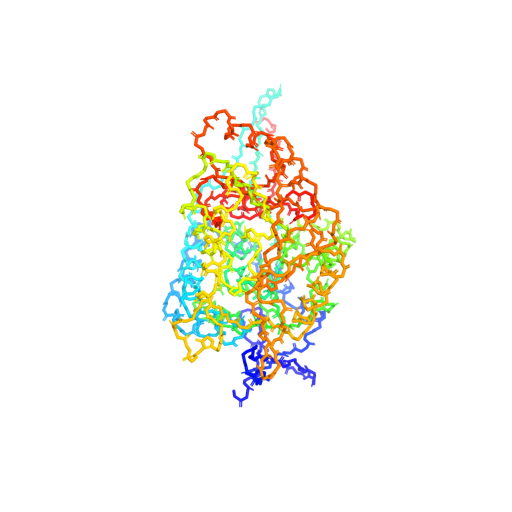4.061 1.00 49.08 359 GLU A CA 1
ATOM 2717 C C . GLU A 1 359 ? 41.769 13.368 44.451 1.00 48.08 359 GLU A C 1
ATOM 2718 O O . GLU A 1 359 ? 42.544 12.947 43.594 1.00 48.70 359 GLU A O 1
ATOM 2724 N N . GLY A 1 360 ? 42.001 13.271 45.755 1.00 46.67 360 GLY A N 1
ATOM 2725 C CA . GLY A 1 360 ? 43.209 12.652 46.266 1.00 45.60 360 GLY A CA 1
ATOM 2726 C C . GLY A 1 360 ? 43.463 13.099 47.695 1.00 44.98 360 GLY A C 1
ATOM 2727 O O . GLY A 1 360 ? 42.534 13.509 48.389 1.00 45.06 360 GLY A O 1
ATOM 2728 N N . LYS A 1 361 ? 44.715 13.019 48.136 1.00 44.46 361 LYS A N 1
ATOM 2729 C CA . LYS A 1 361 ? 45.084 13.428 49.490 1.00 44.41 361 LYS A CA 1
ATOM 2730 C C . LYS A 1 361 ? 44.816 14.920 49.788 1.00 42.74 361 LYS A C 1
ATOM 2731 O O . LYS A 1 361 ? 45.000 15.775 48.925 1.00 40.95 361 LYS A O 1
ATOM 2737 N N . GLY A 1 362 ? 44.387 15.213 51.011 1.00 42.20 362 GLY A N 1
ATOM 2738 C CA . GLY A 1 362 ? 44.108 16.590 51.377 1.00 40.31 362 GLY A CA 1
ATOM 2739 C C . GLY A 1 362 ? 42.790 17.064 50.796 1.00 39.05 362 GLY A C 1
ATOM 2740 O O . GLY A 1 362 ? 42.077 16.289 50.161 1.00 38.65 362 GLY A O 1
ATOM 2741 N N . TYR A 1 363 ? 42.463 18.335 51.009 1.00 37.76 363 TYR A N 1
ATOM 2742 C CA . TYR A 1 363 ? 41.213 18.887 50.502 1.00 36.66 363 TYR A CA 1
ATOM 2743 C C . TYR A 1 363 ? 41.402 20.092 49.570 1.00 35.72 363 TYR A C 1
ATOM 2744 O O . TYR A 1 363 ? 41.226 21.240 49.977 1.00 35.73 363 TYR A O 1
ATOM 2753 N N . TYR A 1 364 ? 41.749 19.816 48.319 1.00 33.83 364 TYR A N 1
ATOM 2754 C CA . TYR A 1 364 ? 41.973 20.886 47.365 1.00 32.73 364 TYR A CA 1
ATOM 2755 C C . TYR A 1 364 ? 40.832 21.176 46.381 1.00 32.80 364 TYR A C 1
ATOM 2756 O O . TYR A 1 364 ? 40.191 20.264 45.856 1.00 33.74 364 TYR A O 1
ATOM 2765 N N . TYR A 1 365 ? 40.590 22.461 46.164 1.00 31.99 365 TYR A N 1
ATOM 2766 C CA . TYR A 1 365 ? 39.596 22.912 45.208 1.00 31.65 365 TYR A CA 1
ATOM 2767 C C . TYR A 1 365 ? 40.196 24.013 44.317 1.00 31.76 365 TYR A C 1
ATOM 2768 O O . TYR A 1 365 ? 40.689 25.021 44.817 1.00 31.46 365 TYR A O 1
ATOM 2777 N N . PRO A 1 366 ? 40.159 23.824 42.996 1.00 31.92 366 PRO A N 1
ATOM 2778 C CA . PRO A 1 366 ? 40.715 24.801 42.058 1.00 32.10 366 PRO A CA 1
ATOM 2779 C C . PRO A 1 366 ? 40.046 26.188 42.025 1.00 32.21 366 PRO A C 1
ATOM 2780 O O . PRO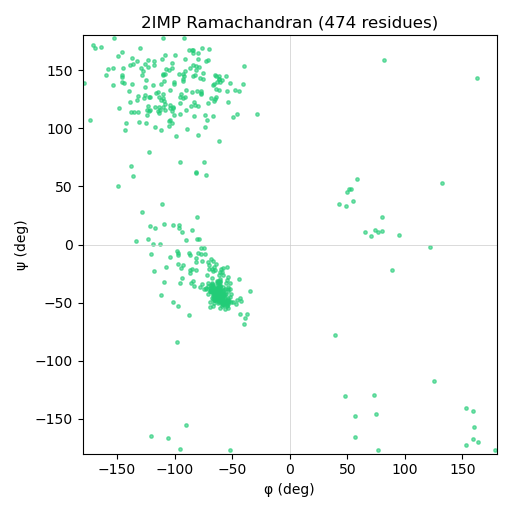 A 1 366 ? 38.834 26.314 42.209 1.00 33.20 366 PRO A O 1
ATOM 2784 N N . PRO A 1 367 ? 40.847 27.241 41.799 1.00 30.68 367 PRO A N 1
ATOM 2785 C CA . PRO A 1 367 ? 40.289 28.587 41.737 1.00 30.67 367 PRO A CA 1
ATOM 2786 C C . PRO A 1 367 ? 39.160 28.525 40.690 1.00 31.37 367 PRO A C 1
ATOM 2787 O O . PRO A 1 367 ? 39.384 28.144 39.540 1.00 30.67 367 PRO A O 1
ATOM 2791 N N . THR A 1 368 ? 37.956 28.886 41.104 1.00 31.79 368 THR A N 1
ATOM 2792 C CA . THR A 1 368 ? 36.819 28.823 40.208 1.00 31.41 368 THR A CA 1
ATOM 2793 C C . THR A 1 368 ? 36.162 30.170 39.890 1.00 31.69 368 THR A C 1
ATOM 2794 O O . THR A 1 368 ? 35.862 30.959 40.783 1.00 31.82 368 THR A O 1
ATOM 2798 N N . LEU A 1 369 ? 35.963 30.417 38.602 1.00 30.76 369 LEU A N 1
ATOM 2799 C CA . LEU A 1 369 ? 35.330 31.639 38.142 1.00 30.49 369 LEU A CA 1
ATOM 2800 C C . LEU A 1 369 ? 33.959 31.376 37.496 1.00 31.59 369 LEU A C 1
ATOM 2801 O O . LEU A 1 369 ? 33.865 30.665 36.495 1.00 31.26 369 LEU A O 1
ATOM 2806 N N . LEU A 1 370 ? 32.911 31.938 38.086 1.00 31.97 370 LEU A N 1
ATOM 2807 C CA . LEU A 1 370 ? 31.567 31.755 37.564 1.00 32.40 370 LEU A CA 1
ATOM 2808 C C . LEU A 1 370 ? 30.964 33.024 36.942 1.00 33.43 370 LEU A C 1
ATOM 2809 O O . LEU A 1 370 ? 30.931 34.083 37.570 1.00 34.66 370 LEU A O 1
ATOM 2814 N N . LEU A 1 371 ? 30.508 32.904 35.699 1.00 33.90 371 LEU A N 1
ATOM 2815 C CA . LEU A 1 371 ? 29.906 34.031 35.005 1.00 33.34 371 LEU A CA 1
ATOM 2816 C C . LEU A 1 371 ? 28.385 33.871 34.788 1.00 33.59 371 LEU A C 1
ATOM 2817 O O . LEU A 1 371 ? 27.804 32.852 35.151 1.00 32.08 371 LEU A O 1
ATOM 2822 N N . ASP A 1 372 ? 27.759 34.879 34.196 1.00 36.42 372 ASP A N 1
ATOM 2823 C CA . ASP A 1 372 ? 26.320 34.838 33.971 1.00 39.20 372 ASP A CA 1
ATOM 2824 C C . ASP A 1 372 ? 25.521 34.435 35.224 1.00 40.06 372 ASP A C 1
ATOM 2825 O O . ASP A 1 372 ? 24.489 33.769 35.139 1.00 40.69 372 ASP A O 1
ATOM 2830 N N . VAL A 1 373 ? 26.038 34.831 36.381 1.00 40.99 373 VAL A N 1
ATOM 2831 C CA . VAL A 1 373 ? 25.382 34.555 37.645 1.00 41.24 373 VAL A CA 1
ATOM 2832 C C . VAL A 1 373 ? 24.275 35.579 37.942 1.00 41.87 373 VAL A C 1
ATOM 2833 O O . VAL A 1 373 ? 24.390 36.747 37.575 1.00 41.41 373 VAL A O 1
ATOM 2837 N N . ARG A 1 374 ? 23.206 35.131 38.584 1.00 43.93 374 ARG A N 1
ATOM 2838 C CA . ARG A 1 374 ? 22.109 36.025 38.915 1.00 45.63 374 ARG A CA 1
ATOM 2839 C C . ARG A 1 374 ? 21.969 36.288 40.425 1.00 45.18 374 ARG A C 1
ATOM 2840 O O . ARG A 1 374 ? 22.108 35.372 41.238 1.00 43.93 374 ARG A O 1
ATOM 2848 N N . GLN A 1 375 ? 21.712 37.544 40.779 1.00 45.15 375 GLN A N 1
ATOM 2849 C CA . GLN A 1 375 ? 21.536 37.917 42.176 1.00 45.51 375 GLN A CA 1
ATOM 2850 C C . GLN A 1 375 ? 20.641 36.917 42.932 1.00 46.30 375 GLN A C 1
ATOM 2851 O O . GLN A 1 375 ? 20.800 36.700 44.133 1.00 47.24 375 GLN A O 1
ATOM 2857 N N . GLU A 1 376 ? 19.719 36.315 42.186 1.00 47.21 376 GLU A N 1
ATOM 2858 C CA . GLU A 1 376 ? 18.776 35.337 42.712 1.00 48.14 376 GLU A CA 1
ATOM 2859 C C . GLU A 1 376 ? 19.434 34.021 43.187 1.00 47.50 376 GLU A C 1
ATOM 2860 O O . GLU A 1 376 ? 19.134 33.525 44.271 1.00 47.59 376 GLU A O 1
ATOM 2866 N N . MET A 1 377 ? 20.317 33.478 42.352 1.00 47.43 377 MET A N 1
ATOM 2867 C CA . MET A 1 377 ? 21.016 32.229 42.643 1.00 47.63 377 MET A CA 1
ATOM 2868 C C . MET A 1 377 ? 21.491 32.059 44.101 1.00 48.00 377 MET A C 1
ATOM 2869 O O . MET A 1 377 ? 22.003 32.996 44.712 1.00 47.97 377 MET A O 1
ATOM 2874 N N . SER A 1 378 ? 21.315 30.852 44.631 1.00 48.09 378 SER A N 1
ATOM 2875 C CA . SER A 1 378 ? 21.708 30.546 46.000 1.00 48.58 378 SER A CA 1
ATOM 2876 C C . SER A 1 378 ? 23.208 30.741 46.300 1.00 48.07 378 SER A C 1
ATOM 2877 O O . SER A 1 378 ? 23.598 30.900 47.456 1.00 47.42 378 SER A O 1
ATOM 2880 N N . ILE A 1 379 ? 24.037 30.725 45.261 1.00 47.88 379 ILE A N 1
ATOM 2881 C CA . ILE A 1 379 ? 25.466 30.917 45.460 1.00 47.76 379 ILE A CA 1
ATOM 2882 C C . ILE A 1 379 ? 25.807 32.337 45.969 1.00 48.37 379 ILE A C 1
ATOM 2883 O O . ILE A 1 379 ? 26.882 32.582 46.515 1.00 47.73 379 ILE A O 1
ATOM 2888 N N . MET A 1 380 ? 24.863 33.252 45.774 1.00 48.84 380 MET A N 1
ATOM 2889 C CA . MET A 1 380 ? 25.013 34.630 46.215 1.00 50.32 380 MET A CA 1
ATOM 2890 C C . MET A 1 380 ? 24.553 34.840 47.673 1.00 52.66 380 MET A C 1
ATOM 2891 O O . MET A 1 380 ? 24.737 35.912 48.249 1.00 52.33 380 MET A O 1
ATOM 2896 N N . HIS A 1 381 ? 23.961 33.796 48.245 1.00 55.57 381 HIS A N 1
ATOM 2897 C CA . HIS A 1 381 ? 23.462 33.848 49.611 1.00 59.60 381 HIS A CA 1
ATOM 2898 C C . HIS A 1 381 ? 23.952 32.691 50.519 1.00 62.24 381 HIS A C 1
ATOM 2899 O O . HIS A 1 381 ? 23.267 32.300 51.463 1.00 62.75 381 HIS A O 1
ATOM 2906 N N . GLU A 1 382 ? 25.133 32.162 50.215 1.00 65.96 382 GLU A N 1
ATOM 2907 C CA . GLU A 1 382 ? 25.727 31.072 50.987 1.00 69.82 382 GLU A CA 1
ATOM 2908 C C . GLU A 1 382 ? 27.273 31.098 51.033 1.00 71.99 382 GLU A C 1
ATOM 2909 O O . GLU A 1 382 ? 27.929 30.971 49.999 1.00 72.94 382 GLU A O 1
ATOM 2915 N N . GLU A 1 383 ? 27.834 31.259 52.228 1.00 74.06 383 GLU A N 1
ATOM 2916 C CA . GLU A 1 383 ? 29.286 31.282 52.392 1.00 75.89 383 GLU A CA 1
ATOM 2917 C C . GLU A 1 383 ? 29.986 30.092 51.681 1.00 75.76 383 GLU A C 1
ATOM 2918 O O . GLU A 1 383 ? 29.874 28.944 52.111 1.00 75.42 383 GLU A O 1
ATOM 2924 N N . THR A 1 384 ? 30.701 30.401 50.600 1.00 75.64 384 THR A N 1
ATOM 2925 C CA . THR A 1 384 ? 31.366 29.395 49.771 1.00 75.07 384 THR A CA 1
ATOM 2926 C C . THR A 1 384 ? 32.782 28.905 50.187 1.00 74.40 384 THR A C 1
ATOM 2927 O O . THR A 1 384 ? 33.446 28.231 49.402 1.00 75.17 384 THR A O 1
ATOM 2931 N N . PHE A 1 385 ? 33.224 29.223 51.399 1.00 72.82 385 PHE A N 1
ATOM 2932 C CA . PHE A 1 385 ? 34.548 28.798 51.870 1.00 71.07 385 PHE A CA 1
ATOM 2933 C C . PHE A 1 385 ? 35.673 28.851 50.803 1.00 68.24 385 PHE A C 1
ATOM 2934 O O . PHE A 1 385 ? 36.491 29.767 50.793 1.00 68.89 385 PHE A O 1
ATOM 2942 N N . GLY A 1 386 ? 35.688 27.849 49.927 1.00 64.60 386 GLY A N 1
ATOM 2943 C CA . GLY A 1 386 ? 36.689 27.754 48.876 1.00 59.32 386 GLY A CA 1
ATOM 2944 C C . GLY A 1 386 ? 36.900 28.968 47.986 1.00 54.86 386 GLY A C 1
ATOM 2945 O O . GLY A 1 386 ? 36.276 30.012 48.179 1.00 55.19 386 GLY A O 1
ATOM 2946 N N . PRO A 1 387 ? 37.784 28.847 46.984 1.00 51.07 387 PRO A N 1
ATOM 2947 C CA . PRO A 1 387 ? 38.125 29.905 46.029 1.00 47.61 387 PRO A CA 1
ATOM 2948 C C . PRO A 1 387 ? 37.139 30.075 44.848 1.00 45.13 387 PRO A C 1
ATOM 2949 O O . PRO A 1 387 ? 37.522 29.920 43.687 1.00 44.43 387 PRO A O 1
ATOM 2953 N N . VAL A 1 388 ? 35.887 30.394 45.154 1.00 41.12 388 VAL A N 1
ATOM 2954 C CA . VAL A 1 388 ? 34.884 30.595 44.117 1.00 37.44 388 VAL A CA 1
ATOM 2955 C C . VAL A 1 388 ? 34.472 32.072 43.941 1.00 36.34 388 VAL A C 1
ATOM 2956 O O . VAL A 1 388 ? 34.004 32.702 44.887 1.00 37.17 388 VAL A O 1
ATOM 2960 N N . LEU A 1 389 ? 34.662 32.610 42.740 1.00 34.10 389 LEU A N 1
ATOM 2961 C CA . LEU A 1 389 ? 34.303 33.997 42.460 1.00 33.00 389 LEU A CA 1
ATOM 2962 C C . LEU A 1 389 ? 33.113 34.180 41.494 1.00 33.12 389 LEU A C 1
ATOM 2963 O O . LEU A 1 389 ? 33.270 34.096 40.275 1.00 32.18 389 LEU A O 1
ATOM 2968 N N . PRO A 1 390 ? 31.913 34.424 42.040 1.00 32.76 390 PRO A N 1
ATOM 2969 C CA . PRO A 1 390 ? 30.730 34.617 41.201 1.00 31.07 390 PRO A CA 1
ATOM 2970 C C . PRO A 1 390 ? 30.715 36.059 40.657 1.00 31.05 390 PRO A C 1
ATOM 2971 O O . PRO A 1 390 ? 30.930 37.013 41.407 1.00 31.91 390 PRO A O 1
ATOM 2975 N N . VAL A 1 391 ? 30.479 36.207 39.360 1.00 30.25 391 VAL A N 1
ATOM 2976 C CA . VAL A 1 391 ? 30.443 37.533 38.760 1.00 29.50 391 VAL A CA 1
ATOM 2977 C C . VAL A 1 391 ? 29.064 37.934 38.211 1.00 29.51 391 VAL A C 1
ATOM 2978 O O . VAL A 1 391 ? 28.423 37.177 37.483 1.00 30.99 391 VAL A O 1
ATOM 2982 N N . VAL A 1 392 ? 28.628 39.129 38.580 1.00 28.65 392 VAL A N 1
ATOM 2983 C CA . VAL A 1 392 ? 27.344 39.643 38.148 1.00 28.38 392 VAL A CA 1
ATOM 2984 C C . VAL A 1 392 ? 27.442 41.028 37.500 1.00 29.17 392 VAL A C 1
ATOM 2985 O O . VAL A 1 392 ? 28.006 41.961 38.082 1.00 29.79 392 VAL A O 1
ATOM 2989 N N . ALA A 1 393 ? 26.905 41.147 36.293 1.00 27.77 393 ALA A N 1
ATOM 2990 C CA . ALA A 1 393 ? 26.937 42.415 35.593 1.00 27.82 393 ALA A CA 1
ATOM 2991 C C . ALA A 1 393 ? 25.796 43.348 36.008 1.00 27.66 393 ALA A C 1
ATOM 2992 O O . ALA A 1 393 ? 24.759 42.888 36.472 1.00 28.47 393 ALA A O 1
ATOM 2994 N N . PHE A 1 394 ? 26.008 44.649 35.856 1.00 27.15 394 PHE A N 1
ATOM 2995 C CA . PHE A 1 394 ? 24.992 45.631 36.196 1.00 29.72 394 PHE A CA 1
A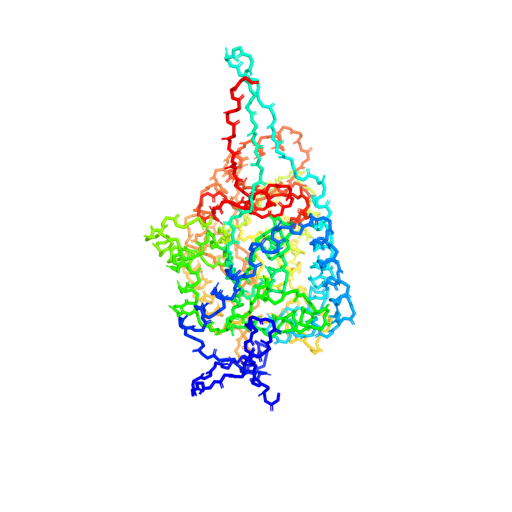TOM 2996 C C . PHE A 1 394 ? 25.069 46.895 35.325 1.00 31.25 394 PHE A C 1
ATOM 2997 O O . PHE A 1 394 ? 26.091 47.150 34.689 1.00 33.05 394 PHE A O 1
ATOM 3005 N N . ASP A 1 395 ? 23.991 47.670 35.301 1.00 33.26 395 ASP A N 1
ATOM 3006 C CA . ASP A 1 395 ? 23.954 48.886 34.505 1.00 34.45 395 ASP A CA 1
ATOM 3007 C C . ASP A 1 395 ? 24.272 50.181 35.284 1.00 35.06 395 ASP A C 1
ATOM 3008 O O . ASP A 1 395 ? 25.147 50.951 34.887 1.00 35.74 395 ASP A O 1
ATOM 3013 N N . THR A 1 396 ? 23.567 50.407 36.388 1.00 33.03 396 THR A N 1
ATOM 3014 C CA . THR A 1 396 ? 23.799 51.613 37.169 1.00 34.05 396 THR A CA 1
ATOM 3015 C C . THR A 1 396 ? 24.303 51.392 38.616 1.00 33.22 396 THR A C 1
ATOM 3016 O O . THR A 1 396 ? 24.129 50.318 39.196 1.00 32.17 396 THR A O 1
ATOM 3020 N N . LEU A 1 397 ? 24.937 52.422 39.167 1.00 32.30 397 LEU A N 1
ATOM 3021 C CA . LEU A 1 397 ? 25.444 52.357 40.526 1.00 31.92 397 LEU A CA 1
ATOM 3022 C C . LEU A 1 397 ? 24.367 51.884 41.514 1.00 31.75 397 LEU A C 1
ATOM 3023 O O . LEU A 1 397 ? 24.629 51.066 42.396 1.00 30.88 397 LEU A O 1
ATOM 3028 N N . GLU A 1 398 ? 23.159 52.412 41.337 1.00 31.30 398 GLU A N 1
ATOM 3029 C CA . GLU A 1 398 ? 22.043 52.048 42.189 1.00 32.08 398 GLU A CA 1
ATOM 3030 C C . GLU A 1 398 ? 21.743 50.542 42.170 1.00 31.33 398 GLU A C 1
ATOM 3031 O O . GLU A 1 398 ? 21.377 49.969 43.194 1.00 29.71 398 GLU A O 1
ATOM 3037 N N . ASP A 1 399 ? 21.907 49.921 41.003 1.00 31.36 399 ASP A N 1
ATOM 3038 C CA . ASP A 1 399 ? 21.697 48.482 40.865 1.00 31.67 399 ASP A CA 1
ATOM 3039 C C . ASP A 1 399 ? 22.731 47.696 41.695 1.00 29.93 399 ASP A C 1
ATOM 3040 O O . ASP A 1 399 ? 22.397 46.768 42.435 1.00 28.56 399 ASP A O 1
ATOM 3045 N N . ALA A 1 400 ? 23.990 48.094 41.539 1.00 28.69 400 ALA A N 1
ATOM 3046 C CA . ALA A 1 400 ? 25.089 47.473 42.259 1.00 27.20 400 ALA A CA 1
ATOM 3047 C C . ALA A 1 400 ? 24.961 47.638 43.788 1.00 25.25 400 ALA A C 1
ATOM 3048 O O . ALA A 1 400 ? 25.094 46.674 44.540 1.00 26.77 400 ALA A O 1
ATOM 3050 N N . ILE A 1 401 ? 24.701 48.866 44.225 1.00 24.33 401 ILE A N 1
ATOM 3051 C CA . ILE A 1 401 ? 24.533 49.135 45.646 1.00 24.84 401 ILE A CA 1
ATOM 3052 C C . ILE A 1 401 ? 23.360 48.334 46.230 1.00 26.05 401 ILE A C 1
ATOM 3053 O O . ILE A 1 401 ? 23.457 47.756 47.313 1.00 26.85 401 ILE A O 1
ATOM 3058 N N . SER A 1 402 ? 22.265 48.307 45.478 1.00 26.77 402 SER A N 1
ATOM 3059 C CA . SER A 1 402 ? 21.072 47.583 45.876 1.00 26.51 402 SER A CA 1
ATOM 3060 C C . SER A 1 402 ? 21.302 46.066 45.993 1.00 26.46 402 SER A C 1
ATOM 3061 O O . SER A 1 402 ? 20.805 45.430 46.922 1.00 27.84 402 SER A O 1
ATOM 3064 N N . MET A 1 403 ? 22.054 45.502 45.048 1.00 25.91 403 MET A N 1
ATOM 3065 C CA . MET A 1 403 ? 22.358 44.076 45.081 1.00 24.04 403 MET A CA 1
ATOM 3066 C C . MET A 1 403 ? 23.368 43.713 46.186 1.00 23.58 403 MET A C 1
ATOM 3067 O O . MET A 1 403 ? 23.265 42.660 46.817 1.00 22.72 403 MET A O 1
ATOM 3072 N N . ALA A 1 404 ? 24.341 44.592 46.404 1.00 22.16 404 ALA A N 1
ATOM 3073 C CA . ALA A 1 404 ? 25.314 44.369 47.462 1.00 21.34 404 ALA A CA 1
ATOM 3074 C C . ALA A 1 404 ? 24.613 44.349 48.840 1.00 19.74 404 ALA A C 1
ATOM 3075 O O . ALA A 1 404 ? 24.882 43.487 49.677 1.00 18.99 404 ALA A O 1
ATOM 3077 N N . ASN A 1 405 ? 23.703 45.301 49.041 1.00 19.74 405 ASN A N 1
ATOM 3078 C CA . ASN A 1 405 ? 22.947 45.376 50.287 1.00 20.70 405 ASN A CA 1
ATOM 3079 C C . ASN A 1 405 ? 21.973 44.207 50.465 1.00 21.82 405 ASN A C 1
ATOM 3080 O O . ASN A 1 405 ? 21.547 43.908 51.578 1.00 23.88 405 ASN A O 1
ATOM 3085 N N . ASP A 1 406 ? 21.629 43.561 49.356 1.00 23.58 406 ASP A N 1
ATOM 3086 C CA . ASP A 1 406 ? 20.723 42.423 49.392 1.00 24.10 406 ASP A CA 1
ATOM 3087 C C . ASP A 1 406 ? 21.406 41.160 49.943 1.00 24.43 406 ASP A C 1
ATOM 3088 O O . ASP A 1 406 ? 21.679 40.204 49.214 1.00 23.56 406 ASP A O 1
ATOM 3093 N N . SER A 1 407 ? 21.674 41.191 51.244 1.00 23.64 407 SER A N 1
ATOM 3094 C CA . SER A 1 407 ? 22.352 40.102 51.931 1.00 22.72 407 SER A CA 1
ATOM 3095 C C . SER A 1 407 ? 22.114 40.108 53.456 1.00 23.72 407 SER A C 1
ATOM 3096 O O . SER A 1 407 ? 21.973 41.175 54.053 1.00 24.00 407 SER A O 1
ATOM 3099 N N . ASP A 1 408 ? 22.052 38.930 54.070 1.00 23.58 408 ASP A N 1
ATOM 3100 C CA . ASP A 1 408 ? 21.882 38.876 55.515 1.00 26.15 408 ASP A CA 1
ATOM 3101 C C . ASP A 1 408 ? 23.163 39.276 56.260 1.00 24.99 408 ASP A C 1
ATOM 3102 O O . ASP A 1 408 ? 23.168 39.430 57.478 1.00 27.22 408 ASP A O 1
ATOM 3107 N N . TYR A 1 409 ? 24.240 39.434 55.503 1.00 23.14 409 TYR A N 1
ATOM 3108 C CA . TYR A 1 409 ? 25.510 39.827 56.078 1.00 23.15 409 TYR A CA 1
ATOM 3109 C C . TYR A 1 409 ? 25.930 41.255 55.697 1.00 20.82 409 TYR A C 1
ATOM 3110 O O . TYR A 1 409 ? 25.637 41.723 54.595 1.00 19.80 409 TYR A O 1
ATOM 3119 N N . GLY A 1 410 ? 26.607 41.933 56.617 1.00 17.48 410 GLY A N 1
ATOM 3120 C CA . GLY A 1 410 ? 27.022 43.298 56.359 1.00 17.04 410 GLY A CA 1
ATOM 3121 C C . GLY A 1 410 ? 28.311 43.672 57.055 1.00 15.71 410 GLY A C 1
ATOM 3122 O O . GLY A 1 410 ? 28.388 44.691 57.731 1.00 14.15 410 GLY A O 1
ATOM 3123 N N . LEU A 1 411 ? 29.328 42.836 56.894 1.00 15.50 411 LEU A N 1
ATOM 3124 C CA . LEU A 1 411 ? 30.617 43.091 57.501 1.00 17.70 411 LEU A CA 1
ATOM 3125 C C . LEU A 1 411 ? 31.565 43.958 56.634 1.00 18.01 411 LEU A C 1
ATOM 3126 O O . LEU A 1 411 ? 31.950 45.049 57.040 1.00 17.76 411 LEU A O 1
ATOM 3131 N N . THR A 1 412 ? 31.897 43.468 55.440 1.00 18.55 412 THR A N 1
ATOM 3132 C CA . THR A 1 412 ? 32.814 44.167 54.543 1.00 18.88 412 THR A CA 1
ATOM 3133 C C . THR A 1 412 ? 32.305 44.394 53.097 1.00 18.62 412 THR A C 1
ATOM 3134 O O . THR A 1 412 ? 31.589 43.565 52.541 1.00 18.38 412 THR A O 1
ATOM 3138 N N . SER A 1 413 ? 32.697 45.524 52.518 1.00 18.93 413 SER A N 1
ATOM 3139 C CA . SER A 1 413 ? 32.339 45.885 51.148 1.00 19.04 413 SER A CA 1
ATOM 3140 C C . SER A 1 413 ? 33.462 46.676 50.433 1.00 19.72 413 SER A C 1
ATOM 3141 O O . SER A 1 413 ? 34.390 47.167 51.080 1.00 16.49 413 SER A O 1
ATOM 3144 N N . SER A 1 414 ? 33.365 46.793 49.111 1.00 19.63 414 SER A N 1
ATOM 3145 C CA . SER A 1 414 ? 34.365 47.529 48.350 1.00 20.63 414 SER A CA 1
ATOM 3146 C C . SER A 1 414 ? 33.890 48.043 46.979 1.00 21.81 414 SER A C 1
ATOM 3147 O O . SER A 1 414 ? 33.011 47.454 46.347 1.00 20.75 414 SER A O 1
ATOM 3150 N N . ILE A 1 415 ? 34.483 49.145 46.539 1.00 22.12 415 ILE A N 1
ATOM 3151 C CA . ILE A 1 415 ? 34.148 49.722 45.249 1.00 22.83 415 ILE A CA 1
ATOM 3152 C C . ILE A 1 415 ? 35.352 50.379 44.550 1.00 26.04 415 ILE A C 1
ATOM 3153 O O . ILE A 1 415 ? 36.241 50.927 45.207 1.00 25.93 415 ILE A O 1
ATOM 3158 N N . TYR A 1 416 ? 35.369 50.293 43.222 1.00 28.28 416 TYR A N 1
ATOM 3159 C CA . TYR A 1 416 ? 36.441 50.867 42.417 1.00 28.08 416 TYR A CA 1
ATOM 3160 C C . TYR A 1 416 ? 35.934 51.875 41.384 1.00 29.90 416 TYR A C 1
ATOM 3161 O O . TYR A 1 416 ? 35.201 51.529 40.463 1.00 30.37 416 TYR A O 1
ATOM 3170 N N . THR A 1 417 ? 36.334 53.125 41.565 1.00 31.43 417 THR A N 1
ATOM 3171 C CA . THR A 1 417 ? 35.909 54.202 40.693 1.00 32.69 417 THR A CA 1
ATOM 3172 C C . THR A 1 417 ? 36.795 55.447 40.855 1.00 33.79 417 THR A C 1
ATOM 3173 O O . THR A 1 417 ? 37.607 55.518 41.781 1.00 32.31 417 THR A O 1
ATOM 3177 N N . GLN A 1 418 ? 36.630 56.416 39.963 1.00 32.95 418 GLN A N 1
ATOM 3178 C CA . GLN A 1 418 ? 37.426 57.630 40.033 1.00 34.26 418 GLN A CA 1
ATOM 3179 C C . GLN A 1 418 ? 36.578 58.920 40.130 1.00 34.14 418 GLN A C 1
ATOM 3180 O O . GLN A 1 418 ? 37.110 60.039 40.122 1.00 33.86 418 GLN A O 1
ATOM 3186 N N . ASN A 1 419 ? 35.262 58.741 40.229 1.00 33.20 419 ASN A N 1
ATOM 3187 C CA . ASN A 1 419 ? 34.345 59.872 40.324 1.00 32.63 419 ASN A CA 1
ATOM 3188 C C . ASN A 1 419 ? 33.954 60.259 41.784 1.00 33.27 419 ASN A C 1
ATOM 3189 O O . ASN A 1 419 ? 33.422 59.442 42.542 1.00 33.00 419 ASN A O 1
ATOM 3194 N N . LEU A 1 420 ? 34.235 61.502 42.158 1.00 33.56 420 LEU A N 1
ATOM 3195 C CA . LEU A 1 420 ? 33.918 61.959 43.503 1.00 34.03 420 LEU A CA 1
ATOM 3196 C C . LEU A 1 420 ? 32.474 61.634 43.930 1.00 34.81 420 LEU A C 1
ATOM 3197 O O . LEU A 1 420 ? 32.244 61.086 45.009 1.00 34.98 420 LEU A O 1
ATOM 3202 N N . ASN A 1 421 ? 31.519 61.964 43.067 1.00 35.76 421 ASN A N 1
ATOM 3203 C CA . ASN A 1 421 ? 30.117 61.708 43.365 1.00 37.57 421 ASN A CA 1
ATOM 3204 C C . ASN A 1 421 ? 29.791 60.208 43.558 1.00 36.45 421 ASN A C 1
ATOM 3205 O O . ASN A 1 421 ? 29.034 59.840 44.462 1.00 35.21 421 ASN A O 1
ATOM 3210 N N . VAL A 1 422 ? 30.371 59.366 42.706 1.00 33.98 422 VAL A N 1
ATOM 3211 C CA . VAL A 1 422 ? 30.158 57.928 42.798 1.00 34.73 422 VAL A CA 1
ATOM 3212 C C . VAL A 1 422 ? 30.640 57.365 44.151 1.00 35.44 422 VAL A C 1
ATOM 3213 O O . VAL A 1 422 ? 29.937 56.592 44.808 1.00 34.52 422 VAL A O 1
ATOM 3217 N N . ALA A 1 423 ? 31.842 57.781 44.544 1.00 34.84 423 ALA A N 1
ATOM 3218 C CA . ALA A 1 423 ? 32.423 57.361 45.808 1.00 32.98 423 ALA A CA 1
ATOM 3219 C C . ALA A 1 423 ? 31.548 57.756 47.012 1.00 30.89 423 ALA A C 1
ATOM 3220 O O . ALA A 1 423 ? 31.200 56.916 47.839 1.00 29.78 423 ALA A O 1
ATOM 3222 N N . MET A 1 424 ? 31.199 59.037 47.093 1.00 29.84 424 MET A N 1
ATOM 3223 C CA . MET A 1 424 ? 30.358 59.502 48.185 1.00 31.41 424 MET A CA 1
ATOM 3224 C C . MET A 1 424 ? 28.971 58.822 48.188 1.00 30.69 424 MET A C 1
ATOM 3225 O O . MET A 1 424 ? 28.376 58.604 49.243 1.00 29.22 424 MET A O 1
ATOM 3230 N N . LYS A 1 425 ? 28.486 58.493 46.994 1.00 31.21 425 LYS A N 1
ATOM 3231 C CA . LYS A 1 425 ? 27.199 57.833 46.848 1.00 30.89 425 LYS A CA 1
ATOM 3232 C C . LYS A 1 425 ? 27.249 56.369 47.330 1.00 28.06 425 LYS A C 1
ATOM 3233 O O . LYS A 1 425 ? 26.339 55.898 48.010 1.00 25.31 425 LYS A O 1
ATOM 3239 N N . ALA A 1 426 ? 28.328 55.679 46.968 1.00 26.24 426 ALA A N 1
ATOM 3240 C CA . ALA A 1 426 ? 28.541 54.302 47.391 1.00 25.97 426 ALA A CA 1
ATOM 3241 C C . ALA A 1 426 ? 28.695 54.205 48.929 1.00 26.30 426 ALA A C 1
ATOM 3242 O O . ALA A 1 426 ? 28.105 53.341 49.579 1.00 26.03 426 ALA A O 1
ATOM 3244 N N . ILE A 1 427 ? 29.492 55.110 49.485 1.00 24.69 427 ILE A N 1
ATOM 3245 C CA . ILE A 1 427 ? 29.689 55.158 50.924 1.00 25.67 427 ILE A CA 1
ATOM 3246 C C . ILE A 1 427 ? 28.354 55.340 51.665 1.00 26.09 427 ILE A C 1
ATOM 3247 O O . ILE A 1 427 ? 28.046 54.625 52.619 1.00 25.65 427 ILE A O 1
ATOM 3252 N N . LYS A 1 428 ? 27.570 56.303 51.198 1.00 27.02 428 LYS A N 1
ATOM 3253 C CA . LYS A 1 428 ? 26.274 56.577 51.794 1.00 27.35 428 LYS A CA 1
ATOM 3254 C C . LYS A 1 428 ? 25.239 55.443 51.577 1.00 23.65 428 LYS A C 1
ATOM 3255 O O . LYS A 1 428 ? 24.442 55.153 52.458 1.00 24.60 428 LYS A O 1
ATOM 3261 N N . GLY A 1 429 ? 25.292 54.801 50.414 1.00 21.61 429 GLY A N 1
ATOM 3262 C CA . GLY A 1 429 ? 24.343 53.741 50.109 1.00 20.24 429 GLY A CA 1
ATOM 3263 C C . GLY A 1 429 ? 24.662 52.344 50.616 1.00 19.08 429 GLY A C 1
ATOM 3264 O O . GLY A 1 429 ? 23.750 51.569 50.906 1.00 19.12 429 GLY A O 1
ATOM 3265 N N . LEU A 1 430 ? 25.944 52.010 50.716 1.00 15.82 430 LEU A N 1
ATOM 3266 C CA . LEU A 1 430 ? 26.352 50.688 51.189 1.00 17.11 430 LEU A CA 1
ATOM 3267 C C . LEU A 1 430 ? 26.117 50.445 52.705 1.00 16.15 430 LEU A C 1
ATOM 3268 O O . LEU A 1 430 ? 26.640 51.169 53.554 1.00 17.96 430 LEU A O 1
ATOM 3273 N N . LYS A 1 431 ? 25.333 49.424 53.024 1.00 15.10 431 LYS A N 1
ATOM 3274 C CA . LYS A 1 431 ? 25.037 49.103 54.415 1.00 15.05 431 LYS A CA 1
ATOM 3275 C C . LYS A 1 431 ? 25.967 48.013 55.015 1.00 14.66 431 LYS A C 1
ATOM 3276 O O . LYS A 1 431 ? 25.555 46.881 55.258 1.00 12.65 431 LYS A O 1
ATOM 3282 N N . PHE A 1 432 ? 27.221 48.396 55.235 1.00 14.26 432 PHE A N 1
ATOM 3283 C CA . PHE A 1 432 ? 28.238 47.507 55.777 1.00 14.44 432 PHE A CA 1
ATOM 3284 C C . PHE A 1 432 ? 29.118 48.154 56.867 1.00 12.68 432 PHE A C 1
ATOM 3285 O O . PHE A 1 432 ? 29.265 49.374 56.911 1.00 14.81 432 PHE A O 1
ATOM 3293 N N . GLY A 1 433 ? 29.690 47.329 57.736 1.00 12.86 433 GLY A N 1
ATOM 3294 C CA . GLY A 1 433 ? 30.540 47.848 58.795 1.00 9.34 433 GLY A CA 1
ATOM 3295 C C . GLY A 1 433 ? 31.843 48.389 58.238 1.00 11.36 433 GLY A C 1
ATOM 3296 O O . GLY A 1 433 ? 32.548 49.152 58.904 1.00 10.24 433 GLY A O 1
ATOM 3297 N N . GLU A 1 434 ? 32.163 47.986 57.013 1.00 9.84 434 GLU A N 1
ATOM 3298 C CA . GLU A 1 434 ? 33.379 48.427 56.347 1.00 13.31 434 GLU A CA 1
ATOM 3299 C C . GLU A 1 434 ? 33.237 48.592 54.821 1.00 14.77 434 GLU A C 1
ATOM 3300 O O . GLU A 1 434 ? 32.584 47.786 54.149 1.00 16.41 434 GLU A O 1
ATOM 3306 N N . THR A 1 435 ? 33.852 49.643 54.296 1.00 14.49 435 THR A N 1
ATOM 3307 C CA . THR A 1 435 ? 33.846 49.899 52.867 1.00 14.77 435 THR A CA 1
ATOM 3308 C C . THR A 1 435 ? 35.235 50.304 52.347 1.00 15.14 435 THR A C 1
ATOM 3309 O O . THR A 1 435 ? 35.760 51.359 52.713 1.00 16.76 435 THR A O 1
ATOM 3313 N N . TYR A 1 436 ? 35.822 49.451 51.519 1.00 16.24 436 TYR A N 1
ATOM 3314 C CA . TYR A 1 436 ? 37.131 49.734 50.950 1.00 17.14 436 TYR A CA 1
ATOM 3315 C C . TYR A 1 436 ? 37.058 50.380 49.563 1.00 17.74 436 TYR A C 1
ATOM 3316 O O . TYR A 1 436 ? 36.399 49.864 48.662 1.00 17.91 436 TYR A O 1
ATOM 3325 N N . ILE A 1 437 ? 37.730 51.513 49.416 1.00 17.04 437 ILE A N 1
ATOM 3326 C CA . ILE A 1 437 ? 37.744 52.223 48.152 1.00 19.22 437 ILE A CA 1
ATOM 3327 C C . ILE A 1 437 ? 39.111 52.185 47.424 1.00 20.54 437 ILE A C 1
ATOM 3328 O O . ILE A 1 437 ? 40.123 52.663 47.948 1.00 18.89 437 ILE A O 1
ATOM 3333 N N . ASN A 1 438 ? 39.106 51.605 46.227 1.00 20.84 438 ASN A N 1
ATOM 3334 C CA . ASN A 1 438 ? 40.301 51.481 45.400 1.00 22.48 438 ASN A CA 1
ATOM 3335 C C . ASN A 1 438 ? 41.538 50.859 46.090 1.00 23.79 438 ASN A C 1
ATOM 3336 O O . ASN A 1 438 ? 42.649 51.378 45.996 1.00 24.91 438 ASN A O 1
ATOM 3341 N N . ARG A 1 439 ? 41.305 49.746 46.774 1.00 24.67 439 ARG A N 1
ATOM 3342 C CA . ARG A 1 439 ? 42.336 48.979 47.465 1.00 25.17 439 ARG A CA 1
ATOM 3343 C C . ARG A 1 439 ? 41.798 47.616 47.931 1.00 26.44 439 ARG A C 1
ATOM 3344 O O . ARG A 1 439 ? 40.592 47.383 47.881 1.00 27.62 439 ARG A O 1
ATOM 3352 N N . GLU A 1 440 ? 42.681 46.729 48.376 1.00 27.80 440 GLU A N 1
ATOM 3353 C CA . GLU A 1 440 ? 42.238 45.417 48.822 1.00 29.45 440 GLU A CA 1
ATOM 3354 C C . GLU A 1 440 ? 41.649 45.394 50.255 1.00 30.26 440 GLU A C 1
ATOM 3355 O O . GLU A 1 440 ? 41.908 46.293 51.054 1.00 29.66 440 GLU A O 1
ATOM 3361 N N . ASN A 1 441 ? 40.859 44.367 50.556 1.00 30.30 441 ASN A N 1
ATOM 3362 C CA . ASN A 1 441 ? 40.232 44.247 51.867 1.00 31.67 441 ASN A CA 1
ATOM 3363 C C . ASN A 1 441 ? 41.141 43.694 52.994 1.00 31.80 441 ASN A C 1
ATOM 3364 O O . ASN A 1 441 ? 41.627 42.564 52.915 1.00 33.70 441 ASN A O 1
ATOM 3369 N N . PHE A 1 442 ? 41.346 44.510 54.025 1.00 30.22 442 PHE A N 1
ATOM 3370 C CA . PHE A 1 442 ? 42.150 44.147 55.192 1.00 28.99 442 PHE A CA 1
ATOM 3371 C C . PHE A 1 442 ? 42.082 45.227 56.302 1.00 26.68 442 PHE A C 1
ATOM 3372 O O . PHE A 1 442 ? 42.662 46.303 56.167 1.00 22.82 442 PHE A O 1
ATOM 3380 N N . GLU A 1 443 ? 41.369 44.918 57.381 1.00 23.04 443 GLU A N 1
ATOM 3381 C CA . GLU A 1 443 ? 41.191 45.863 58.476 1.00 20.95 443 GLU A CA 1
ATOM 3382 C C . GLU A 1 443 ? 42.456 46.238 59.277 1.00 19.62 443 GLU A C 1
ATOM 3383 O O . GLU A 1 443 ? 43.285 45.390 59.597 1.00 21.34 443 GLU A O 1
ATOM 3389 N N . ALA A 1 444 ? 42.575 47.524 59.581 1.00 16.72 444 ALA A N 1
ATOM 3390 C CA . ALA A 1 444 ? 43.686 48.028 60.370 1.00 15.95 444 ALA A CA 1
ATOM 3391 C C . ALA A 1 444 ? 43.443 47.807 61.879 1.00 15.04 444 ALA A C 1
ATOM 3392 O O . ALA A 1 444 ? 42.288 47.796 62.325 1.00 13.42 444 ALA A O 1
ATOM 3394 N N . MET A 1 445 ? 44.510 47.630 62.653 1.00 12.60 445 MET A N 1
ATOM 3395 C CA . MET A 1 445 ? 44.321 47.419 64.081 1.00 13.22 445 MET A CA 1
ATOM 3396 C C . MET A 1 445 ? 43.646 48.604 64.799 1.00 11.20 445 MET A C 1
ATOM 3397 O O . MET A 1 445 ? 42.993 48.415 65.820 1.00 9.20 445 MET A O 1
ATOM 3402 N N . GLN A 1 446 ? 43.797 49.806 64.244 1.00 10.76 446 GLN A N 1
ATOM 3403 C CA . GLN A 1 446 ? 43.174 50.989 64.832 1.00 11.17 446 GLN A CA 1
ATOM 3404 C C . GLN A 1 446 ? 41.744 51.285 64.290 1.00 11.63 446 GLN A C 1
ATOM 3405 O O . GLN A 1 446 ? 41.133 52.293 64.647 1.00 11.05 446 GLN A O 1
ATOM 3411 N N . GLY A 1 447 ? 41.232 50.410 63.432 1.00 11.02 447 GLY A N 1
ATOM 3412 C CA . GLY A 1 447 ? 39.890 50.612 62.908 1.00 10.93 447 GLY A CA 1
ATOM 3413 C C . GLY A 1 447 ? 38.867 49.938 63.808 1.00 11.65 447 GLY A C 1
ATOM 3414 O O . GLY A 1 447 ? 39.097 49.754 65.003 1.00 13.30 447 GLY A O 1
ATOM 3415 N N . PHE A 1 448 ? 37.718 49.588 63.250 1.00 11.89 448 PHE A N 1
ATOM 3416 C CA . PHE A 1 448 ? 36.689 48.900 64.014 1.00 10.66 448 PHE A CA 1
ATOM 3417 C C . PHE A 1 448 ? 35.971 47.850 63.154 1.00 12.06 448 PHE A C 1
ATOM 3418 O O . PHE A 1 448 ? 35.112 48.172 62.332 1.00 12.99 448 PHE A O 1
ATOM 3426 N N . HIS A 1 449 ? 36.401 46.605 63.317 1.00 13.31 449 HIS A N 1
ATOM 3427 C CA . HIS A 1 449 ? 35.827 45.479 62.602 1.00 13.88 449 HIS A CA 1
ATOM 3428 C C . HIS A 1 449 ? 34.516 45.029 63.272 1.00 14.36 449 HIS A C 1
ATOM 3429 O O . HIS A 1 449 ? 34.528 44.265 64.241 1.00 13.12 449 HIS A O 1
ATOM 3436 N N . ALA A 1 450 ? 33.407 45.552 62.763 1.00 14.35 450 ALA A N 1
ATOM 3437 C CA . ALA A 1 450 ? 32.087 45.249 63.292 1.00 14.47 450 ALA A CA 1
ATOM 3438 C C . ALA A 1 450 ? 31.054 45.042 62.170 1.00 14.89 450 ALA A C 1
ATOM 3439 O O . ALA A 1 450 ? 30.846 45.919 61.337 1.00 16.50 450 ALA A O 1
ATOM 3441 N N . GLY A 1 451 ? 30.416 43.881 62.164 1.00 17.06 451 GLY A N 1
ATOM 3442 C CA . GLY A 1 451 ? 29.466 43.592 61.110 1.00 14.67 451 GLY A CA 1
ATOM 3443 C C . GLY A 1 451 ? 28.025 43.960 61.367 1.00 14.48 451 GLY A C 1
ATOM 3444 O O . GLY A 1 451 ? 27.534 43.891 62.492 1.00 13.60 451 GLY A O 1
ATOM 3445 N N . TRP A 1 452 ? 27.359 44.382 60.301 1.00 13.87 452 TRP A N 1
ATOM 3446 C CA . TRP A 1 452 ? 25.947 44.720 60.348 1.00 14.08 452 TRP A CA 1
ATOM 3447 C C . TRP A 1 452 ? 25.087 43.450 60.172 1.00 13.18 452 TRP A C 1
ATOM 3448 O O . TRP A 1 452 ? 25.605 42.400 59.787 1.00 11.34 452 TRP A O 1
ATOM 3459 N N . ARG A 1 453 ? 23.794 43.557 60.451 1.00 13.03 453 ARG A N 1
ATOM 3460 C CA . ARG A 1 453 ? 22.899 42.421 60.306 1.00 12.73 453 ARG A CA 1
ATOM 3461 C C . ARG A 1 453 ? 23.440 41.117 60.954 1.00 12.84 453 ARG A C 1
ATOM 3462 O O . ARG A 1 453 ? 23.866 41.143 62.106 1.00 14.17 453 ARG A O 1
ATOM 3470 N N . LYS A 1 454 ? 23.435 40.003 60.228 1.00 12.45 454 LYS A N 1
ATOM 3471 C CA . LYS A 1 454 ? 23.906 38.749 60.810 1.00 14.03 454 LYS A CA 1
ATOM 3472 C C . LYS A 1 454 ? 25.438 38.590 60.918 1.00 14.47 454 LYS A C 1
ATOM 3473 O O . LYS A 1 454 ? 25.924 37.595 61.451 1.00 14.54 454 LYS A O 1
ATOM 3479 N N . SER A 1 455 ? 26.181 39.573 60.420 1.00 14.56 455 SER A N 1
ATOM 3480 C CA . SER A 1 455 ? 27.632 39.520 60.504 1.00 16.07 455 SER A CA 1
ATOM 3481 C C . SER A 1 455 ? 28.140 39.609 61.958 1.00 17.72 455 SER A C 1
ATOM 3482 O O . SER A 1 455 ? 29.306 39.322 62.238 1.00 17.73 455 SER A O 1
ATOM 3485 N N . GLY A 1 456 ? 27.258 40.013 62.872 1.00 17.13 456 GLY A N 1
ATOM 3486 C CA . GLY A 1 456 ? 27.671 40.070 64.262 1.00 17.51 456 GLY A CA 1
ATOM 3487 C C . GLY A 1 456 ? 27.022 41.034 65.237 1.00 16.25 456 GLY A C 1
ATOM 3488 O O . GLY A 1 456 ? 26.007 41.686 64.967 1.00 13.83 456 GLY A O 1
ATOM 3489 N N . ILE A 1 457 ? 27.628 41.069 66.416 1.00 14.02 457 ILE A N 1
ATOM 3490 C CA . ILE A 1 457 ? 27.222 41.935 67.505 1.00 15.29 457 ILE A CA 1
ATOM 3491 C C . ILE A 1 457 ? 28.460 42.506 68.209 1.00 15.36 457 ILE A C 1
ATOM 3492 O O . ILE A 1 457 ? 29.393 41.767 68.523 1.00 15.35 457 ILE A O 1
ATOM 3497 N N . GLY A 1 458 ? 28.466 43.813 68.427 1.00 14.39 458 GLY A N 1
ATOM 3498 C CA . GLY A 1 458 ? 29.623 44.435 69.038 1.00 15.19 458 GLY A CA 1
ATOM 3499 C C . GLY A 1 458 ? 30.692 44.499 67.959 1.00 16.65 458 GLY A C 1
ATOM 3500 O O . GLY A 1 458 ? 30.382 44.664 66.775 1.00 17.36 458 GLY A O 1
ATOM 3501 N N . GLY A 1 459 ? 31.952 44.353 68.343 1.00 15.75 459 GLY A N 1
ATOM 3502 C CA . GLY A 1 459 ? 33.000 44.408 67.346 1.00 14.26 459 GLY A CA 1
ATOM 3503 C C . GLY A 1 459 ? 34.382 44.258 67.934 1.00 13.51 459 GLY A C 1
ATOM 3504 O O . GLY A 1 459 ? 34.529 44.051 69.139 1.00 12.49 459 GLY A O 1
ATOM 3505 N N . ALA A 1 460 ? 35.393 44.363 67.072 1.00 12.42 460 ALA A N 1
ATOM 3506 C CA . ALA A 1 460 ? 36.784 44.241 67.493 1.00 12.42 460 ALA A CA 1
ATOM 3507 C C . ALA A 1 460 ? 37.740 45.286 66.869 1.00 12.33 460 ALA A C 1
ATOM 3508 O O . ALA A 1 460 ? 37.432 45.897 65.836 1.00 12.23 460 ALA A O 1
ATOM 3510 N N . ASP A 1 461 ? 38.889 45.455 67.521 1.00 11.96 461 ASP A N 1
ATOM 3511 C CA . ASP A 1 461 ? 39.943 46.377 67.110 1.00 11.29 461 ASP A CA 1
ATOM 3512 C C . ASP A 1 461 ? 39.731 47.855 67.519 1.00 12.39 461 ASP A C 1
ATOM 3513 O O . ASP A 1 461 ? 38.610 48.290 67.802 1.00 9.79 461 ASP A O 1
ATOM 3518 N N . GLY A 1 462 ? 40.836 48.594 67.553 1.00 11.29 462 GLY A N 1
ATOM 3519 C CA . GLY A 1 462 ? 40.797 50.004 67.888 1.00 11.10 462 GLY A CA 1
ATOM 3520 C C . GLY A 1 462 ? 40.171 50.341 69.218 1.00 11.21 462 GLY A C 1
ATOM 3521 O O . GLY A 1 462 ? 39.980 49.478 70.069 1.00 11.03 462 GLY A O 1
ATOM 3522 N N . LYS A 1 463 ? 39.859 51.618 69.394 1.00 11.60 463 LYS A N 1
ATOM 3523 C CA . LYS A 1 463 ? 39.254 52.100 70.624 1.00 11.28 463 LYS A CA 1
ATOM 3524 C C . LYS A 1 463 ? 37.901 51.425 70.954 1.00 10.75 463 LYS A C 1
ATOM 3525 O O . LYS A 1 463 ? 37.640 51.038 72.092 1.00 7.76 463 LYS A O 1
ATOM 3531 N N . HIS A 1 464 ? 37.059 51.289 69.941 1.00 10.37 464 HIS A N 1
ATOM 3532 C CA . HIS A 1 464 ? 35.758 50.677 70.135 1.00 12.36 464 HIS A CA 1
ATOM 3533 C C . HIS A 1 464 ? 35.841 49.184 70.475 1.00 11.61 464 HIS A C 1
ATOM 3534 O O . HIS A 1 464 ? 35.025 48.671 71.230 1.00 10.58 464 HIS A O 1
ATOM 3541 N N . GLY A 1 465 ? 36.843 48.509 69.919 1.00 11.41 465 GLY A N 1
ATOM 3542 C CA . GLY A 1 465 ? 37.030 47.100 70.224 1.00 11.23 465 GLY A CA 1
ATOM 3543 C C . GLY A 1 465 ? 37.461 46.994 71.675 1.00 11.08 465 GLY A C 1
ATOM 3544 O O . GLY A 1 465 ? 37.032 46.099 72.401 1.00 11.20 465 GLY A O 1
ATOM 3545 N N . LEU A 1 466 ? 38.318 47.916 72.107 1.00 11.36 466 LEU A N 1
ATOM 3546 C CA . LEU A 1 466 ? 38.768 47.913 73.494 1.00 11.09 466 LEU A CA 1
ATOM 3547 C C . LEU A 1 466 ? 37.612 48.147 74.474 1.00 11.91 466 LEU A C 1
ATOM 3548 O O . LEU A 1 466 ? 37.535 47.514 75.529 1.00 11.81 466 LEU A O 1
ATOM 3553 N N . HIS A 1 467 ? 36.726 49.068 74.103 1.00 10.53 467 HIS A N 1
ATOM 3554 C CA . HIS A 1 467 ? 35.582 49.401 74.939 1.00 11.45 467 HIS A CA 1
ATOM 3555 C C . HIS A 1 467 ? 34.577 48.257 75.124 1.00 10.24 467 HIS A C 1
ATOM 3556 O O . HIS A 1 467 ? 33.807 48.265 76.078 1.00 10.18 467 HIS A O 1
ATOM 3563 N N . GLU A 1 468 ? 34.583 47.289 74.209 1.00 9.51 468 GLU A N 1
ATOM 3564 C CA . GLU A 1 468 ? 33.690 46.143 74.362 1.00 10.79 468 GLU A CA 1
ATOM 3565 C C . GLU A 1 468 ? 33.994 45.386 75.678 1.00 10.20 468 GLU A C 1
ATOM 3566 O O . GLU A 1 468 ? 33.140 44.691 76.221 1.00 7.84 468 GLU A O 1
ATOM 3572 N N . TYR A 1 469 ? 35.224 45.544 76.167 1.00 8.69 469 TYR A N 1
ATOM 3573 C CA . TYR A 1 469 ? 35.652 44.885 77.396 1.00 10.29 469 TYR A CA 1
ATOM 3574 C C . TYR A 1 469 ? 35.547 45.747 78.656 1.00 11.22 469 TYR A C 1
ATOM 3575 O O . TYR A 1 469 ? 36.100 45.425 79.711 1.00 12.30 469 TYR A O 1
ATOM 3584 N N . LEU A 1 470 ? 34.824 46.845 78.518 1.00 10.83 470 LEU A N 1
ATOM 3585 C CA . LEU A 1 470 ? 34.613 47.758 79.618 1.00 10.69 470 LEU A CA 1
ATOM 3586 C C . LEU A 1 470 ? 33.134 48.055 79.848 1.00 9.91 470 LEU A C 1
ATOM 3587 O O . LEU A 1 470 ? 32.334 48.008 78.923 1.00 9.81 470 LEU A O 1
ATOM 3592 N N . GLN A 1 471 ? 32.786 48.310 81.095 1.00 11.00 471 GLN A N 1
ATOM 3593 C CA . GLN A 1 471 ? 31.433 48.685 81.436 1.00 11.88 471 GLN A CA 1
ATOM 3594 C C . GLN A 1 471 ? 31.465 49.901 82.355 1.00 12.22 471 GLN A C 1
ATOM 3595 O O . GLN A 1 471 ? 32.474 50.166 83.010 1.00 9.73 471 GLN A O 1
ATOM 3601 N N . THR A 1 472 ? 30.367 50.629 82.400 1.00 9.62 472 THR A N 1
ATOM 3602 C CA . THR A 1 472 ? 30.343 51.838 83.185 1.00 12.10 472 THR A CA 1
ATOM 3603 C C . THR A 1 472 ? 29.768 51.751 84.591 1.00 10.53 472 THR A C 1
ATOM 3604 O O . THR A 1 472 ? 28.869 50.961 84.879 1.00 10.62 472 THR A O 1
ATOM 3608 N N . GLN A 1 473 ? 30.354 52.559 85.463 1.00 10.99 473 GLN A N 1
ATOM 3609 C CA . GLN A 1 473 ? 29.870 52.721 86.818 1.00 11.05 473 GLN A CA 1
ATOM 3610 C C . GLN A 1 473 ? 29.633 54.222 87.045 1.00 12.09 473 GLN A C 1
ATOM 3611 O O . GLN A 1 473 ? 30.587 55.001 87.152 1.00 10.18 473 GLN A O 1
ATOM 3617 N N . VAL A 1 474 ? 28.367 54.621 87.041 1.00 11.41 474 VAL A N 1
ATOM 3618 C CA . VAL A 1 474 ? 28.032 56.017 87.241 1.00 9.70 474 VAL A CA 1
ATOM 3619 C C . VAL A 1 474 ? 27.825 56.377 88.712 1.00 11.07 474 VAL A C 1
ATOM 3620 O O . VAL A 1 474 ? 26.913 55.867 89.377 1.00 11.25 474 VAL A O 1
ATOM 3624 N N . VAL A 1 475 ? 28.696 57.245 89.208 1.00 9.50 475 VAL A N 1
ATOM 3625 C CA . VAL A 1 475 ? 28.630 57.675 90.590 1.00 12.30 475 VAL A CA 1
ATOM 3626 C C . VAL A 1 475 ? 28.044 59.085 90.793 1.00 13.62 475 VAL A C 1
ATOM 3627 O O . VAL A 1 475 ? 28.558 60.071 90.257 1.00 15.41 475 VAL A O 1
ATOM 3631 N N . TYR A 1 476 ? 26.953 59.152 91.546 1.00 12.77 476 TYR A N 1
ATOM 3632 C CA . TYR A 1 476 ? 26.336 60.427 91.858 1.00 14.24 476 TYR A CA 1
ATOM 3633 C C . TYR A 1 476 ? 26.778 60.889 93.254 1.00 16.53 476 TYR A C 1
ATOM 3634 O O . TYR A 1 476 ? 26.209 60.489 94.273 1.00 14.09 476 TYR A O 1
ATOM 3643 N N . LEU A 1 477 ? 27.833 61.690 93.274 1.00 18.76 477 LEU A N 1
ATOM 3644 C CA . LEU A 1 477 ? 28.389 62.194 94.515 1.00 22.85 477 LEU A CA 1
ATOM 3645 C C . LEU A 1 477 ? 27.751 63.526 94.961 1.00 26.23 477 LEU A C 1
ATOM 3646 O O . LEU A 1 477 ? 28.102 64.593 94.457 1.00 24.57 477 LEU A O 1
ATOM 3651 N N . GLN A 1 478 ? 26.804 63.438 95.892 1.00 30.64 478 GLN A N 1
ATOM 3652 C CA . GLN A 1 478 ? 26.104 64.621 96.386 1.00 35.31 478 GLN A CA 1
ATOM 3653 C C . GLN A 1 478 ? 26.836 65.397 97.502 1.00 37.67 478 GLN A C 1
ATOM 3654 O O . GLN A 1 478 ? 27.151 64.843 98.557 1.00 37.56 478 GLN A O 1
ATOM 3660 N N . SER A 1 479 ? 27.082 66.678 97.240 1.00 40.68 479 SER A N 1
ATOM 3661 C CA . SER A 1 479 ? 27.766 67.562 98.179 1.00 42.38 479 SER A CA 1
ATOM 3662 C C . SER A 1 479 ? 29.254 67.224 98.402 1.00 43.42 479 SER A C 1
ATOM 3663 O O . SER A 1 479 ? 30.130 67.789 97.748 1.00 44.82 479 SER A O 1
#

InterPro domains:
  IPR015590 Aldehyde dehydrogenase domain [PF00171] (22-475)
  IPR016160 Aldehyde dehydrogenase, cysteine active site [PS00070] (278-289)
  IPR016161 Aldehyde/histidinol dehydrogenase [SSF53720] (4-477)
  IPR016162 Aldehyde dehydrogenase, N-terminal [G3DSA:3.40.605.10] (24-469)
  IPR016163 Aldehyde dehydrogenase, C-terminal [G3DSA:3.40.309.10] (254-444)
  IPR029510 Aldehyde dehydrogenase, glutamic acid active site [PS00687] (250-257)
  IPR050740 Aldehyde Dehydrogenase Superfamily [PTHR43353] (5-477)

GO terms:
  GO:0008911 lactaldehyde dehydrogenase (NAD+) activity (F, EXP)
  GO:0050569 glycolaldehyde dehydrogenase (NAD+) activity (F, EXP)
  GO:0005829 cytosol (C, IDA)
  GO:0042355 L-fucose catabolic process (P, IEP)
  GO:0008911 lactaldehyde dehydrogenase (NAD+) activity (F, IDA)
  GO:0032991 protein-containing complex (C, IDA)
  GO:0042802 identical protein binding (F, IDA)
  GO:0050569 glycolaldehyde dehydrogenase (NAD+) activity (F, IDA)
  GO:0019301 rhamnose catabolic process (P, IMP)

CATH classification: 3.40.605.10 (+1 more: 3.40.309.10)

Nearest PDB structures (foldseek):
  3jz4-assembly1_D  TM=9.801E-01  e=1.893E-58  Escherichia coli
  8of1-assembly1_A  TM=9.736E-01  e=4.221E-57  Physcomitrium patens
  5vbf-assembly1_C  TM=9.730E-01  e=2.734E-53  Burkholderia vietnamiensis
  4v6h-assembly1_A  TM=9.765E-01  e=2.209E-52  Burkholderia pseudomallei 1710b
  5x5t-assembly1_A  TM=9.756E-01  e=1.370E-52  Azospirillum brasilense

B-factor: mean 27.04, std 16.77, range [4.04, 100.77]

Solvent-accessible surface area: 19697 Å² total

Sequence (476 aa):
VPVQHPMYIDGQFVTWRGDAWIDVVNPATEAVISRIPDGQAEDARKAIDAAERAQPEWEALPAIERASWLRKISAGIRERASEISALIVEEGGKIQQLAEVEVAFTADYIDYMAEWARRYEGEIIQSDRPGENILLFKRALGVTTGILPWNFPFFLIARKMAPALLTGNTIVIKPSEFTPNNAIAFAKIVDEIGLPRGVFNLVLGRGETVGQELAGNPKVAMVSMTGSVSAGEKIMATAAKNITKVLELGGKAPAIVMDDADLELAVKAIVDSRVINSGQVCNCAERVYVQKGIYDQFVNRLGEAMQAVQFGNPAERNDIAMGPLINAAALERVEQKVARAVEEGARVAFGGKAVEGKGYYYPPTLLLDVRQEMSIMHEETFGPVLPVVAFDTLEDAISMANDSDYGLTSSIYTQNLNVAMKAIKGLKFGETYINRENFEAMQGFHAGWRKSGIGGADGKHGLHEYLQTQVVYLQS